Protein AF-0000000085281840 (afdb_homodimer)

Nearest PDB structures (foldseek):
  5xgs-assembly1_A  TM=9.773E-01  e=7.930E-29  Homo sapiens
  5xgs-assembly1_B  TM=9.649E-01  e=2.536E-28  Homo sapiens
  8bqs-assembly1_Dl  TM=7.945E-01  e=7.547E-14  Tetrahymena thermophila SB210
  4d4q-assembly1_A  TM=8.752E-01  e=9.113E-13  Saccharomyces cerevisiae
  4d4o-assembly1_B-2  TM=8.608E-01  e=2.210E-12  Saccharomyces cerevisiae

pLDDT: mean 97.37, std 3.39, range [57.44, 98.94]

Radius of gyration: 21.48 Å; Cα contacts (8 Å, |Δi|>4): 1421; chains: 2; bounding box: 52×60×46 Å

Sequence (446 aa):
SLFLSEDGVVYSCGWGADGQTGRGRYNNEPCVGPVIGDVVGEKIVKVSCRADCALALSDKGEIFGWGNSEYHQLNSVTDDMQIHTAKKLSFPGIGKVLDVASAGTMCLLINEYGQVYSWGFGPLGIGPKVSYSKTPTPIPLTLFGQNEITPDAKVISITSGINHFAAVNSHGTLFTWGKNPGGCLGQSHTKDQYFPLRVCIGGQIIKVSCGVDHTAAMVKELISLFLSEDGVVYSCGWGADGQTGRGRYNNEPCVGPVIGDVVGEKIVKVSCRADCALALSDKGEIFGWGNSEYHQLNSVTDDMQIHTAKKLSFPGIGKVLDVASAGTMCLLINEYGQVYSWGFGPLGIGPKVSYSKTPTPIPLTLFGQNEITPDAKVISITSGINHFAAVNSHGTLFTWGKNPGGCLGQSHTKDQYFPLRVCIGGQIIKVSCGVDHTAAMVKELI

Organism: Cherax quadricarinatus (NCBI:txid27406)

Secondary structure (DSSP, 8-state):
-EEEETTS-EEEEE--TTSTT-SSSSS-EEEEEE--BTTTTS-EEEEE-SSSEEEEEETTS-EEEEEE-TTSTTTTT---SEEEEEEE---TT---EEEEEE-SSEEEEEETT--EEEEEES--SS-TT--EEEEEEEEPGGGGT-SSSSTT--EEEEEE-SSEEEEEETT--EEEEE--GGGTT-SSS-S-EEEEEE---SSEEEEEEE-SS-EEEEEE---/-EEEETTS-EEEEE--TTSTT-SSSSS-EEEEEE--BTTTTS-EEEEE-SSSEEEEEETTS-EEEEEE-TTSTTTTT---SEEEEEEE---TT---EEEEEE-SSEEEEEETT--EEEEEES--SS-TT--EEEEEEEEPGGGGT-SSSSTT--EEEEEE-SSEEEEEETT--EEEEE--GGGTT-SSS-S-EEEEEE---SSEEEEEEE-SS-EEEEEE---

Solvent-accessible surface area (backbone atoms only — not comparable to full-atom values): 21145 Å² total; per-residue (Å²): 48,43,34,39,30,74,77,12,51,46,29,19,18,3,57,6,75,41,5,45,35,14,63,70,46,48,55,59,31,19,45,55,42,63,42,36,55,62,56,56,94,42,45,37,75,46,74,27,60,59,59,40,26,34,37,35,31,30,80,81,23,48,44,30,39,27,4,41,16,81,49,29,69,53,43,64,71,40,88,61,47,53,32,23,39,26,36,64,56,59,62,89,89,59,70,46,38,72,46,62,25,22,16,47,46,32,37,38,37,27,23,79,84,27,51,38,27,24,27,9,42,43,59,56,36,70,31,83,88,39,42,64,34,63,50,78,38,79,39,68,56,57,56,59,58,24,40,91,93,36,67,80,43,28,50,76,45,62,38,37,15,37,57,31,42,37,38,31,25,73,80,18,47,45,27,30,30,13,64,16,69,46,3,22,60,22,64,66,45,54,63,65,31,29,39,50,36,68,38,75,58,90,43,28,51,77,45,77,47,46,45,66,78,31,38,37,34,37,26,40,63,73,128,48,45,33,39,30,76,76,12,53,47,29,18,17,3,58,5,74,42,5,46,36,14,64,70,46,47,55,60,31,20,43,53,43,62,40,37,54,60,57,58,94,42,43,37,73,47,74,28,58,58,58,40,26,33,36,35,31,31,82,80,24,48,44,29,38,28,4,39,17,82,47,30,68,53,42,63,72,39,86,60,48,50,32,23,39,26,36,64,56,59,64,86,89,59,70,46,40,73,47,62,25,24,16,48,48,32,38,39,38,29,24,78,83,27,51,38,28,23,26,9,41,44,58,56,37,71,32,84,88,39,43,66,35,64,49,76,38,79,39,70,56,58,59,58,60,24,39,90,91,36,67,80,44,28,49,74,45,61,36,36,14,35,55,29,40,37,36,30,24,74,79,19,47,45,26,30,31,12,65,16,70,46,2,22,59,22,64,66,45,52,64,65,32,30,40,50,36,69,37,73,60,91,42,29,53,77,46,76,48,47,44,65,77,30,40,37,34,36,26,40,65,74,127

Foldseek 3Di:
DWDADPQQWIKAFAQQQQLQRQCQDRHGGHDIDTRADPSPPFRWDDWADQDFKIWTAGPQQWIKIFGACCQLQQVQVDPDRGGNHIDTGDDPPQARWQAKYDAQFKIWTAHPQQWIWMAGAFLGAQDPVDGHDNHTDTHDCVLVVCDPVRVSKHWRDKYDANFKIWTAIPQQWIWIFGQFDPNQRQQPDRHGGSHTHTHDDQFGWDDWYDYNRHIDTDGDHDD/DWDADPQQWIKAFAQQQQLQRQCQDRHGGHDIDTRADPSPPFRWDDWADQDFKIWTAGPQQWIKIFGACCQLQQVQVDPDRGGNHIDTGDDPPQARWQAKYDAQFKIWTAHPQQWIWMAGAFLGAQDPVDGHDNHTDTHDCVLVVCDPVRVSKHWRDKYDANFKIWTAIPQQWIWIFGQFDPNQRQQPDRHGGNHTHTHDDQFGWDDWYDYNRHIDTDGDHDD

Structure (mmCIF, N/CA/C/O backbone):
data_AF-0000000085281840-model_v1
#
loop_
_entity.id
_entity.type
_entity.pdbx_description
1 polymer 'Uncharacterized protein'
#
loop_
_atom_site.group_PDB
_atom_site.id
_atom_site.type_symbol
_atom_site.label_atom_id
_atom_site.label_alt_id
_atom_site.label_comp_id
_atom_site.label_asym_id
_atom_site.label_entity_id
_atom_site.label_seq_id
_atom_site.pdbx_PDB_ins_code
_atom_site.Cartn_x
_atom_site.Cartn_y
_atom_site.Cartn_z
_atom_site.occupancy
_atom_site.B_iso_or_equiv
_atom_site.auth_seq_id
_atom_site.auth_comp_id
_atom_site.auth_asym_id
_atom_site.auth_atom_id
_atom_site.pdbx_PDB_model_num
ATOM 1 N N . SER A 1 1 ? -11.422 -2.453 -3.875 1 97.88 1 SER A N 1
ATOM 2 C CA . SER A 1 1 ? -11.109 -2.506 -2.451 1 97.88 1 SER A CA 1
ATOM 3 C C . SER A 1 1 ? -11.453 -3.871 -1.86 1 97.88 1 SER A C 1
ATOM 5 O O . SER A 1 1 ? -12.469 -4.473 -2.213 1 97.88 1 SER A O 1
ATOM 7 N N . LEU A 1 2 ? -10.57 -4.406 -1.041 1 98.38 2 LEU A N 1
ATOM 8 C CA . LEU A 1 2 ? -10.742 -5.719 -0.428 1 98.38 2 LEU A CA 1
ATOM 9 C C . LEU A 1 2 ? -10.641 -5.625 1.091 1 98.38 2 LEU A C 1
ATOM 11 O O . LEU A 1 2 ? -9.805 -4.883 1.615 1 98.38 2 LEU A O 1
ATOM 15 N N . PHE A 1 3 ? -11.422 -6.387 1.792 1 98.12 3 PHE A N 1
ATOM 16 C CA . PHE A 1 3 ? -11.461 -6.492 3.246 1 98.12 3 PHE A CA 1
ATOM 17 C C . PHE A 1 3 ? -11.375 -7.945 3.688 1 98.12 3 PHE A C 1
ATOM 19 O O . PHE A 1 3 ? -12.047 -8.812 3.117 1 98.12 3 PHE A O 1
ATOM 26 N N . LEU A 1 4 ? -10.57 -8.234 4.602 1 98.56 4 LEU A N 1
ATOM 27 C CA . LEU A 1 4 ? -10.383 -9.586 5.105 1 98.56 4 LEU A CA 1
ATOM 28 C C . LEU A 1 4 ? -10.742 -9.672 6.586 1 98.56 4 LEU A C 1
ATOM 30 O O . LEU A 1 4 ? -10.125 -9.008 7.418 1 98.56 4 LEU A O 1
ATOM 34 N N . SER A 1 5 ? -11.727 -10.484 6.949 1 97.88 5 SER A N 1
ATOM 35 C CA . SER A 1 5 ? -12.125 -10.641 8.344 1 97.88 5 SER A CA 1
ATOM 36 C C . SER A 1 5 ? -11.156 -11.555 9.094 1 97.88 5 SER A C 1
ATOM 38 O O . SER A 1 5 ? -10.484 -12.391 8.484 1 97.88 5 SER A O 1
ATOM 40 N N . GLU A 1 6 ? -11.094 -11.43 10.398 1 96.81 6 GLU A N 1
ATOM 41 C CA . GLU A 1 6 ? -10.258 -12.281 11.234 1 96.81 6 GLU A CA 1
ATOM 42 C C . GLU A 1 6 ? -10.641 -13.75 11.078 1 96.81 6 GLU A C 1
ATOM 44 O O . GLU A 1 6 ? -9.805 -14.641 11.258 1 96.81 6 GLU A O 1
ATOM 49 N N . ASP A 1 7 ? -11.914 -14.039 10.641 1 96.5 7 ASP A N 1
ATOM 50 C CA . ASP A 1 7 ? -12.406 -15.406 10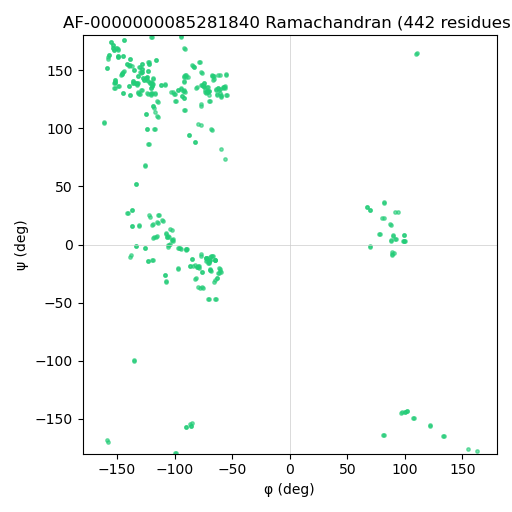.469 1 96.5 7 ASP A CA 1
ATOM 51 C C . ASP A 1 7 ? -12.109 -15.914 9.062 1 96.5 7 ASP A C 1
ATOM 53 O O . ASP A 1 7 ? -12.438 -17.062 8.734 1 96.5 7 ASP A O 1
ATOM 57 N N . GLY A 1 8 ? -11.57 -15.062 8.25 1 98.19 8 GLY A N 1
ATOM 58 C CA . GLY A 1 8 ? -11.086 -15.508 6.957 1 98.19 8 GLY A CA 1
ATOM 59 C C . GLY A 1 8 ? -12.062 -15.234 5.828 1 98.19 8 GLY A C 1
ATOM 60 O O . GLY A 1 8 ? -11.891 -15.75 4.719 1 98.19 8 GLY A O 1
ATOM 61 N N . VAL A 1 9 ? -13.141 -14.492 6.051 1 98.25 9 VAL A N 1
ATOM 62 C CA . VAL A 1 9 ? -14.07 -14.109 4.988 1 98.25 9 VAL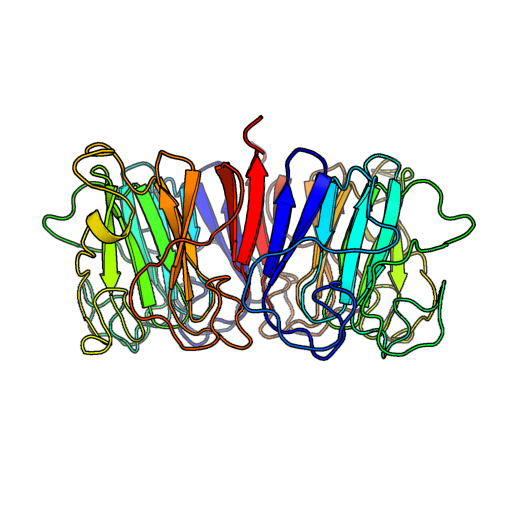 A CA 1
ATOM 63 C C . VAL A 1 9 ? -13.516 -12.906 4.223 1 98.25 9 VAL A C 1
ATOM 65 O O . VAL A 1 9 ? -13.031 -11.953 4.828 1 98.25 9 VAL A O 1
ATOM 68 N N . VAL A 1 10 ? -13.562 -12.938 2.914 1 98.69 10 VAL A N 1
ATOM 69 C CA . VAL A 1 10 ? -13.109 -11.836 2.061 1 98.69 10 VAL A CA 1
ATOM 70 C C . VAL A 1 10 ? -14.312 -11.023 1.59 1 98.69 10 VAL A C 1
ATOM 72 O O . VAL A 1 10 ? -15.305 -11.586 1.121 1 98.69 10 VAL A O 1
ATOM 75 N N . TYR A 1 11 ? -14.242 -9.734 1.751 1 98.56 11 TYR A N 1
ATOM 76 C CA . TYR A 1 11 ? -15.227 -8.789 1.229 1 98.56 11 TYR A CA 1
ATOM 77 C C . TYR A 1 11 ? -14.594 -7.859 0.198 1 98.56 11 TYR A C 1
ATOM 79 O O . TYR A 1 11 ? -13.375 -7.695 0.166 1 98.56 11 TYR A O 1
ATOM 87 N N . SER A 1 12 ? -15.484 -7.293 -0.631 1 98.62 12 SER A N 1
ATOM 88 C CA . SER A 1 12 ? -14.969 -6.395 -1.653 1 98.62 12 SER A CA 1
ATOM 89 C C . SER A 1 12 ? -15.977 -5.301 -1.992 1 98.62 12 SER A C 1
ATOM 91 O O . SER A 1 12 ? -17.156 -5.402 -1.644 1 98.62 12 SER A O 1
ATOM 93 N N . CYS A 1 13 ? -15.539 -4.203 -2.627 1 98.44 13 CYS A N 1
ATOM 94 C CA . CYS A 1 13 ? -16.344 -3.199 -3.316 1 98.44 13 CYS A CA 1
ATOM 95 C C . CYS A 1 13 ? -15.539 -2.514 -4.414 1 98.44 13 CYS A C 1
ATOM 97 O O . CYS A 1 13 ? -14.328 -2.715 -4.52 1 98.44 13 CYS A O 1
ATOM 99 N N . GLY A 1 14 ? -16.266 -1.737 -5.266 1 98.12 14 GLY A N 1
ATOM 100 C CA . GLY A 1 14 ? -15.586 -0.925 -6.258 1 98.12 14 GLY A CA 1
ATOM 101 C C . GLY A 1 14 ? -15.75 -1.447 -7.676 1 98.12 14 GLY A C 1
ATOM 102 O O . GLY A 1 14 ? -16.812 -1.978 -8.023 1 98.12 14 GLY A O 1
ATOM 103 N N . TRP A 1 15 ? -14.672 -1.187 -8.523 1 96.88 15 TRP A N 1
ATOM 104 C CA . TRP A 1 15 ? -14.656 -1.58 -9.93 1 96.88 15 TRP A CA 1
ATOM 105 C C . TRP A 1 15 ? -14.773 -3.094 -10.07 1 96.88 15 TRP A C 1
ATOM 107 O O . TRP A 1 15 ? -14.094 -3.842 -9.367 1 96.88 15 TRP A O 1
ATOM 117 N N . GLY A 1 16 ? -15.656 -3.529 -10.977 1 97.38 16 GLY A N 1
ATOM 118 C CA . GLY A 1 16 ? -15.883 -4.957 -11.102 1 97.38 16 GLY A CA 1
ATOM 119 C C . GLY A 1 16 ? -15.969 -5.426 -12.539 1 97.38 16 GLY A C 1
ATOM 120 O O . GLY A 1 16 ? -16.359 -6.562 -12.812 1 97.38 16 GLY A O 1
ATOM 121 N N . ALA A 1 17 ? -15.523 -4.633 -13.539 1 97.12 17 ALA A N 1
ATOM 122 C CA . ALA A 1 17 ? -15.758 -4.891 -14.961 1 97.12 17 ALA A CA 1
ATOM 123 C C . ALA A 1 17 ? -14.977 -6.113 -15.43 1 97.12 17 ALA A C 1
ATOM 125 O O . ALA A 1 17 ? -15.359 -6.77 -16.391 1 97.12 17 ALA A O 1
ATOM 126 N N . ASP A 1 18 ? -13.961 -6.465 -14.734 1 97.94 18 ASP A N 1
ATOM 127 C CA . ASP A 1 18 ? -13.156 -7.629 -15.102 1 97.94 18 ASP A CA 1
ATOM 128 C C . ASP A 1 18 ? -13.414 -8.797 -14.148 1 97.94 18 ASP A C 1
ATOM 130 O O . ASP A 1 18 ? -12.695 -9.797 -14.18 1 97.94 18 ASP A O 1
ATOM 134 N N . GLY A 1 19 ? -14.406 -8.602 -13.258 1 98.38 19 GLY A N 1
ATOM 135 C CA . GLY A 1 19 ? -14.727 -9.656 -12.305 1 98.38 19 GLY A CA 1
ATOM 136 C C . GLY A 1 19 ? -13.938 -9.547 -11.008 1 98.38 19 GLY A C 1
ATOM 137 O O . GLY A 1 19 ? -14.008 -10.438 -10.164 1 98.38 19 GLY A O 1
ATOM 138 N N . GLN A 1 20 ? -13.211 -8.492 -10.852 1 97.81 20 GLN A N 1
ATOM 139 C CA . GLN A 1 20 ? -12.227 -8.414 -9.773 1 97.81 20 GLN A CA 1
ATOM 140 C C . GLN A 1 20 ? -12.898 -8.242 -8.422 1 97.81 20 GLN A C 1
ATOM 142 O O . GLN A 1 20 ? -12.266 -8.398 -7.375 1 97.81 20 GLN A O 1
ATOM 147 N N . THR A 1 21 ? -14.227 -7.949 -8.32 1 98.5 21 THR A N 1
ATOM 148 C CA . THR A 1 21 ? -14.891 -7.91 -7.023 1 98.5 21 THR A CA 1
ATOM 149 C C . THR A 1 21 ? -15.25 -9.312 -6.551 1 98.5 21 THR A C 1
ATOM 151 O O . THR A 1 21 ? -15.547 -9.523 -5.371 1 98.5 21 THR A O 1
ATOM 154 N N . GLY A 1 22 ? -15.312 -10.32 -7.461 1 98.75 22 GLY A N 1
ATOM 155 C CA . GLY A 1 22 ? -15.594 -11.695 -7.086 1 98.75 22 GLY A CA 1
ATOM 156 C C . GLY A 1 22 ? -17 -11.898 -6.562 1 98.75 22 GLY A C 1
ATOM 157 O O . GLY A 1 22 ? -17.234 -12.75 -5.699 1 98.75 22 GLY A O 1
ATOM 158 N N . ARG A 1 23 ? -17.969 -11.125 -7.074 1 98.56 23 ARG A N 1
ATOM 159 C CA . ARG A 1 23 ? -19.312 -11.094 -6.504 1 98.56 23 ARG A CA 1
ATOM 160 C C . ARG A 1 23 ? -20.297 -11.812 -7.414 1 98.56 23 ARG A C 1
ATOM 162 O O . ARG A 1 23 ? -21.516 -11.641 -7.273 1 98.56 23 ARG A O 1
ATOM 169 N N . GLY A 1 24 ? -19.844 -12.492 -8.445 1 98.5 24 GLY A N 1
ATOM 170 C CA . GLY A 1 24 ? -20.703 -13.297 -9.312 1 98.5 24 GLY A CA 1
ATOM 171 C C . GLY A 1 24 ? -21.219 -12.531 -10.516 1 98.5 24 GLY A C 1
ATOM 172 O O . GLY A 1 24 ? -22.047 -13.047 -11.273 1 98.5 24 GLY A O 1
ATOM 173 N N . ARG A 1 25 ? -20.781 -11.328 -10.688 1 97.75 25 ARG A N 1
ATOM 174 C CA . ARG A 1 25 ? -21.188 -10.484 -11.805 1 97.75 25 ARG A CA 1
ATOM 175 C C . ARG A 1 25 ? -20.062 -9.531 -12.203 1 97.75 25 ARG A C 1
ATOM 177 O O . ARG A 1 25 ? -19.062 -9.414 -11.492 1 97.75 25 ARG A O 1
ATOM 184 N N . TYR A 1 26 ? -20.125 -8.852 -13.328 1 98.06 26 TYR A N 1
ATOM 185 C CA . TYR A 1 26 ? -19.078 -7.996 -13.883 1 98.06 26 TYR A CA 1
ATOM 186 C C . TYR A 1 26 ? -19.406 -6.523 -13.672 1 98.06 26 TYR A C 1
ATOM 188 O O . TYR A 1 26 ? -18.766 -5.648 -14.25 1 98.06 26 TYR A O 1
ATOM 196 N N . ASN A 1 27 ? -20.391 -6.188 -12.812 1 97.81 27 ASN A N 1
ATOM 197 C CA . ASN A 1 27 ? -20.781 -4.812 -12.516 1 97.81 27 ASN A CA 1
ATOM 198 C C . ASN A 1 27 ? -19.906 -4.207 -11.422 1 97.81 27 ASN A C 1
ATOM 200 O O . ASN A 1 27 ? -19.328 -4.934 -10.617 1 97.81 27 ASN A O 1
ATOM 204 N N . ASN A 1 28 ? -19.828 -2.887 -11.469 1 98 28 ASN A N 1
ATOM 205 C CA . ASN A 1 28 ? -19.281 -2.225 -10.281 1 98 28 ASN A CA 1
ATOM 206 C C . ASN A 1 28 ? -20.156 -2.482 -9.055 1 98 28 ASN A C 1
ATOM 208 O O . ASN A 1 28 ? -21.375 -2.586 -9.164 1 98 28 ASN A O 1
ATOM 212 N N . GLU A 1 29 ? -19.5 -2.574 -7.934 1 98.12 29 GLU A N 1
ATOM 213 C CA . GLU A 1 29 ? -20.172 -2.828 -6.668 1 98.12 29 GLU A CA 1
ATOM 214 C C . GLU A 1 29 ? -19.859 -1.739 -5.645 1 98.12 29 GLU A C 1
ATOM 216 O O . GLU A 1 29 ? -18.844 -1.806 -4.949 1 98.12 29 GLU A O 1
ATOM 221 N N . PRO A 1 30 ? -20.75 -0.777 -5.457 1 97.44 30 PRO A N 1
ATOM 222 C CA . PRO A 1 30 ? -20.406 0.309 -4.531 1 97.44 30 PRO A CA 1
ATOM 223 C C . PRO A 1 30 ? -20.609 -0.08 -3.066 1 97.44 30 PRO A C 1
ATOM 225 O O . PRO A 1 30 ? -20.109 0.604 -2.17 1 97.44 30 PRO A O 1
ATOM 228 N N . CYS A 1 31 ? -21.375 -1.119 -2.768 1 97.5 31 CYS A N 1
ATOM 229 C CA . CYS A 1 31 ? -21.547 -1.636 -1.413 1 97.5 31 CYS A CA 1
ATOM 230 C C . CYS A 1 31 ? -20.531 -2.73 -1.113 1 97.5 31 CYS A C 1
ATOM 232 O O . CYS A 1 31 ? -20.25 -3.57 -1.97 1 97.5 31 CYS A O 1
ATOM 234 N N . VAL A 1 32 ? -20.094 -2.75 0.132 1 97.81 32 VAL A N 1
ATOM 235 C CA . VAL A 1 32 ? -19.234 -3.846 0.56 1 97.81 32 VAL A CA 1
ATOM 236 C C . VAL A 1 32 ? -20.047 -5.133 0.672 1 97.81 32 VAL A C 1
ATOM 238 O O . VAL A 1 32 ? -21.141 -5.133 1.229 1 97.81 32 VAL A O 1
ATOM 241 N N . GLY A 1 33 ? -19.547 -6.219 0.1 1 98.12 33 GLY A N 1
ATOM 242 C CA . GLY A 1 33 ? -20.172 -7.527 0.178 1 98.12 33 GLY A CA 1
ATOM 243 C C . GLY A 1 33 ? -19.172 -8.672 0.049 1 98.12 33 GLY A C 1
ATOM 244 O O . GLY A 1 33 ? -18.016 -8.453 -0.304 1 98.12 33 GLY A O 1
ATOM 245 N N . PRO A 1 34 ? -19.625 -9.852 0.363 1 98.31 34 PRO A N 1
ATOM 246 C CA . PRO A 1 34 ? -18.688 -10.984 0.393 1 98.31 34 PRO A CA 1
ATOM 247 C C . PRO A 1 34 ? -18.297 -11.461 -1.003 1 98.31 34 PRO A C 1
ATOM 249 O O . PRO A 1 34 ? -19.125 -11.477 -1.912 1 98.31 34 PRO A O 1
ATOM 252 N N . VAL A 1 35 ? -17.016 -11.773 -1.163 1 98.88 35 VAL A N 1
ATOM 253 C CA . VAL A 1 35 ? -16.562 -12.516 -2.33 1 98.88 35 VAL A CA 1
ATOM 254 C C . VAL A 1 35 ? -17.141 -13.93 -2.299 1 98.88 35 VAL A C 1
ATOM 256 O O . VAL A 1 35 ? -17.188 -14.562 -1.24 1 98.88 35 VAL A O 1
ATOM 259 N N . ILE A 1 36 ? -17.531 -14.484 -3.52 1 98.88 36 ILE A N 1
ATOM 260 C CA . ILE A 1 36 ? -18.188 -15.789 -3.518 1 98.88 36 ILE A CA 1
ATOM 261 C C . ILE A 1 36 ? -17.375 -16.781 -4.352 1 98.88 36 ILE A C 1
ATOM 263 O O . ILE A 1 36 ? -16.328 -16.422 -4.898 1 98.88 36 ILE A O 1
ATOM 267 N N . GLY A 1 37 ? -17.844 -18.078 -4.43 1 98.81 37 GLY A N 1
ATOM 268 C CA . GLY A 1 37 ? -17.156 -19.156 -5.105 1 98.81 37 GLY A CA 1
ATOM 269 C C . GLY A 1 37 ? -16.391 -20.062 -4.156 1 98.81 37 GLY A C 1
ATOM 270 O O . GLY A 1 37 ? -16.844 -20.328 -3.043 1 98.81 37 GLY A O 1
ATOM 271 N N . ASP A 1 38 ? -15.227 -20.547 -4.637 1 98.88 38 ASP A N 1
ATOM 272 C CA . ASP A 1 38 ? -14.523 -21.609 -3.936 1 98.88 38 ASP A CA 1
ATOM 273 C C . ASP A 1 38 ? -13.891 -21.094 -2.645 1 98.88 38 ASP A C 1
ATOM 275 O O . ASP A 1 38 ? -13.461 -21.891 -1.803 1 98.88 38 ASP A O 1
ATOM 279 N N . VAL A 1 39 ? -13.859 -19.766 -2.455 1 98.75 39 VAL A N 1
ATOM 280 C CA . VAL A 1 39 ? -13.281 -19.203 -1.241 1 98.75 39 VAL A CA 1
ATOM 281 C C . VAL A 1 39 ? -14.258 -19.375 -0.078 1 98.75 39 VAL A C 1
ATOM 283 O O . VAL A 1 39 ? -13.867 -19.25 1.087 1 98.75 39 VAL A O 1
ATOM 286 N N . VAL A 1 40 ? -15.586 -19.516 -0.406 1 98.75 40 VAL A N 1
ATOM 287 C CA . VAL A 1 40 ? -16.594 -19.609 0.64 1 98.75 40 VAL A CA 1
ATOM 288 C C . VAL A 1 40 ? -16.312 -20.828 1.516 1 98.75 40 VAL A C 1
ATOM 290 O O . VAL A 1 40 ? -16.109 -21.938 1.007 1 98.75 40 VAL A O 1
ATOM 293 N N . GLY A 1 41 ? -16.297 -20.625 2.834 1 98.44 41 GLY A N 1
ATOM 294 C CA . GLY A 1 41 ? -16.031 -21.719 3.771 1 98.44 41 GLY A CA 1
ATOM 295 C C . GLY A 1 41 ? -14.562 -21.906 4.066 1 98.44 41 GLY A C 1
ATOM 296 O O . GLY A 1 41 ? -14.195 -22.703 4.938 1 98.44 41 GLY A O 1
ATOM 297 N N . GLU A 1 42 ? -13.688 -21.25 3.361 1 98.81 42 GLU A N 1
ATOM 298 C CA . GLU A 1 42 ? -12.25 -21.297 3.609 1 98.81 42 GLU A CA 1
ATOM 299 C C . GLU A 1 42 ? -11.82 -20.203 4.578 1 98.81 42 GLU A C 1
ATOM 301 O O . GLU A 1 42 ? -12.422 -19.125 4.613 1 98.81 42 GLU A O 1
ATOM 306 N N . LYS A 1 43 ? -10.836 -20.484 5.398 1 98.75 43 LYS A N 1
ATOM 307 C CA . LYS A 1 43 ? -10.211 -19.438 6.207 1 98.75 43 LYS A CA 1
ATOM 308 C C . LYS A 1 43 ? -9.078 -18.766 5.445 1 98.75 43 LYS A C 1
ATOM 310 O O . LYS A 1 43 ? -7.926 -19.203 5.508 1 98.75 43 LYS A O 1
ATOM 315 N N . ILE A 1 44 ? -9.383 -17.688 4.797 1 98.88 44 ILE A N 1
ATOM 316 C CA . ILE A 1 44 ? -8.398 -16.938 4.027 1 98.88 44 ILE A CA 1
ATOM 317 C C . ILE A 1 44 ? -7.512 -16.125 4.973 1 98.88 44 ILE A C 1
ATOM 319 O O . ILE A 1 44 ? -8.008 -15.508 5.922 1 98.88 44 ILE A O 1
ATOM 323 N N . VAL A 1 45 ? -6.184 -16.125 4.688 1 98.69 45 VAL A N 1
ATOM 324 C CA . VAL A 1 45 ? -5.258 -15.445 5.598 1 98.69 45 VAL A CA 1
ATOM 325 C C . VAL A 1 45 ? -4.535 -14.328 4.859 1 98.69 45 VAL A C 1
ATOM 327 O O . VAL A 1 45 ? -3.92 -13.461 5.484 1 98.69 45 VAL A O 1
ATOM 330 N N . LYS A 1 46 ? -4.625 -14.32 3.564 1 98.62 46 LYS A N 1
ATOM 331 C CA . LYS A 1 46 ? -4.016 -13.258 2.771 1 98.62 46 LYS A CA 1
ATOM 332 C C . LYS A 1 46 ? -4.77 -13.055 1.458 1 98.62 46 LYS A C 1
ATOM 334 O O . LYS A 1 46 ? -5.211 -14.016 0.834 1 98.62 46 LYS A O 1
ATOM 339 N N . VAL A 1 47 ? -4.965 -11.805 1.053 1 98.75 47 VAL A N 1
ATOM 340 C CA . VAL A 1 47 ? -5.438 -11.438 -0.278 1 98.75 47 VAL A CA 1
ATOM 341 C C . VAL A 1 47 ? -4.441 -10.484 -0.936 1 98.75 47 VAL A C 1
ATOM 343 O O . VAL A 1 47 ? -3.787 -9.695 -0.253 1 98.75 47 VAL A O 1
ATOM 346 N N . SER A 1 48 ? -4.25 -10.586 -2.221 1 98.44 48 SER A N 1
ATOM 347 C CA . SER A 1 48 ? -3.389 -9.711 -3.004 1 98.44 48 SER A CA 1
ATOM 348 C C . SER A 1 48 ? -4.027 -9.352 -4.34 1 98.44 48 SER A C 1
ATOM 350 O O . SER A 1 48 ? -4.473 -10.242 -5.078 1 98.44 48 SER A O 1
ATOM 352 N N . CYS A 1 49 ? -4.086 -8.086 -4.656 1 97.62 49 CYS A N 1
ATOM 353 C CA . CYS A 1 49 ? -4.656 -7.574 -5.895 1 97.62 49 CYS A CA 1
ATOM 354 C C . CYS A 1 49 ? -4.18 -6.152 -6.172 1 97.62 49 CYS A C 1
ATOM 356 O O . CYS A 1 49 ? -4.711 -5.195 -5.602 1 97.62 49 CYS A O 1
ATOM 358 N N . ARG A 1 50 ? -3.256 -5.969 -7.117 1 96.12 50 ARG A N 1
ATOM 359 C CA . ARG A 1 50 ? -2.725 -4.637 -7.387 1 96.12 50 ARG A CA 1
ATOM 360 C C . ARG A 1 50 ? -3.445 -3.99 -8.562 1 96.12 50 ARG A C 1
ATOM 362 O O . ARG A 1 50 ? -3.406 -2.768 -8.727 1 96.12 50 ARG A O 1
ATOM 369 N N . ALA A 1 51 ? -4.066 -4.746 -9.383 1 94.56 51 ALA A N 1
ATOM 370 C CA . ALA A 1 51 ? -4.836 -4.266 -10.523 1 94.56 51 ALA A CA 1
ATOM 371 C C . ALA A 1 51 ? -6.18 -4.977 -10.625 1 94.56 51 ALA A C 1
ATOM 373 O O . ALA A 1 51 ? -7.09 -4.707 -9.836 1 94.56 51 ALA A O 1
ATOM 374 N N . ASP A 1 52 ? -6.238 -6.016 -11.555 1 95.88 52 ASP A N 1
ATOM 375 C CA . ASP A 1 52 ? -7.566 -6.578 -11.758 1 95.88 52 ASP A CA 1
ATOM 376 C C . ASP A 1 52 ? -7.559 -8.094 -11.555 1 95.88 52 ASP A C 1
ATOM 378 O O . ASP A 1 52 ? -8.586 -8.75 -11.711 1 95.88 52 ASP A O 1
ATOM 382 N N . CYS A 1 53 ? -6.461 -8.719 -11.297 1 98.31 53 CYS A N 1
ATOM 383 C CA . CYS A 1 53 ? -6.375 -10.117 -10.898 1 98.31 53 CYS A CA 1
ATOM 384 C C . CYS A 1 53 ? -6.207 -10.25 -9.391 1 98.31 53 CYS A C 1
ATOM 386 O O . CYS A 1 53 ? -5.262 -9.703 -8.82 1 98.31 53 CYS A O 1
ATOM 388 N N . ALA A 1 54 ? -7.082 -10.961 -8.742 1 98.81 54 ALA A N 1
ATOM 389 C CA . ALA A 1 54 ? -7.02 -11.141 -7.297 1 98.81 54 ALA A CA 1
ATOM 390 C C . ALA A 1 54 ? -6.594 -12.562 -6.938 1 98.81 54 ALA A C 1
ATOM 392 O O . ALA A 1 54 ? -7.031 -13.523 -7.574 1 98.81 54 ALA A O 1
ATOM 393 N N . LEU A 1 55 ? -5.723 -12.711 -5.961 1 98.88 55 LEU A N 1
ATOM 394 C CA . LEU A 1 55 ? -5.355 -13.984 -5.355 1 98.88 55 LEU A CA 1
ATOM 395 C C . LEU A 1 55 ? -5.695 -14 -3.869 1 98.88 55 LEU A C 1
ATOM 397 O O . LEU A 1 55 ? -5.559 -12.984 -3.186 1 98.88 55 LEU A O 1
ATOM 401 N N . ALA A 1 56 ? -6.113 -15.062 -3.389 1 98.94 56 ALA A N 1
ATOM 402 C CA . ALA A 1 56 ? -6.328 -15.32 -1.969 1 98.94 56 ALA A CA 1
ATOM 403 C C . ALA A 1 56 ? -5.617 -16.594 -1.527 1 98.94 56 ALA A C 1
ATOM 405 O O . ALA A 1 56 ? -5.531 -17.562 -2.291 1 98.94 56 ALA A O 1
ATOM 406 N N . LEU A 1 57 ? -5.113 -16.594 -0.375 1 98.94 57 LEU A N 1
ATOM 407 C CA . LEU A 1 57 ? -4.395 -17.719 0.238 1 98.94 57 LEU A CA 1
ATOM 408 C C . LEU A 1 57 ? -5.086 -18.156 1.521 1 98.94 57 LEU A C 1
ATOM 410 O O . LEU A 1 57 ? -5.367 -17.344 2.4 1 98.94 57 LEU A O 1
ATOM 414 N N . SER A 1 58 ? -5.359 -19.5 1.651 1 98.88 58 SER A N 1
ATOM 415 C CA . SER A 1 58 ? -5.98 -20.016 2.863 1 98.88 58 SER A CA 1
ATOM 416 C C . SER A 1 58 ? -4.926 -20.453 3.877 1 98.88 58 SER A C 1
ATOM 418 O O . SER A 1 58 ? -3.746 -20.578 3.545 1 98.88 58 SER A O 1
ATOM 420 N N . ASP A 1 59 ? -5.395 -20.734 5.102 1 98.69 59 ASP A N 1
ATOM 421 C CA . ASP A 1 59 ? -4.512 -21.203 6.168 1 98.69 59 ASP A CA 1
ATOM 422 C C . ASP A 1 59 ? -4.008 -22.609 5.879 1 98.69 59 ASP A C 1
ATOM 424 O O . ASP A 1 59 ? -3.049 -23.078 6.504 1 98.69 59 ASP A O 1
ATOM 428 N N . LYS A 1 60 ? -4.586 -23.328 4.836 1 98.5 60 LYS A N 1
ATOM 429 C CA . LYS A 1 60 ? -4.16 -24.672 4.434 1 98.5 60 LYS A CA 1
ATOM 430 C C . LYS A 1 60 ? -3.146 -24.609 3.295 1 98.5 60 LYS A C 1
ATOM 432 O O . LYS A 1 60 ? -2.664 -25.641 2.83 1 98.5 60 LYS A O 1
ATOM 437 N N . GLY A 1 61 ? -2.895 -23.422 2.83 1 98.69 61 GLY A N 1
ATOM 438 C CA . GLY A 1 61 ? -1.938 -23.266 1.747 1 98.69 61 GLY A CA 1
ATOM 439 C C . GLY A 1 61 ? -2.561 -23.406 0.372 1 98.69 61 GLY A C 1
ATOM 440 O O . GLY A 1 61 ? -1.864 -23.688 -0.604 1 98.69 61 GLY A O 1
ATOM 441 N N . GLU A 1 62 ? -3.885 -23.297 0.331 1 98.69 62 GLU A N 1
ATOM 442 C CA . GLU A 1 62 ? -4.594 -23.328 -0.945 1 98.69 62 GLU A CA 1
ATOM 443 C C . GLU A 1 62 ? -4.711 -21.922 -1.539 1 98.69 62 GLU A C 1
ATOM 445 O O . GLU A 1 62 ? -4.891 -20.938 -0.809 1 98.69 62 GLU A O 1
ATOM 450 N N . ILE A 1 63 ? -4.617 -21.844 -2.879 1 98.88 63 ILE A N 1
ATOM 451 C CA . ILE A 1 63 ? -4.664 -20.562 -3.572 1 98.88 63 ILE A CA 1
ATOM 452 C C . ILE A 1 63 ? -5.957 -20.453 -4.379 1 98.88 63 ILE A C 1
ATOM 454 O O . ILE A 1 63 ? -6.371 -21.422 -5.023 1 98.88 63 ILE A O 1
ATOM 458 N N . PHE A 1 64 ? -6.539 -19.312 -4.312 1 98.94 64 PHE A N 1
ATOM 459 C CA . PHE A 1 64 ? -7.734 -18.969 -5.074 1 98.94 64 PHE A CA 1
ATOM 460 C C . PHE A 1 64 ? -7.5 -17.734 -5.934 1 98.94 64 PHE A C 1
ATOM 462 O O . PHE A 1 64 ? -6.715 -16.859 -5.566 1 98.94 64 PHE A O 1
ATOM 469 N N . GLY A 1 65 ? -8.172 -17.688 -7.055 1 98.88 65 GLY A N 1
ATOM 470 C CA . GLY A 1 65 ? -8.031 -16.531 -7.941 1 98.88 65 GLY A CA 1
ATOM 471 C C . GLY A 1 65 ? -9.32 -16.156 -8.641 1 98.88 65 GLY A C 1
ATOM 472 O O . GLY A 1 65 ? -10.188 -17.016 -8.867 1 98.88 65 GLY A O 1
ATOM 473 N N . TRP A 1 66 ? -9.531 -14.898 -8.938 1 98.94 66 TRP A N 1
ATOM 474 C CA . TRP A 1 66 ? -10.625 -14.367 -9.742 1 98.94 66 TRP A CA 1
ATOM 475 C C . TRP A 1 66 ? -10.242 -13.031 -10.375 1 98.94 66 TRP A C 1
ATOM 477 O O . TRP A 1 66 ? -9.172 -12.492 -10.094 1 98.94 66 TRP A O 1
ATOM 487 N N . GLY A 1 67 ? -11.086 -12.477 -11.227 1 98.75 67 GLY A N 1
ATOM 488 C CA . GLY A 1 67 ? -10.836 -11.211 -11.906 1 98.75 67 GLY A CA 1
ATOM 489 C C . GLY A 1 67 ? -10.289 -11.391 -13.312 1 98.75 67 GLY A C 1
ATOM 490 O O . GLY A 1 67 ? -10.734 -12.266 -14.055 1 98.75 67 GLY A O 1
ATOM 491 N N . ASN A 1 68 ? -9.414 -10.492 -13.688 1 98.62 68 ASN A N 1
ATOM 492 C CA . ASN A 1 68 ? -8.812 -10.477 -15.016 1 98.62 68 ASN A CA 1
ATOM 493 C C . ASN A 1 68 ? -7.762 -11.57 -15.172 1 98.62 68 ASN A C 1
ATOM 495 O O . ASN A 1 68 ? -6.941 -11.773 -14.273 1 98.62 68 ASN A O 1
ATOM 499 N N . SER A 1 69 ? -7.789 -12.258 -16.297 1 98.38 69 SER A N 1
ATOM 500 C CA . SER A 1 69 ? -6.848 -13.336 -16.594 1 98.38 69 SER A CA 1
ATOM 501 C C . SER A 1 69 ? -6.348 -13.242 -18.031 1 98.38 69 SER A C 1
ATOM 503 O O . SER A 1 69 ? -6.07 -14.258 -18.672 1 98.38 69 SER A O 1
ATOM 505 N N . GLU A 1 70 ? -6.27 -12.078 -18.578 1 98.06 70 GLU A N 1
ATOM 506 C CA . GLU A 1 70 ? -5.902 -11.836 -19.969 1 98.06 70 GLU A CA 1
ATOM 507 C C . GLU A 1 70 ? -4.492 -12.352 -20.266 1 98.06 70 GLU A C 1
ATOM 509 O O . GLU A 1 70 ? -4.156 -12.633 -21.422 1 98.06 70 GLU A O 1
ATOM 514 N N . TYR A 1 71 ? -3.701 -12.508 -19.266 1 97.88 71 TYR A N 1
ATOM 515 C CA . TYR A 1 71 ? -2.34 -13.008 -19.422 1 97.88 71 TYR A CA 1
ATOM 516 C C . TYR A 1 71 ? -2.199 -14.414 -18.844 1 97.88 71 TYR A C 1
ATOM 518 O O . TYR A 1 71 ? -1.113 -14.812 -18.422 1 97.88 71 TYR A O 1
ATOM 526 N N . HIS A 1 72 ? -3.344 -15.078 -18.703 1 97.88 72 HIS A N 1
ATOM 527 C CA . HIS A 1 72 ? -3.434 -16.5 -18.359 1 97.88 72 HIS A CA 1
ATOM 528 C C . HIS A 1 72 ? -3.004 -16.75 -16.922 1 97.88 72 HIS A C 1
ATOM 530 O O . HIS A 1 72 ? -2.43 -17.797 -16.625 1 97.88 72 HIS A O 1
ATOM 536 N N . GLN A 1 73 ? -3.219 -15.773 -16.094 1 98.19 73 GLN A N 1
ATOM 537 C CA . GLN A 1 73 ? -2.889 -15.898 -14.672 1 98.19 73 GLN A CA 1
ATOM 538 C C . GLN A 1 73 ? -3.715 -17 -14.016 1 98.19 73 GLN A C 1
ATOM 540 O O . GLN A 1 73 ? -3.277 -17.609 -13.039 1 98.19 73 GLN A O 1
ATOM 545 N N . LEU A 1 74 ? -4.922 -17.234 -14.547 1 98.44 74 LEU A N 1
ATOM 546 C CA . LEU A 1 74 ? -5.828 -18.188 -13.914 1 98.44 74 LEU A CA 1
ATOM 547 C C . LEU A 1 74 ? -6.047 -19.406 -14.797 1 98.44 74 LEU A C 1
ATOM 549 O O . LEU A 1 74 ? -7.055 -20.109 -14.672 1 98.44 74 LEU A O 1
ATOM 553 N N . ASN A 1 75 ? -5.133 -19.703 -15.633 1 97.56 75 ASN A N 1
ATOM 554 C CA . ASN A 1 75 ? -5.273 -20.734 -16.656 1 97.56 75 ASN A CA 1
ATOM 555 C C . ASN A 1 75 ? -5.242 -22.141 -16.062 1 97.56 75 ASN A C 1
ATOM 557 O O . ASN A 1 75 ? -5.621 -23.109 -16.719 1 97.56 75 ASN A O 1
ATOM 561 N N . SER A 1 76 ? -4.855 -22.328 -14.859 1 96.62 76 SER A N 1
ATOM 562 C CA . SER A 1 76 ? -4.84 -23.641 -14.211 1 96.62 76 SER A CA 1
ATOM 563 C C . SER A 1 76 ? -6.254 -24.188 -14.055 1 96.62 76 SER A C 1
ATOM 565 O O . SER A 1 76 ? -6.438 -25.391 -13.82 1 96.62 76 SER A O 1
ATOM 567 N N . VAL A 1 77 ? -7.285 -23.297 -14.25 1 96 77 VAL A N 1
ATOM 568 C CA . VAL A 1 77 ? -8.625 -23.797 -13.961 1 96 77 VAL A CA 1
ATOM 569 C C . VAL A 1 77 ? -9.594 -23.312 -15.039 1 96 77 VAL A C 1
ATOM 571 O O . VAL A 1 77 ? -10.727 -23.797 -15.117 1 96 77 VAL A O 1
ATOM 574 N N . THR A 1 78 ? -9.188 -22.406 -15.891 1 95.44 78 THR A N 1
ATOM 575 C CA . THR A 1 78 ? -10.086 -21.891 -16.922 1 95.44 78 THR A CA 1
ATOM 576 C C . THR A 1 78 ? -9.305 -21.297 -18.078 1 95.44 78 THR A C 1
ATOM 578 O O . THR A 1 78 ? -8.141 -20.922 -17.922 1 95.44 78 THR A O 1
ATOM 581 N N . ASP A 1 79 ? -9.898 -21.172 -19.172 1 96.62 79 ASP A N 1
ATOM 582 C CA . ASP A 1 79 ? -9.352 -20.438 -20.312 1 96.62 79 ASP A CA 1
ATOM 583 C C . ASP A 1 79 ? -10.016 -19.078 -20.469 1 96.62 79 ASP A C 1
ATOM 585 O O . ASP A 1 79 ? -9.648 -18.297 -21.359 1 96.62 79 ASP A O 1
ATOM 589 N N . ASP A 1 80 ? -10.961 -18.766 -19.578 1 97.31 80 ASP A N 1
ATOM 590 C CA . ASP A 1 80 ? -11.641 -17.484 -19.656 1 97.31 80 ASP A CA 1
ATOM 591 C C . ASP A 1 80 ? -10.688 -16.328 -19.328 1 97.31 80 ASP A C 1
ATOM 593 O O . ASP A 1 80 ? -9.812 -16.469 -18.469 1 97.31 80 ASP A O 1
ATOM 597 N N . MET A 1 81 ? -10.875 -15.188 -19.969 1 98 81 MET A N 1
ATOM 598 C CA . MET A 1 81 ? -10.023 -14.023 -19.766 1 98 81 MET A CA 1
ATOM 599 C C . MET A 1 81 ? -10.477 -13.227 -18.547 1 98 81 MET A C 1
ATOM 601 O O . MET A 1 81 ? -9.742 -12.367 -18.062 1 98 81 MET A O 1
ATOM 605 N N . GLN A 1 82 ? -11.719 -13.453 -18.109 1 98.38 82 GLN A N 1
ATOM 606 C CA . GLN A 1 82 ? -12.281 -12.844 -16.906 1 98.38 82 GLN A CA 1
ATOM 607 C C . GLN A 1 82 ? -13.125 -13.844 -16.125 1 98.38 82 GLN A C 1
ATOM 609 O O . GLN A 1 82 ? -13.891 -14.609 -16.703 1 98.38 82 GLN A O 1
ATOM 614 N N . ILE A 1 83 ? -12.953 -13.852 -14.859 1 98.19 83 ILE A N 1
ATOM 615 C CA . ILE A 1 83 ? -13.758 -14.703 -13.992 1 98.19 83 ILE A CA 1
ATOM 616 C C . ILE A 1 83 ? -14.297 -13.883 -12.82 1 98.19 83 ILE A C 1
ATOM 618 O O . ILE A 1 83 ? -13.547 -13.156 -12.164 1 98.19 83 ILE A O 1
ATOM 622 N N . HIS A 1 84 ? -15.617 -13.969 -12.547 1 98.69 84 HIS A N 1
ATOM 623 C CA . HIS A 1 84 ? -16.25 -13.094 -11.57 1 98.69 84 HIS A CA 1
ATOM 624 C C . HIS A 1 84 ? -16.547 -13.836 -10.273 1 98.69 84 HIS A C 1
ATOM 626 O O . HIS A 1 84 ? -17.266 -13.328 -9.406 1 98.69 84 HIS A O 1
ATOM 632 N N . THR A 1 85 ? -16.078 -15.094 -10.164 1 98.88 85 THR A N 1
ATOM 633 C CA . THR A 1 85 ? -16.188 -15.914 -8.969 1 98.88 85 THR A CA 1
ATOM 634 C C . THR A 1 85 ? -14.852 -16.547 -8.617 1 98.88 85 THR A C 1
ATOM 636 O O . THR A 1 85 ? -14.141 -17.031 -9.5 1 98.88 85 THR A O 1
ATOM 639 N N . ALA A 1 86 ? -14.531 -16.578 -7.316 1 98.88 86 ALA A N 1
ATOM 640 C CA . ALA A 1 86 ? -13.25 -17.141 -6.898 1 98.88 86 ALA A CA 1
ATOM 641 C C . ALA A 1 86 ? -13.172 -18.625 -7.223 1 98.88 86 ALA A C 1
ATOM 643 O O . ALA A 1 86 ? -14.102 -19.375 -6.926 1 98.88 86 ALA A O 1
ATOM 644 N N . LYS A 1 87 ? -12.062 -19.062 -7.824 1 98.88 87 LYS A N 1
ATOM 645 C CA . LYS A 1 87 ? -11.797 -20.469 -8.133 1 98.88 87 LYS A CA 1
ATOM 646 C C . LYS A 1 87 ? -10.531 -20.953 -7.434 1 98.88 87 LYS A C 1
ATOM 648 O O . LYS A 1 87 ? -9.539 -20.219 -7.359 1 98.88 87 LYS A O 1
ATOM 653 N N . LYS A 1 88 ? -10.57 -22.156 -6.918 1 98.88 88 LYS A N 1
ATOM 654 C CA . LYS A 1 88 ? -9.359 -22.781 -6.379 1 98.88 88 LYS A CA 1
ATOM 655 C C . LYS A 1 88 ? -8.383 -23.125 -7.496 1 98.88 88 LYS A C 1
ATOM 657 O O . LYS A 1 88 ? -8.734 -23.859 -8.422 1 98.88 88 LYS A O 1
ATOM 662 N N . LEU A 1 89 ? -7.23 -22.625 -7.398 1 98.69 89 LEU A N 1
ATOM 663 C CA . LEU A 1 89 ? -6.219 -22.891 -8.414 1 98.69 89 LEU A CA 1
ATOM 664 C C . LEU A 1 89 ? -5.523 -24.234 -8.156 1 98.69 89 LEU A C 1
ATOM 666 O O . LEU A 1 89 ? -5.465 -24.688 -7.012 1 98.69 89 LEU A O 1
ATOM 670 N N . SER A 1 90 ? -5.047 -24.828 -9.219 1 97.06 90 SER A N 1
ATOM 671 C CA . SER A 1 90 ? -4.363 -26.125 -9.148 1 97.06 90 SER A CA 1
ATOM 672 C C . SER A 1 90 ? -2.977 -26.047 -9.773 1 97.06 90 SER A C 1
ATOM 674 O O . SER A 1 90 ? -2.844 -25.859 -10.984 1 97.06 90 SER A O 1
ATOM 676 N N . PHE A 1 91 ? -2 -26.188 -8.914 1 96.75 91 PHE A N 1
ATOM 677 C CA . PHE A 1 91 ? -0.611 -26.219 -9.359 1 96.75 91 PHE A CA 1
ATOM 678 C C . PHE A 1 91 ? 0.071 -27.5 -8.898 1 96.75 91 PHE A C 1
ATOM 680 O O . PHE A 1 91 ? 0.837 -27.5 -7.93 1 96.75 91 PHE A O 1
ATOM 687 N N . PRO A 1 92 ? -0.034 -28.562 -9.656 1 95.56 92 PRO A N 1
ATOM 688 C CA . PRO A 1 92 ? 0.528 -29.844 -9.234 1 95.56 92 PRO A CA 1
ATOM 689 C C . PRO A 1 92 ? 2.029 -29.781 -8.969 1 95.56 92 PRO A C 1
ATOM 691 O O . PRO A 1 92 ? 2.77 -29.156 -9.742 1 95.56 92 PRO A O 1
ATOM 694 N N . GLY A 1 93 ? 2.404 -30.359 -7.879 1 96.12 93 GLY A N 1
ATOM 695 C CA . GLY A 1 93 ? 3.82 -30.516 -7.582 1 96.12 93 GLY A CA 1
ATOM 696 C C . GLY A 1 93 ? 4.391 -29.344 -6.797 1 96.12 93 GLY A C 1
ATOM 697 O O . GLY A 1 93 ? 5.52 -29.422 -6.301 1 96.12 93 GLY A O 1
ATOM 698 N N . ILE A 1 94 ? 3.637 -28.297 -6.602 1 96.88 94 ILE A N 1
ATOM 699 C CA . ILE A 1 94 ? 4.16 -27.094 -5.965 1 96.88 94 ILE A CA 1
ATOM 700 C C . ILE A 1 94 ? 4.156 -27.266 -4.449 1 96.88 94 ILE A C 1
ATOM 702 O O . ILE A 1 94 ? 4.996 -26.688 -3.748 1 96.88 94 ILE A O 1
ATOM 706 N N . GLY A 1 95 ? 3.244 -28.062 -3.918 1 97.12 95 GLY A N 1
ATOM 707 C CA . GLY A 1 95 ? 3.109 -28.203 -2.479 1 97.12 95 GLY A CA 1
ATOM 708 C C . GLY A 1 95 ? 2.318 -27.078 -1.831 1 97.12 95 GLY A C 1
ATOM 709 O O . GLY A 1 95 ? 1.553 -26.391 -2.502 1 97.12 95 GLY A O 1
ATOM 710 N N . LYS A 1 96 ? 2.443 -26.953 -0.482 1 98.25 96 LYS A N 1
ATOM 711 C CA . LYS A 1 96 ? 1.729 -25.938 0.279 1 98.25 96 LYS A CA 1
ATOM 712 C C . LYS A 1 96 ? 2.285 -24.547 -0.011 1 98.25 96 LYS A C 1
ATOM 714 O O . LYS A 1 96 ? 3.5 -24.344 0.015 1 98.25 96 LYS A O 1
ATOM 719 N N . VAL A 1 97 ? 1.44 -23.625 -0.272 1 98.81 97 VAL A N 1
ATOM 720 C CA . VAL A 1 97 ? 1.845 -22.25 -0.55 1 98.81 97 VAL A CA 1
ATOM 721 C C . VAL A 1 97 ? 1.86 -21.438 0.746 1 98.81 97 VAL A C 1
ATOM 723 O O . VAL A 1 97 ? 0.96 -21.578 1.579 1 98.81 97 VAL A O 1
ATOM 726 N N . LEU A 1 98 ? 2.891 -20.531 0.915 1 98.75 98 LEU A N 1
ATOM 727 C CA . LEU A 1 98 ? 3.061 -19.766 2.146 1 98.75 98 LEU A CA 1
ATOM 728 C C . LEU A 1 98 ? 2.713 -18.297 1.926 1 98.75 98 LEU A C 1
ATOM 730 O O . LEU A 1 98 ? 2.359 -17.594 2.873 1 98.75 98 LEU A O 1
ATOM 734 N N . ASP A 1 99 ? 2.842 -17.859 0.76 1 98.88 99 ASP A N 1
ATOM 735 C CA . ASP A 1 99 ? 2.621 -16.453 0.445 1 98.88 99 ASP A CA 1
ATOM 736 C C . ASP A 1 99 ? 2.322 -16.266 -1.04 1 98.88 99 ASP A C 1
ATOM 738 O O . ASP A 1 99 ? 2.758 -17.062 -1.873 1 98.88 99 ASP A O 1
ATOM 742 N N . VAL A 1 100 ? 1.544 -15.188 -1.394 1 98.94 100 VAL A N 1
ATOM 743 C CA . VAL A 1 100 ? 1.194 -14.883 -2.775 1 98.94 100 VAL A CA 1
ATOM 744 C C . VAL A 1 100 ? 1.267 -13.375 -3.006 1 98.94 100 VAL A C 1
ATOM 746 O O . VAL A 1 100 ? 1.112 -12.586 -2.066 1 98.94 100 VAL A O 1
ATOM 749 N N . ALA A 1 101 ? 1.498 -12.969 -4.207 1 98.88 101 ALA A N 1
ATOM 750 C CA . ALA A 1 101 ? 1.434 -11.586 -4.664 1 98.88 101 ALA A CA 1
ATOM 751 C C . ALA A 1 101 ? 0.91 -11.5 -6.094 1 98.88 101 ALA A C 1
ATOM 753 O O . ALA A 1 101 ? 1.332 -12.266 -6.961 1 98.88 101 ALA A O 1
ATOM 754 N N . SER A 1 102 ? -0.055 -10.641 -6.301 1 98.62 102 SER A N 1
ATOM 755 C CA . SER A 1 102 ? -0.619 -10.383 -7.621 1 98.62 102 SER A CA 1
ATOM 756 C C . SER A 1 102 ? -0.342 -8.953 -8.07 1 98.62 102 SER A C 1
ATOM 758 O O . SER A 1 102 ? -0.898 -8 -7.516 1 98.62 102 SER A O 1
ATOM 760 N N . ALA A 1 103 ? 0.515 -8.812 -9.062 1 98.06 103 ALA A N 1
ATOM 761 C CA . ALA A 1 103 ? 0.858 -7.512 -9.633 1 98.06 103 ALA A CA 1
ATOM 762 C C . ALA A 1 103 ? -0.131 -7.113 -10.727 1 98.06 103 ALA A C 1
ATOM 764 O O . ALA A 1 103 ? -1.322 -7.422 -10.633 1 98.06 103 ALA A O 1
ATOM 765 N N . GLY A 1 104 ? 0.3 -6.273 -11.672 1 97.5 104 GLY A N 1
ATOM 766 C CA . GLY A 1 104 ? -0.61 -5.855 -12.727 1 97.5 104 GLY A CA 1
ATOM 767 C C . GLY A 1 104 ? -0.945 -6.969 -13.703 1 97.5 104 GLY A C 1
ATOM 768 O O . GLY A 1 104 ? -2.109 -7.156 -14.062 1 97.5 104 GLY A O 1
ATOM 769 N N . THR A 1 105 ? 0.058 -7.684 -14.156 1 98.31 105 THR A N 1
ATOM 770 C CA . THR A 1 105 ? -0.091 -8.719 -15.172 1 98.31 105 THR A CA 1
ATOM 771 C C . THR A 1 105 ? 0.65 -9.984 -14.766 1 98.31 105 THR A C 1
ATOM 773 O O . THR A 1 105 ? 0.68 -10.961 -15.523 1 98.31 105 THR A O 1
ATOM 776 N N . MET A 1 106 ? 1.303 -9.914 -13.602 1 98.38 106 MET A N 1
ATOM 777 C CA . MET A 1 106 ? 2.135 -11.016 -13.117 1 98.38 106 MET A CA 1
ATOM 778 C C . MET A 1 106 ? 1.668 -11.484 -11.742 1 98.38 106 MET A C 1
ATOM 780 O O . MET A 1 106 ? 1.068 -10.719 -10.992 1 98.38 106 MET A O 1
ATOM 784 N N . CYS A 1 107 ? 1.984 -12.688 -11.422 1 98.88 107 CYS A N 1
ATOM 785 C CA . CYS A 1 107 ? 1.722 -13.289 -10.117 1 98.88 107 CYS A CA 1
ATOM 786 C C . CYS A 1 107 ? 2.975 -13.953 -9.562 1 98.88 107 CYS A C 1
ATOM 788 O O . CYS A 1 107 ? 3.871 -14.328 -10.32 1 98.88 107 CYS A O 1
ATOM 790 N N . LEU A 1 108 ? 3.041 -14.023 -8.312 1 98.88 108 LEU A N 1
ATOM 791 C CA . LEU A 1 108 ? 4.145 -14.594 -7.555 1 98.88 108 LEU A CA 1
ATOM 792 C C . LEU A 1 108 ? 3.627 -15.469 -6.418 1 98.88 108 LEU A C 1
ATOM 794 O O . LEU A 1 108 ? 2.617 -15.141 -5.789 1 98.88 108 LEU A O 1
ATOM 798 N N . LEU A 1 109 ? 4.242 -16.609 -6.133 1 98.94 109 LEU A N 1
ATOM 799 C CA . LEU A 1 109 ? 3.977 -17.359 -4.906 1 98.94 109 LEU A CA 1
ATOM 800 C C . LEU A 1 109 ? 5.266 -17.953 -4.344 1 98.94 109 LEU A C 1
ATOM 802 O O . LEU A 1 109 ? 6.273 -18.031 -5.047 1 98.94 109 LEU A O 1
ATOM 806 N N . ILE A 1 110 ? 5.305 -18.203 -3.084 1 98.88 110 ILE A N 1
ATOM 807 C CA . ILE A 1 110 ? 6.359 -18.969 -2.434 1 98.88 110 ILE A CA 1
ATOM 808 C C . ILE A 1 110 ? 5.754 -20.203 -1.759 1 98.88 110 ILE A C 1
ATOM 810 O O . ILE A 1 110 ? 4.672 -20.125 -1.172 1 98.88 110 ILE A O 1
ATOM 814 N N . ASN A 1 111 ? 6.391 -21.375 -1.896 1 98.44 111 ASN A N 1
ATOM 815 C CA . ASN A 1 111 ? 5.871 -22.578 -1.266 1 98.44 111 ASN A CA 1
ATOM 816 C C . ASN A 1 111 ? 6.594 -22.891 0.043 1 98.44 111 ASN A C 1
ATOM 818 O O . ASN A 1 111 ? 7.449 -22.125 0.48 1 98.44 111 ASN A O 1
ATOM 822 N N . GLU A 1 112 ? 6.25 -23.938 0.715 1 97.19 112 GLU A N 1
ATOM 823 C CA . GLU A 1 112 ? 6.719 -24.312 2.049 1 97.19 112 GLU A CA 1
ATOM 824 C C . GLU A 1 112 ? 8.211 -24.609 2.045 1 97.19 112 GLU A C 1
ATOM 826 O O . GLU A 1 112 ? 8.844 -24.641 3.104 1 97.19 112 GLU A O 1
ATOM 831 N N . TYR A 1 113 ? 8.859 -24.766 0.908 1 95.44 113 TYR A N 1
ATOM 832 C CA . TYR A 1 113 ? 10.289 -25.031 0.807 1 95.44 113 TYR A CA 1
ATOM 833 C C . TYR A 1 113 ? 11.062 -23.75 0.55 1 95.44 113 TYR A C 1
ATOM 835 O O . TYR A 1 113 ? 12.289 -23.781 0.388 1 95.44 113 TYR A O 1
ATOM 843 N N . GLY A 1 114 ? 10.359 -22.656 0.398 1 97.38 114 GLY A N 1
ATOM 844 C CA . GLY A 1 114 ? 10.984 -21.359 0.137 1 97.38 114 GLY A CA 1
ATOM 845 C C . GLY A 1 114 ? 11.203 -21.094 -1.34 1 97.38 114 GLY A C 1
ATOM 846 O O . GLY A 1 114 ? 11.82 -20.094 -1.71 1 97.38 114 GLY A O 1
ATOM 847 N N . GLN A 1 115 ? 10.727 -22.062 -2.137 1 98.12 115 GLN A N 1
ATOM 848 C CA . GLN A 1 115 ? 10.852 -21.891 -3.58 1 98.12 115 GLN A CA 1
ATOM 849 C C . GLN A 1 115 ? 9.891 -20.812 -4.094 1 98.12 115 GLN A C 1
ATOM 851 O O . GLN A 1 115 ? 8.703 -20.844 -3.77 1 98.12 115 GLN A O 1
ATOM 856 N N . VAL A 1 116 ? 10.406 -19.859 -4.906 1 98.88 116 VAL A N 1
ATOM 857 C CA . VAL A 1 116 ? 9.617 -18.766 -5.488 1 98.88 116 VAL A CA 1
ATOM 858 C C . VAL A 1 116 ? 9.203 -19.141 -6.91 1 98.88 116 VAL A C 1
ATOM 860 O O . VAL A 1 116 ? 10.016 -19.641 -7.691 1 98.88 116 VAL A O 1
ATOM 863 N N . TYR A 1 117 ? 7.949 -18.938 -7.234 1 98.81 117 TYR A N 1
ATOM 864 C CA . TYR A 1 117 ? 7.43 -19.141 -8.586 1 98.81 117 TYR A CA 1
ATOM 865 C C . TYR A 1 117 ? 6.773 -17.875 -9.109 1 98.81 117 TYR A C 1
ATOM 867 O O . TYR A 1 117 ? 6.125 -17.141 -8.352 1 98.81 117 TYR A O 1
ATOM 875 N N . SER A 1 118 ? 6.945 -17.562 -10.367 1 98.81 118 SER A N 1
ATOM 876 C CA . SER A 1 118 ? 6.27 -16.453 -11.023 1 98.81 118 SER A CA 1
ATOM 877 C C . SER A 1 118 ? 5.594 -16.891 -12.312 1 98.81 118 SER A C 1
ATOM 879 O O . SER A 1 118 ? 6.016 -17.859 -12.945 1 98.81 118 SER A O 1
ATOM 881 N N . TRP A 1 119 ? 4.52 -16.297 -12.68 1 98.75 119 TRP A N 1
ATOM 882 C CA . TRP A 1 119 ? 3.85 -16.547 -13.945 1 98.75 119 TRP A CA 1
ATOM 883 C C . TRP A 1 119 ? 3.055 -15.312 -14.391 1 98.75 119 TRP A C 1
ATOM 885 O O . TRP A 1 119 ? 2.938 -14.344 -13.641 1 98.75 119 TRP A O 1
ATOM 895 N N . GLY A 1 120 ? 2.508 -15.336 -15.641 1 98.44 120 GLY A N 1
ATOM 896 C CA . GLY A 1 120 ? 1.871 -14.188 -16.266 1 98.44 120 GLY A CA 1
ATOM 897 C C . GLY A 1 120 ? 2.752 -13.5 -17.297 1 98.44 120 GLY A C 1
ATOM 898 O O . GLY A 1 120 ? 3.449 -14.164 -18.062 1 98.44 120 GLY A O 1
ATOM 899 N N . PHE A 1 121 ? 2.611 -12.164 -17.312 1 98.69 121 PHE A N 1
ATOM 900 C CA . PHE A 1 121 ? 3.301 -11.422 -18.359 1 98.69 121 PHE A CA 1
ATOM 901 C C . PHE A 1 121 ? 4.082 -10.25 -17.766 1 98.69 121 PHE A C 1
ATOM 903 O O . PHE A 1 121 ? 3.516 -9.414 -17.062 1 98.69 121 PHE A O 1
ATOM 910 N N . GLY A 1 122 ? 5.355 -10.117 -18.109 1 98.12 122 GLY A N 1
ATOM 911 C CA . GLY A 1 122 ? 6.254 -9.07 -17.641 1 98.12 122 GLY A CA 1
ATOM 912 C C . GLY A 1 122 ? 7.602 -9.609 -17.203 1 98.12 122 GLY A C 1
ATOM 913 O O . GLY A 1 122 ? 8.016 -10.688 -17.609 1 98.12 122 GLY A O 1
ATOM 914 N N . PRO A 1 123 ? 8.398 -8.844 -16.484 1 98.25 123 PRO A N 1
ATOM 915 C CA . PRO A 1 123 ? 9.648 -9.336 -15.914 1 98.25 123 PRO A CA 1
ATOM 916 C C . PRO A 1 123 ? 9.43 -10.375 -14.812 1 98.25 123 PRO A C 1
ATOM 918 O O . PRO A 1 123 ? 9.266 -10.008 -13.648 1 98.25 123 PRO A O 1
ATOM 921 N N . LEU A 1 124 ? 9.531 -11.602 -15.109 1 98.56 124 LEU A N 1
ATOM 922 C CA . LEU A 1 124 ? 9.109 -12.695 -14.242 1 98.56 124 LEU A CA 1
ATOM 923 C C . LEU A 1 124 ? 10.25 -13.141 -13.336 1 98.56 124 LEU A C 1
ATOM 925 O O . LEU A 1 124 ? 10.07 -14.016 -12.484 1 98.56 124 LEU A O 1
ATOM 929 N N . GLY A 1 125 ? 11.438 -12.641 -13.453 1 98.56 125 GLY A N 1
ATOM 930 C CA . GLY A 1 125 ? 12.523 -12.938 -12.531 1 98.56 125 GLY A CA 1
ATOM 931 C C . GLY A 1 125 ? 13.477 -13.992 -13.055 1 98.56 125 GLY A C 1
ATOM 932 O O . GLY A 1 125 ? 14.406 -14.398 -12.352 1 98.56 125 GLY A O 1
ATOM 933 N N . ILE A 1 126 ? 13.289 -14.484 -14.266 1 97.69 126 ILE A N 1
ATOM 934 C CA . ILE A 1 126 ? 14.125 -15.562 -14.789 1 97.69 126 ILE A CA 1
ATOM 935 C C . ILE A 1 126 ? 14.812 -15.109 -16.078 1 97.69 126 ILE A C 1
ATOM 937 O O . ILE A 1 126 ? 15.055 -15.922 -16.969 1 97.69 126 ILE A O 1
ATOM 941 N N . GLY A 1 127 ? 14.977 -13.789 -16.266 1 95.75 127 GLY A N 1
ATOM 942 C CA . GLY A 1 127 ? 15.758 -13.234 -17.359 1 95.75 127 GLY A CA 1
ATOM 943 C C . GLY A 1 127 ? 14.906 -12.523 -18.391 1 95.75 127 GLY A C 1
ATOM 944 O O . GLY A 1 127 ? 13.68 -12.641 -18.391 1 95.75 127 GLY A O 1
ATOM 945 N N . PRO A 1 128 ? 15.57 -11.75 -19.203 1 92.19 128 PRO A N 1
ATOM 946 C CA . PRO A 1 128 ? 14.867 -10.898 -20.172 1 92.19 128 PRO A CA 1
ATOM 947 C C . PRO A 1 128 ? 14.227 -11.688 -21.312 1 92.19 128 PRO A C 1
ATOM 949 O O . PRO A 1 128 ? 13.352 -11.172 -22 1 92.19 128 PRO A O 1
ATOM 952 N N . LYS A 1 129 ? 14.68 -12.977 -21.438 1 94 129 LYS A N 1
ATOM 953 C CA . LYS A 1 129 ? 14.172 -13.781 -22.547 1 94 129 LYS A CA 1
ATOM 954 C C . LYS A 1 129 ? 12.844 -14.438 -22.188 1 94 129 LYS A C 1
ATOM 956 O O . LYS A 1 129 ? 12.148 -14.961 -23.047 1 94 129 LYS A O 1
ATOM 961 N N . VAL A 1 130 ? 12.523 -14.406 -20.953 1 92.12 130 VAL A N 1
ATOM 962 C CA . VAL A 1 130 ? 11.273 -15 -20.5 1 92.12 130 VAL A CA 1
ATOM 963 C C . VAL A 1 130 ? 10.375 -13.922 -19.906 1 92.12 130 VAL A C 1
ATOM 965 O O . VAL A 1 130 ? 10.547 -13.539 -18.75 1 92.12 130 VAL A O 1
ATOM 968 N N . SER A 1 131 ? 9.406 -13.445 -20.734 1 95.25 131 SER A N 1
ATOM 969 C CA . SER A 1 131 ? 8.531 -12.383 -20.266 1 95.25 131 SER A CA 1
ATOM 970 C C . SER A 1 131 ? 7.082 -12.852 -20.172 1 95.25 131 SER A C 1
ATOM 972 O O . SER A 1 131 ? 6.168 -12.047 -20 1 95.25 131 SER A O 1
ATOM 974 N N . TYR A 1 132 ? 6.91 -14.164 -20.375 1 98 132 TYR A N 1
ATOM 975 C CA . TYR A 1 132 ? 5.566 -14.734 -20.344 1 98 132 TYR A CA 1
ATOM 976 C C . TYR A 1 132 ? 5.609 -16.203 -19.922 1 98 132 TYR A C 1
ATOM 978 O O . TYR A 1 132 ? 6.484 -16.953 -20.359 1 98 132 TYR A O 1
ATOM 986 N N . SER A 1 133 ? 4.742 -16.578 -19.047 1 97.94 133 SER A N 1
ATOM 987 C CA . SER A 1 133 ? 4.535 -17.969 -18.641 1 97.94 133 SER A CA 1
ATOM 988 C C . SER A 1 133 ? 3.086 -18.219 -18.25 1 97.94 133 SER A C 1
ATOM 990 O O . SER A 1 133 ? 2.514 -17.469 -17.453 1 97.94 133 SER A O 1
ATOM 992 N N . LYS A 1 134 ? 2.459 -19.312 -18.656 1 96.44 134 LYS A N 1
ATOM 993 C CA . LYS A 1 134 ? 1.072 -19.641 -18.344 1 96.44 134 LYS A CA 1
ATOM 994 C C . LYS A 1 134 ? 0.97 -20.375 -17.016 1 96.44 134 LYS A C 1
ATOM 996 O O . LYS A 1 134 ? -0.12 -20.516 -16.453 1 96.44 134 LYS A O 1
ATOM 1001 N N . THR A 1 135 ? 2.104 -20.875 -16.656 1 97.12 135 THR A N 1
ATOM 1002 C CA . THR A 1 135 ? 2.145 -21.641 -15.414 1 97.12 135 THR A CA 1
ATOM 1003 C C . THR A 1 135 ? 3.252 -21.125 -14.5 1 97.12 135 THR A C 1
ATOM 1005 O O . THR A 1 135 ? 4.25 -20.578 -14.969 1 97.12 135 THR A O 1
ATOM 1008 N N . PRO A 1 136 ? 3.072 -21.359 -13.195 1 98.38 136 PRO A N 1
ATOM 1009 C CA . PRO A 1 136 ? 4.148 -20.938 -12.297 1 98.38 136 PRO A CA 1
ATOM 1010 C C . PRO A 1 136 ? 5.504 -21.516 -12.672 1 98.38 136 PRO A C 1
ATOM 1012 O O . PRO A 1 136 ? 5.633 -22.75 -12.805 1 98.38 136 PRO A O 1
ATOM 1015 N N . THR A 1 137 ? 6.48 -20.641 -12.773 1 98.44 137 THR A N 1
ATOM 1016 C CA . THR A 1 137 ? 7.844 -21 -13.133 1 98.44 137 THR A CA 1
ATOM 1017 C C . THR A 1 137 ? 8.812 -20.688 -12 1 98.44 137 THR A C 1
ATOM 1019 O O . THR A 1 137 ? 8.812 -19.578 -11.477 1 98.44 137 THR A O 1
ATOM 1022 N N . PRO A 1 138 ? 9.664 -21.703 -11.625 1 98.44 138 PRO A N 1
ATOM 1023 C CA . PRO A 1 138 ? 10.539 -21.484 -10.477 1 98.44 138 PRO A CA 1
ATOM 1024 C C . PRO A 1 138 ? 11.664 -20.484 -10.773 1 98.44 138 PRO A C 1
ATOM 1026 O O . PRO A 1 138 ? 12.242 -20.516 -11.859 1 98.44 138 PRO A O 1
ATOM 1029 N N . ILE A 1 139 ? 11.93 -19.578 -9.898 1 98.75 139 ILE A N 1
ATOM 1030 C CA . ILE A 1 139 ? 13.094 -18.688 -9.906 1 98.75 139 ILE A CA 1
ATOM 1031 C C . ILE A 1 139 ? 14.211 -19.297 -9.062 1 98.75 139 ILE A C 1
ATOM 1033 O O . ILE A 1 139 ? 14 -19.688 -7.914 1 98.75 139 ILE A O 1
ATOM 1037 N N . PRO A 1 140 ? 15.438 -19.422 -9.594 1 98.06 140 PRO A N 1
ATOM 1038 C CA . PRO A 1 140 ? 16.516 -20.062 -8.844 1 98.06 140 PRO A CA 1
ATOM 1039 C C . PRO A 1 140 ? 16.766 -19.406 -7.488 1 98.06 140 PRO A C 1
ATOM 1041 O O . PRO A 1 140 ? 16.875 -18.172 -7.398 1 98.06 140 PRO A O 1
ATOM 1044 N N . LEU A 1 141 ? 16.953 -20.203 -6.422 1 97.88 141 LEU A N 1
ATOM 1045 C CA . LEU A 1 141 ? 17.109 -19.719 -5.055 1 97.88 141 LEU A CA 1
ATOM 1046 C C . LEU A 1 141 ? 18.438 -18.984 -4.891 1 97.88 141 LEU A C 1
ATOM 1048 O O . LEU A 1 141 ? 18.594 -18.172 -3.969 1 97.88 141 LEU A O 1
ATOM 1052 N N . THR A 1 142 ? 19.391 -19.266 -5.785 1 98 142 THR A N 1
ATOM 1053 C CA . THR A 1 142 ? 20.688 -18.594 -5.719 1 98 142 THR A CA 1
ATOM 1054 C C . THR A 1 142 ? 20.516 -17.078 -5.93 1 98 142 THR A C 1
ATOM 1056 O O . THR A 1 142 ? 21.328 -16.297 -5.438 1 98 142 THR A O 1
ATOM 1059 N N . LEU A 1 143 ? 19.484 -16.734 -6.57 1 98.19 143 LEU A N 1
ATOM 1060 C CA . LEU A 1 143 ? 19.219 -15.32 -6.84 1 98.19 143 LEU A CA 1
ATOM 1061 C C . LEU A 1 143 ? 18.688 -14.625 -5.594 1 98.19 143 LEU A C 1
ATOM 1063 O O . LEU A 1 143 ? 18.594 -13.391 -5.555 1 98.19 143 LEU A O 1
ATOM 1067 N N . PHE A 1 144 ? 18.359 -15.406 -4.574 1 98.5 144 PHE A N 1
ATOM 1068 C CA . PHE A 1 144 ? 17.844 -14.859 -3.328 1 98.5 144 PHE A CA 1
ATOM 1069 C C . PHE A 1 144 ? 18.812 -15.094 -2.182 1 98.5 144 PHE A C 1
ATOM 1071 O O . PHE A 1 144 ? 18.406 -15.18 -1.021 1 98.5 144 PHE A O 1
ATOM 1078 N N . GLY A 1 145 ? 20.047 -15.367 -2.486 1 97.38 145 GLY A N 1
ATOM 1079 C CA . GLY A 1 145 ? 21.094 -15.391 -1.475 1 97.38 145 GLY A CA 1
ATOM 1080 C C . GLY A 1 145 ? 21.438 -16.797 -1.01 1 97.38 145 GLY A C 1
ATOM 1081 O O . GLY A 1 145 ? 22.281 -16.969 -0.126 1 97.38 145 GLY A O 1
ATOM 1082 N N . GLN A 1 146 ? 20.781 -17.797 -1.63 1 97.75 146 GLN A N 1
ATOM 1083 C CA . GLN A 1 146 ? 21.172 -19.156 -1.287 1 97.75 146 GLN A CA 1
ATOM 1084 C C . GLN A 1 146 ? 22.484 -19.547 -1.968 1 97.75 146 GLN A C 1
ATOM 1086 O O . GLN A 1 146 ? 22.594 -19.5 -3.195 1 97.75 146 GLN A O 1
ATOM 1091 N N . ASN A 1 147 ? 23.469 -19.859 -1.207 1 96.75 147 ASN A N 1
ATOM 1092 C CA . ASN A 1 147 ? 24.781 -20.25 -1.7 1 96.75 147 ASN A CA 1
ATOM 1093 C C . ASN A 1 147 ? 25.562 -21.062 -0.664 1 96.75 147 ASN A C 1
ATOM 1095 O O . ASN A 1 147 ? 24.984 -21.531 0.322 1 96.75 147 ASN A O 1
ATOM 1099 N N . GLU A 1 148 ? 26.828 -21.281 -0.932 1 96.94 148 GLU A N 1
ATOM 1100 C CA . GLU A 1 148 ? 27.625 -22.141 -0.065 1 96.94 148 GLU A CA 1
ATOM 1101 C C . GLU A 1 148 ? 27.781 -21.531 1.328 1 96.94 148 GLU A C 1
ATOM 1103 O O . GLU A 1 148 ? 27.859 -22.25 2.32 1 96.94 148 GLU A O 1
ATOM 1108 N N . ILE A 1 149 ? 27.797 -20.203 1.44 1 95.5 149 ILE A N 1
ATOM 1109 C CA . ILE A 1 149 ? 27.969 -19.5 2.705 1 95.5 149 ILE A CA 1
ATOM 1110 C C . ILE A 1 149 ? 26.641 -19.484 3.463 1 95.5 149 ILE A C 1
ATOM 1112 O O . ILE A 1 149 ? 26.609 -19.625 4.688 1 95.5 149 ILE A O 1
ATOM 1116 N N . THR A 1 150 ? 25.547 -19.344 2.713 1 96.19 150 THR A N 1
ATOM 1117 C CA . THR A 1 150 ? 24.203 -19.328 3.277 1 96.19 150 THR A CA 1
ATOM 1118 C C . THR A 1 150 ? 23.328 -20.359 2.602 1 96.19 150 THR A C 1
ATOM 1120 O O . THR A 1 150 ? 22.328 -20.016 1.953 1 96.19 150 THR A O 1
ATOM 1123 N N . PRO A 1 151 ? 23.625 -21.641 2.834 1 95.62 151 PRO A N 1
ATOM 1124 C CA . PRO A 1 151 ? 22.922 -22.703 2.109 1 95.62 151 PRO A CA 1
ATOM 1125 C C . PRO A 1 151 ? 21.469 -22.844 2.543 1 95.62 151 PRO A C 1
ATOM 1127 O O . PRO A 1 151 ? 20.656 -23.406 1.813 1 95.62 151 PRO A O 1
ATOM 1130 N N . ASP A 1 152 ? 21.094 -22.25 3.695 1 96.12 152 ASP A N 1
ATOM 1131 C CA . ASP A 1 152 ? 19.75 -22.422 4.238 1 96.12 152 ASP A CA 1
ATOM 1132 C C . ASP A 1 152 ? 18.891 -21.203 3.955 1 96.12 152 ASP A C 1
ATOM 1134 O O . ASP A 1 152 ? 17.75 -21.141 4.41 1 96.12 152 ASP A O 1
ATOM 1138 N N . ALA A 1 153 ? 19.438 -20.234 3.209 1 96.94 153 ALA A N 1
ATOM 1139 C CA . ALA A 1 153 ? 18.672 -19.031 2.9 1 96.94 153 ALA A CA 1
ATOM 1140 C C . ALA A 1 153 ? 17.438 -19.359 2.07 1 96.94 153 ALA A C 1
ATOM 1142 O O . ALA A 1 153 ? 17.531 -20.078 1.065 1 96.94 153 ALA A O 1
ATOM 1143 N N . LYS A 1 154 ? 16.297 -18.891 2.504 1 97.44 154 LYS A N 1
ATOM 1144 C CA . LYS A 1 154 ? 15.039 -19.062 1.794 1 97.44 154 LYS A CA 1
ATOM 1145 C C . LYS A 1 154 ? 14.219 -17.781 1.789 1 97.44 154 LYS A C 1
ATOM 1147 O O . LYS A 1 154 ? 14.352 -16.953 2.691 1 97.44 154 LYS A O 1
ATOM 1152 N N . VAL A 1 155 ? 13.406 -17.609 0.84 1 98.56 155 VAL A N 1
ATOM 1153 C CA . VAL A 1 155 ? 12.5 -16.469 0.805 1 98.56 155 VAL A CA 1
ATOM 1154 C C . VAL A 1 155 ? 11.352 -16.688 1.789 1 98.56 155 VAL A C 1
ATOM 1156 O O . VAL A 1 155 ? 10.781 -17.781 1.848 1 98.56 155 VAL A O 1
ATOM 1159 N N . ILE A 1 156 ? 10.984 -15.633 2.553 1 98.19 156 ILE A N 1
ATOM 1160 C CA . ILE A 1 156 ? 9.984 -15.836 3.594 1 98.19 156 ILE A CA 1
ATOM 1161 C C . ILE A 1 156 ? 8.812 -14.883 3.385 1 98.19 156 ILE A C 1
ATOM 1163 O O . ILE A 1 156 ? 7.754 -15.047 3.99 1 98.19 156 ILE A O 1
ATOM 1167 N N . SER A 1 157 ? 8.992 -13.883 2.539 1 98.38 157 SER A N 1
ATOM 1168 C CA . SER A 1 157 ? 7.934 -12.922 2.262 1 98.38 157 SER A CA 1
ATOM 1169 C C . SER A 1 157 ? 8.07 -12.336 0.86 1 98.38 157 SER A C 1
ATOM 1171 O O . SER A 1 157 ? 9.18 -12.109 0.382 1 98.38 157 SER A O 1
ATOM 1173 N N . ILE A 1 158 ? 6.934 -12.141 0.233 1 98.81 158 ILE A N 1
ATOM 1174 C CA . ILE A 1 158 ? 6.91 -11.508 -1.082 1 98.81 158 ILE A CA 1
ATOM 1175 C C . ILE A 1 158 ? 5.797 -10.469 -1.132 1 98.81 158 ILE A C 1
ATOM 1177 O O . ILE A 1 158 ? 4.789 -10.594 -0.437 1 98.81 158 ILE A O 1
ATOM 1181 N N . THR A 1 159 ? 5.953 -9.438 -1.9 1 98.56 159 THR A N 1
ATOM 1182 C CA . THR A 1 159 ? 4.965 -8.406 -2.189 1 98.56 159 THR A CA 1
ATOM 1183 C C . THR A 1 159 ? 5.184 -7.828 -3.582 1 98.56 159 THR A C 1
ATOM 1185 O O . THR A 1 159 ? 6.152 -8.172 -4.262 1 98.56 159 THR A O 1
ATOM 1188 N N . SER A 1 160 ? 4.215 -7.051 -4.043 1 98.38 160 SER A N 1
ATOM 1189 C CA . SER A 1 160 ? 4.348 -6.516 -5.395 1 98.38 160 SER A CA 1
ATOM 1190 C C . SER A 1 160 ? 3.742 -5.121 -5.496 1 98.38 160 SER A C 1
ATOM 1192 O O . SER A 1 160 ? 2.824 -4.777 -4.746 1 98.38 160 SER A O 1
ATOM 1194 N N . GLY A 1 161 ? 4.336 -4.305 -6.34 1 97.5 161 GLY A N 1
ATOM 1195 C CA . GLY A 1 161 ? 3.623 -3.201 -6.965 1 97.5 161 GLY A CA 1
ATOM 1196 C C . GLY A 1 161 ? 2.891 -3.605 -8.234 1 97.5 161 GLY A C 1
ATOM 1197 O O . GLY A 1 161 ? 2.523 -4.77 -8.398 1 97.5 161 GLY A O 1
ATOM 1198 N N . ILE A 1 162 ? 2.662 -2.584 -9.094 1 97.5 162 ILE A N 1
ATOM 1199 C CA . ILE A 1 162 ? 1.946 -2.889 -10.328 1 97.5 162 ILE A CA 1
ATOM 1200 C C . ILE A 1 162 ? 2.881 -3.598 -11.305 1 97.5 162 ILE A C 1
ATOM 1202 O O . ILE A 1 162 ? 2.473 -4.531 -12 1 97.5 162 ILE A O 1
ATOM 1206 N N . ASN A 1 163 ? 4.203 -3.174 -11.312 1 97.94 163 ASN A N 1
ATOM 1207 C CA . ASN A 1 163 ? 5.109 -3.672 -12.344 1 97.94 163 ASN A CA 1
ATOM 1208 C C . ASN A 1 163 ? 6.418 -4.176 -11.742 1 97.94 163 ASN A C 1
ATOM 1210 O O . ASN A 1 163 ? 7.43 -4.266 -12.445 1 97.94 163 ASN A O 1
ATOM 1214 N N . HIS A 1 164 ? 6.449 -4.41 -10.469 1 98.5 164 HIS A N 1
ATOM 1215 C CA . HIS A 1 164 ? 7.664 -4.879 -9.805 1 98.5 164 HIS A CA 1
ATOM 1216 C C . HIS A 1 164 ? 7.328 -5.758 -8.602 1 98.5 164 HIS A C 1
ATOM 1218 O O . HIS A 1 164 ? 6.188 -5.762 -8.133 1 98.5 164 HIS A O 1
ATOM 1224 N N . PHE A 1 165 ? 8.297 -6.512 -8.188 1 98.81 165 PHE A N 1
ATOM 1225 C CA . PHE A 1 165 ? 8.195 -7.398 -7.031 1 98.81 165 PHE A CA 1
ATOM 1226 C C . PHE A 1 165 ? 9.258 -7.062 -5.996 1 98.81 165 PHE A C 1
ATOM 1228 O O . PHE A 1 165 ? 10.289 -6.477 -6.324 1 98.81 165 PHE A O 1
ATOM 1235 N N . ALA A 1 166 ? 8.984 -7.406 -4.777 1 98.81 166 ALA A N 1
ATOM 1236 C CA . ALA A 1 166 ? 9.938 -7.406 -3.67 1 98.81 166 ALA A CA 1
ATOM 1237 C C . ALA A 1 166 ? 9.859 -8.711 -2.879 1 98.81 166 ALA A C 1
ATOM 1239 O O . ALA A 1 166 ? 8.773 -9.242 -2.654 1 98.81 166 ALA A O 1
ATOM 1240 N N . ALA A 1 167 ? 10.977 -9.227 -2.52 1 98.81 167 ALA A N 1
ATOM 1241 C CA . ALA A 1 167 ? 11.094 -10.422 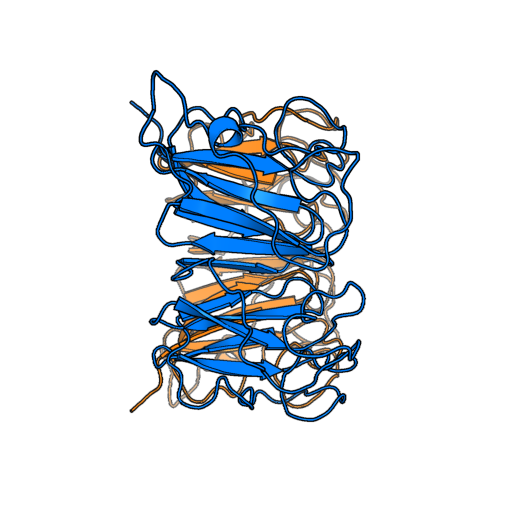-1.694 1 98.81 167 ALA A CA 1
ATOM 1242 C C . ALA A 1 167 ? 12.086 -10.211 -0.555 1 98.81 167 ALA A C 1
ATOM 1244 O O . ALA A 1 167 ? 13.07 -9.492 -0.71 1 98.81 167 ALA A O 1
ATOM 1245 N N . VAL A 1 168 ? 11.836 -10.797 0.607 1 98.62 168 VAL A N 1
ATOM 1246 C CA . VAL A 1 168 ? 12.734 -10.805 1.756 1 98.62 168 VAL A CA 1
ATOM 1247 C C . VAL A 1 168 ? 13.102 -12.242 2.123 1 98.62 168 VAL A C 1
ATOM 1249 O O . VAL A 1 168 ? 12.227 -13.117 2.172 1 98.62 168 VAL A O 1
ATOM 1252 N N . ASN A 1 169 ? 14.406 -12.531 2.287 1 98.06 169 ASN A N 1
ATOM 1253 C CA . ASN A 1 169 ? 14.789 -13.883 2.678 1 98.06 169 ASN A CA 1
ATOM 1254 C C . ASN A 1 169 ? 14.953 -14.008 4.191 1 98.06 169 ASN A C 1
ATOM 1256 O O . ASN A 1 169 ? 14.734 -13.039 4.922 1 98.06 169 ASN A O 1
ATOM 1260 N N . SER A 1 170 ? 15.266 -15.18 4.695 1 97.88 170 SER A N 1
ATOM 1261 C CA . SER A 1 170 ? 15.32 -15.539 6.105 1 97.88 170 SER A CA 1
ATOM 1262 C C . SER A 1 170 ? 16.438 -14.797 6.824 1 97.88 170 SER A C 1
ATOM 1264 O O . SER A 1 170 ? 16.5 -14.797 8.055 1 97.88 170 SER A O 1
ATOM 1266 N N . HIS A 1 171 ? 17.344 -14.102 6.109 1 96.25 171 HIS A N 1
ATOM 1267 C CA . HIS A 1 171 ? 18.422 -13.328 6.699 1 96.25 171 HIS A CA 1
ATOM 1268 C C . HIS A 1 171 ? 18.094 -11.836 6.715 1 96.25 171 HIS A C 1
ATOM 1270 O O . HIS A 1 171 ? 18.953 -11.016 7.031 1 96.25 171 HIS A O 1
ATOM 1276 N N . GLY A 1 172 ? 16.891 -11.477 6.266 1 97.12 172 GLY A N 1
ATOM 1277 C CA . GLY A 1 172 ? 16.453 -10.086 6.301 1 97.12 172 GLY A CA 1
ATOM 1278 C C . GLY A 1 172 ? 16.984 -9.266 5.141 1 97.12 172 GLY A C 1
ATOM 1279 O O . GLY A 1 172 ? 17.141 -8.047 5.258 1 97.12 172 GLY A O 1
ATOM 1280 N N . THR A 1 173 ? 17.344 -9.945 4.043 1 97.56 173 THR A N 1
ATOM 1281 C CA . THR A 1 173 ? 17.828 -9.258 2.852 1 97.56 173 THR A CA 1
ATOM 1282 C C . THR A 1 173 ? 16.688 -8.969 1.893 1 97.56 173 THR A C 1
ATOM 1284 O O . THR A 1 173 ? 15.844 -9.836 1.638 1 97.56 173 THR A O 1
ATOM 1287 N N . LEU A 1 174 ? 16.625 -7.734 1.402 1 98.56 174 LEU A N 1
ATOM 1288 C CA . LEU A 1 174 ? 15.609 -7.32 0.441 1 98.56 174 LEU A CA 1
ATOM 1289 C C . LEU A 1 174 ? 16.094 -7.523 -0.989 1 98.56 174 LEU A C 1
ATOM 1291 O O . LEU A 1 174 ? 17.234 -7.172 -1.316 1 98.56 174 LEU A O 1
ATOM 1295 N N . PHE A 1 175 ? 15.273 -8.141 -1.829 1 98.81 175 PHE A N 1
ATOM 1296 C CA . PHE A 1 175 ? 15.477 -8.266 -3.268 1 98.81 175 PHE A CA 1
ATOM 1297 C C . PHE A 1 175 ? 14.328 -7.625 -4.035 1 98.81 175 PHE A C 1
ATOM 1299 O O . PHE A 1 175 ? 13.164 -7.77 -3.658 1 98.81 175 PHE A O 1
ATOM 1306 N N . THR A 1 176 ? 14.633 -6.859 -5.047 1 98.81 176 THR A N 1
ATOM 1307 C CA . THR A 1 176 ? 13.594 -6.285 -5.902 1 98.81 176 THR A CA 1
ATOM 1308 C C . THR A 1 176 ? 13.891 -6.578 -7.371 1 98.81 176 THR A C 1
ATOM 1310 O O . THR A 1 176 ? 15.039 -6.809 -7.746 1 98.81 176 THR A O 1
ATOM 1313 N N . TRP A 1 177 ? 12.859 -6.668 -8.195 1 98.88 177 TRP A N 1
ATOM 1314 C CA . TRP A 1 177 ? 12.992 -6.766 -9.648 1 98.88 177 TRP A CA 1
ATOM 1315 C C . TRP A 1 177 ? 11.727 -6.297 -10.352 1 98.88 177 TRP A C 1
ATOM 1317 O O . TRP A 1 177 ? 10.672 -6.168 -9.719 1 98.88 177 TRP A O 1
ATOM 1327 N N . GLY A 1 178 ? 11.828 -6.004 -11.68 1 98.56 178 GLY A N 1
ATOM 1328 C CA . GLY A 1 178 ? 10.742 -5.457 -12.477 1 98.56 178 GLY A CA 1
ATOM 1329 C C . GLY A 1 178 ? 11.086 -4.129 -13.125 1 98.56 178 GLY A C 1
ATOM 1330 O O . GLY A 1 178 ? 12.25 -3.859 -13.414 1 98.56 178 GLY A O 1
ATOM 1331 N N . LYS A 1 179 ? 10.016 -3.297 -13.438 1 98.12 179 LYS A N 1
ATOM 1332 C CA . LYS A 1 179 ? 10.219 -1.95 -13.961 1 98.12 179 LYS A CA 1
ATOM 1333 C C . LYS A 1 179 ? 10.875 -1.048 -12.922 1 98.12 179 LYS A C 1
ATOM 1335 O O . LYS A 1 179 ? 10.547 -1.126 -11.734 1 98.12 179 LYS A O 1
ATOM 1340 N N . ASN A 1 180 ? 11.75 -0.133 -13.438 1 98.06 180 ASN A N 1
ATOM 1341 C CA . ASN A 1 180 ? 12.586 0.622 -12.516 1 98.06 180 ASN A CA 1
ATOM 1342 C C . ASN A 1 180 ? 12.586 2.111 -12.844 1 98.06 180 ASN A C 1
ATOM 1344 O O . ASN A 1 180 ? 13.641 2.727 -12.969 1 98.06 180 ASN A O 1
ATOM 1348 N N . PRO A 1 181 ? 11.414 2.67 -12.961 1 95.88 181 PRO A N 1
ATOM 1349 C CA . PRO A 1 181 ? 11.43 4.105 -13.25 1 95.88 181 PRO A CA 1
ATOM 1350 C C . PRO A 1 181 ? 12.141 4.918 -12.172 1 95.88 181 PRO A C 1
ATOM 1352 O O . PRO A 1 181 ? 11.867 4.746 -10.984 1 95.88 181 PRO A O 1
ATOM 1355 N N . GLY A 1 182 ? 13.117 5.758 -12.617 1 96 182 GLY A N 1
ATOM 1356 C CA . GLY A 1 182 ? 13.828 6.664 -11.734 1 96 182 GLY A CA 1
ATOM 1357 C C . GLY A 1 182 ? 14.75 5.949 -10.766 1 96 182 GLY A C 1
ATOM 1358 O O . GLY A 1 182 ? 15.438 6.59 -9.961 1 96 182 GLY A O 1
ATOM 1359 N N . GLY A 1 183 ? 14.82 4.648 -10.773 1 97.94 183 GLY A N 1
ATOM 1360 C CA . GLY A 1 183 ? 15.656 3.9 -9.844 1 97.94 183 GLY A CA 1
ATOM 1361 C C . GLY A 1 183 ? 14.93 3.492 -8.578 1 97.94 183 GLY A C 1
ATOM 1362 O O . GLY A 1 183 ? 15.539 3.377 -7.516 1 97.94 183 GLY A O 1
ATOM 1363 N N . CYS A 1 184 ? 13.641 3.326 -8.695 1 97.25 184 CYS A N 1
ATOM 1364 C CA . CYS A 1 184 ? 12.812 3.102 -7.512 1 97.25 184 CYS A CA 1
ATOM 1365 C C . CYS A 1 184 ? 13.102 1.737 -6.898 1 97.25 184 CYS A C 1
ATOM 1367 O O . CYS A 1 184 ? 12.688 1.462 -5.77 1 97.25 184 CYS A O 1
ATOM 1369 N N . LEU A 1 185 ? 13.805 0.819 -7.57 1 98.38 185 LEU A N 1
ATOM 1370 C CA . LEU A 1 185 ? 14.117 -0.507 -7.047 1 98.38 185 LEU A CA 1
ATOM 1371 C C . LEU A 1 185 ? 15.289 -0.447 -6.07 1 98.38 185 LEU A C 1
ATOM 1373 O O . LEU A 1 185 ? 15.539 -1.403 -5.336 1 98.38 185 LEU A O 1
ATOM 1377 N N . GLY A 1 186 ? 16.109 0.604 -6.105 1 98 186 GLY A N 1
ATOM 1378 C CA . GLY A 1 186 ? 17.172 0.803 -5.133 1 98 186 GLY A CA 1
ATOM 1379 C C . GLY A 1 186 ? 18.438 0.017 -5.453 1 98 186 GLY A C 1
ATOM 1380 O O . GLY A 1 186 ? 19.141 -0.432 -4.551 1 98 186 GLY A O 1
ATOM 1381 N N . GLN A 1 187 ? 18.797 -0.139 -6.777 1 97.56 187 GLN A N 1
ATOM 1382 C CA . GLN A 1 187 ? 19.859 -1.057 -7.172 1 97.56 187 GLN A CA 1
ATOM 1383 C C . GLN A 1 187 ? 21 -0.314 -7.859 1 97.56 187 GLN A C 1
ATOM 1385 O O . GLN A 1 187 ? 21.734 -0.893 -8.672 1 97.56 187 GLN A O 1
ATOM 1390 N N . SER A 1 188 ? 21.172 0.953 -7.773 1 96.19 188 SER A N 1
ATOM 1391 C CA . SER A 1 188 ? 22.281 1.795 -8.211 1 96.19 188 SER A CA 1
ATOM 1392 C C . SER A 1 188 ? 22.234 2.029 -9.719 1 96.19 188 SER A C 1
ATOM 1394 O O . SER A 1 188 ? 23.219 2.492 -10.312 1 96.19 188 SER A O 1
ATOM 1396 N N . HIS A 1 189 ? 21.172 1.632 -10.32 1 96.94 189 HIS A N 1
ATOM 1397 C CA . HIS A 1 189 ? 20.906 1.941 -11.719 1 96.94 189 HIS A CA 1
ATOM 1398 C C . HIS A 1 189 ? 19.422 2.182 -11.961 1 96.94 189 HIS A C 1
ATOM 1400 O O . HIS A 1 189 ? 18.609 2.029 -11.055 1 96.94 189 HIS A O 1
ATOM 1406 N N . THR A 1 190 ? 19.062 2.562 -13.25 1 97.19 190 THR A N 1
ATOM 1407 C CA . THR A 1 190 ? 17.672 2.898 -13.523 1 97.19 190 THR A CA 1
ATOM 1408 C C . THR A 1 190 ? 17.094 1.957 -14.57 1 97.19 190 THR A C 1
ATOM 1410 O O . THR A 1 190 ? 15.945 2.139 -15.008 1 97.19 190 THR A O 1
ATOM 1413 N N . LYS A 1 191 ? 17.859 0.929 -14.977 1 97.75 191 LYS A N 1
ATOM 1414 C CA . LYS A 1 191 ? 17.359 -0.016 -15.969 1 97.75 191 LYS A CA 1
ATOM 1415 C C . LYS A 1 191 ? 16.359 -0.99 -15.352 1 97.75 191 LYS A C 1
ATOM 1417 O O . LYS A 1 191 ? 16.469 -1.343 -14.172 1 97.75 191 LYS A O 1
ATOM 1422 N N . ASP A 1 192 ? 15.43 -1.377 -16.172 1 98.06 192 ASP A N 1
ATOM 1423 C CA . ASP A 1 192 ? 14.562 -2.451 -15.695 1 98.06 192 ASP A CA 1
ATOM 1424 C C . ASP A 1 192 ? 15.375 -3.67 -15.266 1 98.06 192 ASP A C 1
ATOM 1426 O O . ASP A 1 192 ? 16.422 -3.957 -15.844 1 98.06 192 ASP A O 1
ATOM 1430 N N . GLN A 1 193 ? 14.938 -4.332 -14.305 1 98.38 193 GLN A N 1
ATOM 1431 C CA . GLN A 1 193 ? 15.641 -5.469 -13.727 1 98.38 193 GLN A CA 1
ATOM 1432 C C . GLN A 1 193 ? 14.867 -6.766 -13.938 1 98.38 193 GLN A C 1
ATOM 1434 O O . GLN A 1 193 ? 13.727 -6.898 -13.492 1 98.38 193 GLN A O 1
ATOM 1439 N N . TYR A 1 194 ? 15.523 -7.801 -14.602 1 98.44 194 TYR A N 1
ATOM 1440 C CA . TYR A 1 194 ? 14.805 -8.984 -15.047 1 98.44 194 TYR A CA 1
ATOM 1441 C C . TYR A 1 194 ? 15.109 -10.18 -14.148 1 98.44 194 TYR A C 1
ATOM 1443 O O . TYR A 1 194 ? 14.602 -11.281 -14.375 1 98.44 194 TYR A O 1
ATOM 1451 N N . PHE A 1 195 ? 15.945 -10.008 -13.148 1 98.5 195 PHE A N 1
ATOM 1452 C CA . PHE A 1 195 ? 16.25 -10.945 -12.07 1 98.5 195 PHE A CA 1
ATOM 1453 C C . PHE A 1 195 ? 16.141 -10.266 -10.711 1 98.5 195 PHE A C 1
ATOM 1455 O O . PHE A 1 195 ? 16.453 -9.078 -10.586 1 98.5 195 PHE A O 1
ATOM 1462 N N . PRO A 1 196 ? 15.734 -11.109 -9.688 1 98.62 196 PRO A N 1
ATOM 1463 C CA . PRO A 1 196 ? 15.844 -10.5 -8.359 1 98.62 196 PRO A CA 1
ATOM 1464 C C . PRO A 1 196 ? 17.266 -10.031 -8.047 1 98.62 196 PRO A C 1
ATOM 1466 O O . PRO A 1 196 ? 18.234 -10.719 -8.375 1 98.62 196 PRO A O 1
ATOM 1469 N N . LEU A 1 197 ? 17.375 -8.852 -7.512 1 98.5 197 LEU A N 1
ATOM 1470 C CA . LEU A 1 197 ? 18.672 -8.289 -7.141 1 98.5 197 LEU A CA 1
ATOM 1471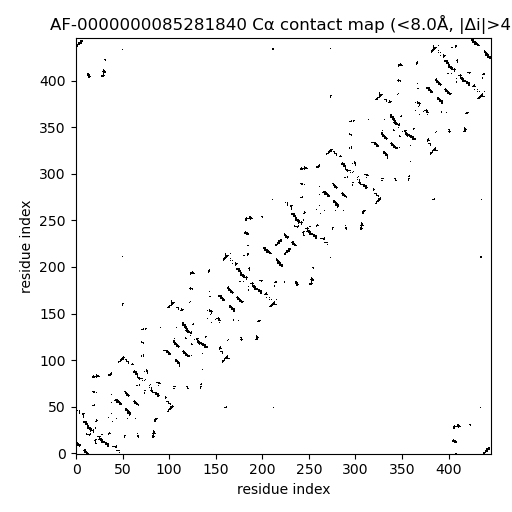 C C . LEU A 1 197 ? 18.609 -7.676 -5.746 1 98.5 197 LEU A C 1
ATOM 1473 O O . LEU A 1 197 ? 17.656 -6.988 -5.402 1 98.5 197 LEU A O 1
ATOM 1477 N N . ARG A 1 198 ? 19.641 -7.895 -5.012 1 98 198 ARG A N 1
ATOM 1478 C CA . ARG A 1 198 ? 19.75 -7.391 -3.646 1 98 198 ARG A CA 1
ATOM 1479 C C . ARG A 1 198 ? 19.719 -5.867 -3.619 1 98 198 ARG A C 1
ATOM 1481 O O . ARG A 1 198 ? 20.359 -5.219 -4.445 1 98 198 ARG A O 1
ATOM 1488 N N . VA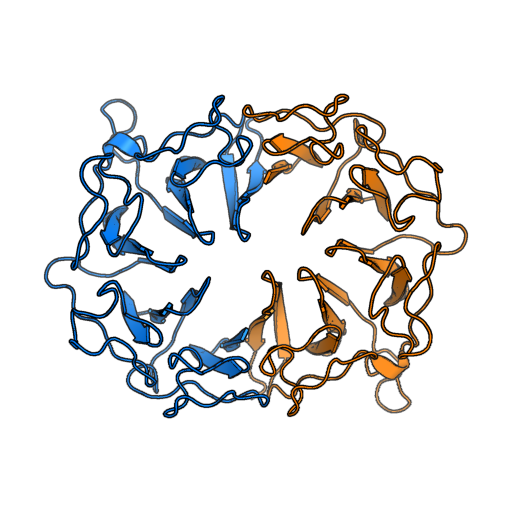L A 1 199 ? 18.969 -5.281 -2.727 1 98.06 199 VAL A N 1
ATOM 1489 C CA . VAL A 1 199 ? 19 -3.854 -2.432 1 98.06 199 VAL A CA 1
ATOM 1490 C C . VAL A 1 199 ? 19.984 -3.586 -1.288 1 98.06 199 VAL A C 1
ATOM 1492 O O . VAL A 1 199 ? 19.875 -4.188 -0.216 1 98.06 199 VAL A O 1
ATOM 1495 N N . CYS A 1 200 ? 20.891 -2.732 -1.492 1 95.44 200 CYS A N 1
ATOM 1496 C CA . CYS A 1 200 ? 21.938 -2.453 -0.502 1 95.44 200 CYS A CA 1
ATOM 1497 C C . CYS A 1 200 ? 21.422 -1.473 0.551 1 95.44 200 CYS A C 1
ATOM 1499 O O . CYS A 1 200 ? 21.531 -0.258 0.373 1 95.44 200 CYS A O 1
ATOM 1501 N N . ILE A 1 201 ? 20.812 -2.066 1.568 1 92.88 201 ILE A N 1
ATOM 1502 C CA . ILE A 1 201 ? 20.375 -1.312 2.738 1 92.88 201 ILE A CA 1
ATOM 1503 C C . ILE A 1 201 ? 21.109 -1.811 3.98 1 92.88 201 ILE A C 1
ATOM 1505 O O . ILE A 1 201 ? 21.266 -3.02 4.172 1 92.88 201 ILE A O 1
ATOM 1509 N N . GLY A 1 202 ? 21.922 -1.027 4.684 1 88.62 202 GLY A N 1
ATOM 1510 C CA . GLY A 1 202 ? 22.641 -1.417 5.883 1 88.62 202 GLY A CA 1
ATOM 1511 C C . GLY A 1 202 ? 21.734 -1.863 7.012 1 88.62 202 GLY A C 1
ATOM 1512 O O . GLY A 1 202 ? 21.391 -1.07 7.891 1 88.62 202 GLY A O 1
ATOM 1513 N N . GLY A 1 203 ? 21.234 -3.133 7.07 1 94.81 203 GLY A N 1
ATOM 1514 C CA . GLY A 1 203 ? 20.375 -3.654 8.117 1 94.81 203 GLY A CA 1
ATOM 1515 C C . GLY A 1 203 ? 19.516 -4.82 7.66 1 94.81 203 GLY A C 1
ATOM 1516 O O . GLY A 1 203 ? 19.656 -5.293 6.531 1 94.81 203 GLY A O 1
ATOM 1517 N N . GLN A 1 204 ? 18.641 -5.289 8.578 1 97.31 204 GLN A N 1
ATOM 1518 C CA . GLN A 1 2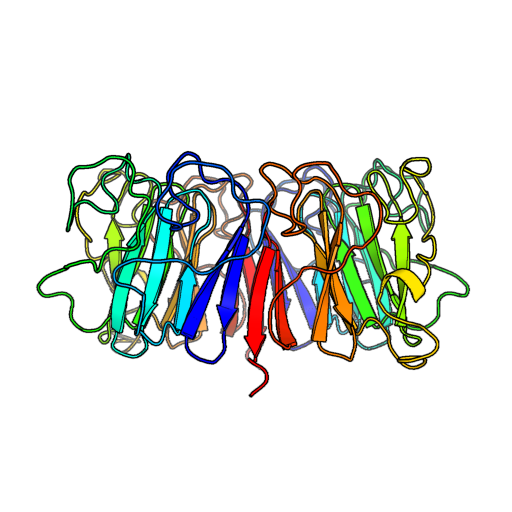04 ? 17.703 -6.379 8.297 1 97.31 204 GLN A CA 1
ATOM 1519 C C . GLN A 1 204 ? 16.297 -5.848 8.07 1 97.31 204 GLN A C 1
ATOM 1521 O O . GLN A 1 204 ? 15.781 -5.066 8.867 1 97.31 204 GLN A O 1
ATOM 1526 N N . ILE A 1 205 ? 15.68 -6.281 7.008 1 97.75 205 ILE A N 1
ATOM 1527 C CA . ILE A 1 205 ? 14.312 -5.883 6.715 1 97.75 205 ILE A CA 1
ATOM 1528 C C . ILE A 1 205 ? 13.344 -6.598 7.656 1 97.75 205 ILE A C 1
ATOM 1530 O O . ILE A 1 205 ? 13.406 -7.82 7.801 1 97.75 205 ILE A O 1
ATOM 1534 N N . ILE A 1 206 ? 12.461 -5.824 8.227 1 96.5 206 ILE A N 1
ATOM 1535 C CA . ILE A 1 206 ? 11.5 -6.406 9.156 1 96.5 206 ILE A CA 1
ATOM 1536 C C . ILE A 1 206 ? 10.117 -6.453 8.508 1 96.5 206 ILE A C 1
ATOM 1538 O O . ILE A 1 206 ? 9.32 -7.344 8.805 1 96.5 206 ILE A O 1
ATOM 1542 N N . LYS A 1 207 ? 9.844 -5.523 7.664 1 96.62 207 LYS A N 1
ATOM 1543 C CA . LYS A 1 207 ? 8.578 -5.41 6.961 1 96.62 207 LYS A CA 1
ATOM 1544 C C . LYS A 1 207 ? 8.75 -4.715 5.609 1 96.62 207 LYS A C 1
ATOM 1546 O O . LYS A 1 207 ? 9.539 -3.773 5.492 1 96.62 207 LYS A O 1
ATOM 1551 N N . VAL A 1 208 ? 8.039 -5.23 4.594 1 97.62 208 VAL A N 1
ATOM 1552 C CA . VAL A 1 208 ? 8.117 -4.629 3.266 1 97.62 208 VAL A CA 1
ATOM 1553 C C . VAL A 1 208 ? 6.715 -4.52 2.668 1 97.62 208 VAL A C 1
ATOM 1555 O O . VAL A 1 208 ? 5.875 -5.398 2.869 1 97.62 208 VAL A O 1
ATOM 1558 N N . SER A 1 209 ? 6.371 -3.455 2.02 1 96.12 209 SER A N 1
ATOM 1559 C CA . SER A 1 209 ? 5.156 -3.209 1.248 1 96.12 209 SER A CA 1
ATOM 1560 C C . SER A 1 209 ? 5.469 -2.463 -0.046 1 96.12 209 SER A C 1
ATOM 1562 O O . SER A 1 209 ? 6.531 -1.855 -0.178 1 96.12 209 SER A O 1
ATOM 1564 N N . CYS A 1 210 ? 4.543 -2.572 -0.959 1 95.44 210 CYS A N 1
ATOM 1565 C CA . CYS A 1 210 ? 4.75 -1.874 -2.223 1 95.44 210 CYS A CA 1
ATOM 1566 C C . CYS A 1 210 ? 3.557 -0.985 -2.557 1 95.44 210 CYS A C 1
ATOM 1568 O O . CYS A 1 210 ? 2.414 -1.336 -2.262 1 95.44 210 CYS A O 1
ATOM 1570 N N . GLY A 1 211 ? 3.857 0.23 -3.123 1 92.25 211 GLY A N 1
ATOM 1571 C CA . GLY A 1 211 ? 2.875 1.003 -3.867 1 92.25 211 GLY A CA 1
ATOM 1572 C C . GLY A 1 211 ? 2.852 0.672 -5.348 1 92.25 211 GLY A C 1
ATOM 1573 O O . GLY A 1 211 ? 3.271 -0.414 -5.754 1 92.25 211 GLY A O 1
ATOM 1574 N N . VAL A 1 212 ? 2.367 1.619 -6.152 1 90.69 212 VAL A N 1
ATOM 1575 C CA . VAL A 1 212 ? 2.213 1.405 -7.59 1 90.69 212 VAL A CA 1
ATOM 1576 C C . VAL A 1 212 ? 3.584 1.21 -8.234 1 90.69 212 VAL A C 1
ATOM 1578 O O . VAL A 1 212 ? 3.777 0.284 -9.023 1 90.69 212 VAL A O 1
ATOM 1581 N N . ASP A 1 213 ? 4.527 2.055 -7.906 1 93.19 213 ASP A N 1
ATOM 1582 C CA . ASP A 1 213 ? 5.852 2.02 -8.516 1 93.19 213 ASP A CA 1
ATOM 1583 C C . ASP A 1 213 ? 6.941 2.309 -7.484 1 93.19 213 ASP A C 1
ATOM 1585 O O . ASP A 1 213 ? 7.977 2.891 -7.816 1 93.19 213 ASP A O 1
ATOM 1589 N N . HIS A 1 214 ? 6.695 2.018 -6.246 1 96.25 214 HIS A N 1
ATOM 1590 C CA . HIS A 1 214 ? 7.66 2.227 -5.172 1 96.25 214 HIS A CA 1
ATOM 1591 C C . HIS A 1 214 ? 7.551 1.137 -4.113 1 96.25 214 HIS A C 1
ATOM 1593 O O . HIS A 1 214 ? 6.547 0.428 -4.047 1 96.25 214 HIS A O 1
ATOM 1599 N N . THR A 1 215 ? 8.57 1.011 -3.309 1 96.88 215 THR A N 1
ATOM 1600 C CA . THR A 1 215 ? 8.656 0.081 -2.188 1 96.88 215 THR A CA 1
ATOM 1601 C C . THR A 1 215 ? 8.898 0.831 -0.88 1 96.88 215 THR A C 1
ATOM 1603 O O . THR A 1 215 ? 9.594 1.848 -0.86 1 96.88 215 THR A O 1
ATOM 1606 N N . ALA A 1 216 ? 8.289 0.468 0.142 1 96.94 216 ALA A N 1
ATOM 1607 C CA . ALA A 1 216 ? 8.516 0.931 1.507 1 96.94 216 ALA A CA 1
ATOM 1608 C C . ALA A 1 216 ? 8.922 -0.225 2.418 1 96.94 216 ALA A C 1
ATOM 1610 O O . ALA A 1 216 ? 8.359 -1.318 2.328 1 96.94 216 ALA A O 1
ATOM 1611 N N . ALA A 1 217 ? 9.914 -0.001 3.297 1 97.75 217 ALA A N 1
ATOM 1612 C CA . ALA A 1 217 ? 10.359 -1.069 4.191 1 97.75 217 ALA A CA 1
ATOM 1613 C C . ALA A 1 217 ? 10.797 -0.51 5.539 1 97.75 217 ALA A C 1
ATOM 1615 O O . ALA A 1 217 ? 11.266 0.626 5.625 1 97.75 217 ALA A O 1
ATOM 1616 N N . MET A 1 218 ? 10.562 -1.265 6.594 1 97.81 218 MET A N 1
ATOM 1617 C CA . MET A 1 218 ? 11.141 -1.025 7.918 1 97.81 218 MET A CA 1
ATOM 1618 C C . MET A 1 218 ? 12.414 -1.838 8.117 1 97.81 218 MET A C 1
ATOM 1620 O O . MET A 1 218 ? 12.445 -3.029 7.805 1 97.81 218 MET A O 1
ATOM 1624 N N . VAL A 1 219 ? 13.391 -1.163 8.625 1 97.5 219 VAL A N 1
ATOM 1625 C CA . VAL A 1 219 ? 14.719 -1.756 8.672 1 97.5 219 VAL A CA 1
ATOM 1626 C C . VAL A 1 219 ? 15.227 -1.777 10.117 1 97.5 219 VAL A C 1
ATOM 1628 O O . VAL A 1 219 ? 15.156 -0.769 10.82 1 97.5 219 VAL A O 1
ATOM 1631 N N . LYS A 1 220 ? 15.703 -2.949 10.609 1 96.75 220 LYS A N 1
ATOM 1632 C CA . LYS A 1 220 ? 16.438 -3.068 11.859 1 96.75 220 LYS A CA 1
ATOM 1633 C C . LYS A 1 220 ? 17.953 -2.934 11.633 1 96.75 220 LYS A C 1
ATOM 1635 O O . LYS A 1 220 ? 18.547 -3.773 10.969 1 96.75 220 LYS A O 1
ATOM 1640 N N . GLU A 1 221 ? 18.453 -1.903 12.195 1 89.44 221 GLU A N 1
ATOM 1641 C CA . GLU A 1 221 ? 19.875 -1.672 11.984 1 89.44 221 GLU A CA 1
ATOM 1642 C C . GLU A 1 221 ? 20.719 -2.699 12.742 1 89.44 221 GLU A C 1
ATOM 1644 O O . GLU A 1 221 ? 20.391 -3.078 13.867 1 89.44 221 GLU A O 1
ATOM 1649 N N . LEU A 1 222 ? 21.609 -3.246 12.062 1 77.56 222 LEU A N 1
ATOM 1650 C CA . LEU A 1 222 ? 22.516 -4.191 12.695 1 77.56 222 LEU A CA 1
ATOM 1651 C C . LEU A 1 222 ? 23.609 -3.457 13.469 1 77.56 222 LEU A C 1
ATOM 1653 O O . LEU A 1 222 ? 24.172 -2.473 12.984 1 77.56 222 LEU A O 1
ATOM 1657 N N . ILE A 1 223 ? 23.516 -3.389 14.852 1 57.66 223 ILE A N 1
ATOM 1658 C CA . ILE A 1 223 ? 24.578 -2.859 15.695 1 57.66 223 ILE A CA 1
ATOM 1659 C C . ILE A 1 223 ? 25.844 -3.701 15.531 1 57.66 223 ILE A C 1
ATOM 1661 O O . ILE A 1 223 ? 25.781 -4.93 15.5 1 57.66 223 ILE A O 1
ATOM 1665 N N . SER B 1 1 ? 10.781 5.492 -3.422 1 97.81 1 SER B N 1
ATOM 1666 C CA . SER B 1 1 ? 10.805 4.457 -2.391 1 97.81 1 SER B CA 1
ATOM 1667 C C . SER B 1 1 ? 11.398 4.988 -1.093 1 97.81 1 SER B C 1
ATOM 1669 O O . SER B 1 1 ? 12.367 5.758 -1.115 1 97.81 1 SER B O 1
ATOM 1671 N N . LEU B 1 2 ? 10.789 4.68 0.029 1 98.38 2 LEU B N 1
ATOM 1672 C CA . LEU B 1 2 ? 11.234 5.137 1.342 1 98.38 2 LEU B CA 1
ATOM 1673 C C . LEU B 1 2 ? 11.453 3.957 2.281 1 98.38 2 LEU B C 1
ATOM 1675 O O . LEU B 1 2 ? 10.688 2.992 2.268 1 98.38 2 LEU B O 1
ATOM 1679 N N . PHE B 1 3 ? 12.453 4.035 3.109 1 98.12 3 PHE B N 1
ATOM 1680 C CA . PHE B 1 3 ? 12.828 3.049 4.113 1 98.12 3 PHE B CA 1
ATOM 1681 C C . PHE B 1 3 ? 12.992 3.703 5.48 1 98.12 3 PHE B C 1
ATOM 1683 O O . PHE B 1 3 ? 13.586 4.777 5.59 1 98.12 3 PHE B O 1
ATOM 1690 N N . LEU B 1 4 ? 12.453 3.141 6.465 1 98.56 4 LEU B N 1
ATOM 1691 C CA . LEU B 1 4 ? 12.523 3.67 7.824 1 98.56 4 LEU B CA 1
ATOM 1692 C C . LEU B 1 4 ? 13.219 2.684 8.758 1 98.56 4 LEU B C 1
ATOM 1694 O O . LEU B 1 4 ? 12.742 1.561 8.945 1 98.56 4 LEU B O 1
ATOM 1698 N N . SER B 1 5 ? 14.336 3.076 9.367 1 97.88 5 SER B N 1
ATOM 1699 C CA . SER B 1 5 ? 15.055 2.207 10.289 1 97.88 5 SER B CA 1
ATOM 1700 C C . SER B 1 5 ? 14.375 2.184 11.656 1 97.88 5 SER B C 1
ATOM 1702 O O . SER B 1 5 ? 13.672 3.127 12.023 1 97.88 5 SER B O 1
ATOM 1704 N N . GLU B 1 6 ? 14.609 1.143 12.43 1 96.81 6 GLU B N 1
ATOM 1705 C CA . GLU B 1 6 ? 14.07 1.028 13.781 1 96.81 6 GLU B CA 1
ATOM 1706 C C . GLU B 1 6 ? 14.555 2.172 14.672 1 96.81 6 GLU B C 1
ATOM 1708 O O . GLU B 1 6 ? 13.875 2.561 15.617 1 96.81 6 GLU B O 1
ATOM 1713 N N . ASP B 1 7 ? 15.719 2.818 14.297 1 96.5 7 ASP B N 1
ATOM 1714 C CA . ASP B 1 7 ? 16.281 3.918 15.07 1 96.5 7 ASP B CA 1
ATOM 1715 C C . ASP B 1 7 ? 15.734 5.262 14.602 1 96.5 7 ASP B C 1
ATOM 1717 O O . ASP B 1 7 ? 16.078 6.309 15.148 1 96.5 7 ASP B O 1
ATOM 1721 N N . GLY B 1 8 ? 14.945 5.215 13.57 1 98.19 8 GLY B N 1
ATOM 1722 C CA . GLY B 1 8 ? 14.219 6.41 13.172 1 98.19 8 GLY B CA 1
ATOM 1723 C C . GLY B 1 8 ? 14.875 7.148 12.016 1 98.19 8 GLY B C 1
ATOM 1724 O O . GLY B 1 8 ? 14.5 8.281 11.703 1 98.19 8 GLY B O 1
ATOM 1725 N N . VAL B 1 9 ? 15.914 6.586 11.367 1 98.25 9 VAL B N 1
ATOM 1726 C CA . VAL B 1 9 ? 16.531 7.199 10.195 1 98.25 9 VAL B CA 1
ATOM 1727 C C . VAL B 1 9 ? 15.695 6.887 8.953 1 98.25 9 VAL B C 1
ATOM 1729 O O . VAL B 1 9 ? 15.266 5.75 8.758 1 98.25 9 VAL B O 1
ATOM 1732 N N . VAL B 1 10 ? 15.453 7.855 8.109 1 98.69 10 VAL B N 1
ATOM 1733 C CA . VAL B 1 10 ? 14.711 7.691 6.863 1 98.69 10 VAL B CA 1
ATOM 1734 C C . VAL B 1 10 ? 15.68 7.605 5.691 1 98.69 10 VAL B C 1
ATOM 1736 O O . VAL B 1 10 ? 16.594 8.422 5.566 1 98.69 10 VAL B O 1
ATOM 1739 N N . TYR B 1 11 ? 15.516 6.602 4.875 1 98.56 11 TYR B N 1
ATOM 1740 C CA . TYR B 1 11 ? 16.266 6.441 3.627 1 98.56 11 TYR B CA 1
ATOM 1741 C C . TYR B 1 11 ? 15.32 6.5 2.426 1 98.56 11 TYR B C 1
ATOM 1743 O O . TYR B 1 11 ? 14.117 6.293 2.561 1 98.56 11 TYR B O 1
ATOM 1751 N N . SER B 1 12 ? 15.938 6.812 1.281 1 98.62 12 SER B N 1
ATOM 1752 C CA . SER B 1 12 ? 15.117 6.891 0.08 1 98.62 12 SER B CA 1
ATOM 1753 C C . SER B 1 12 ? 15.906 6.496 -1.162 1 98.62 12 SER B C 1
ATOM 1755 O O . SER B 1 12 ? 17.141 6.422 -1.125 1 98.62 12 SER B O 1
ATOM 1757 N N . CYS B 1 13 ? 15.227 6.176 -2.27 1 98.44 13 CYS B N 1
ATOM 1758 C CA . CYS B 1 13 ? 15.75 6.078 -3.627 1 98.44 13 CYS B CA 1
ATOM 1759 C C . CYS B 1 13 ? 14.656 6.34 -4.656 1 98.44 13 CYS B C 1
ATOM 1761 O O . CYS B 1 13 ? 13.484 6.449 -4.301 1 98.44 13 CYS B O 1
ATOM 1763 N N . GLY B 1 14 ? 15.102 6.496 -5.945 1 98.12 14 GLY B N 1
ATOM 1764 C CA . GLY B 1 14 ? 14.133 6.602 -7.027 1 98.12 14 GLY B CA 1
ATOM 1765 C C . GLY B 1 14 ? 14.023 8.008 -7.594 1 98.12 14 GLY B C 1
ATOM 1766 O O . GLY B 1 14 ? 15.023 8.727 -7.668 1 98.12 14 GLY B O 1
ATOM 1767 N N . TRP B 1 15 ? 12.758 8.352 -8.086 1 96.88 15 TRP B N 1
ATOM 1768 C CA . TRP B 1 15 ? 12.469 9.641 -8.695 1 96.88 15 TRP B CA 1
ATOM 1769 C C . TRP B 1 15 ? 12.703 10.773 -7.707 1 96.88 15 TRP B C 1
ATOM 1771 O O . TRP B 1 15 ? 12.281 10.695 -6.551 1 96.88 15 TRP B O 1
ATOM 1781 N N . GLY B 1 16 ? 13.398 11.805 -8.18 1 97.31 16 GLY B N 1
ATOM 1782 C CA . GLY B 1 16 ? 13.734 12.891 -7.27 1 97.31 16 GLY B CA 1
ATOM 1783 C C . GLY B 1 16 ? 13.539 14.266 -7.879 1 97.31 16 GLY B C 1
ATOM 1784 O O . GLY B 1 16 ? 13.961 15.273 -7.309 1 97.31 16 GLY B O 1
ATOM 1785 N N . ALA B 1 17 ? 12.797 14.414 -9.008 1 97.12 17 ALA B N 1
ATOM 1786 C CA . ALA B 1 17 ? 12.727 15.648 -9.789 1 97.12 17 ALA B CA 1
ATOM 1787 C C . ALA B 1 17 ? 11.977 16.734 -9.023 1 97.12 17 ALA B C 1
ATOM 1789 O O . ALA B 1 17 ? 12.195 17.922 -9.25 1 97.12 17 ALA B O 1
ATOM 1790 N N . ASP B 1 18 ? 11.188 16.359 -8.086 1 97.94 18 ASP B N 1
ATOM 1791 C CA . ASP B 1 18 ? 10.438 17.328 -7.293 1 97.94 18 ASP B CA 1
ATOM 1792 C C . ASP B 1 18 ? 11.023 17.453 -5.891 1 97.94 18 ASP B C 1
ATOM 1794 O O . ASP B 1 18 ? 10.422 18.078 -5.012 1 97.94 18 ASP B O 1
ATOM 1798 N N . GLY B 1 19 ? 12.156 16.781 -5.672 1 98.38 19 GLY B N 1
ATOM 1799 C CA . GLY B 1 19 ? 12.789 16.828 -4.363 1 98.38 19 GLY B CA 1
ATOM 1800 C C . GLY B 1 19 ? 12.305 15.742 -3.428 1 98.38 19 GLY B C 1
ATOM 1801 O O . GLY B 1 19 ? 12.648 15.734 -2.244 1 98.38 19 GLY B O 1
ATOM 1802 N N . GLN B 1 20 ? 11.539 14.836 -3.936 1 97.81 20 GLN B N 1
ATOM 1803 C CA . GLN B 1 20 ? 10.82 13.898 -3.08 1 97.81 20 GLN B CA 1
ATOM 1804 C C . GLN B 1 20 ? 11.766 12.867 -2.48 1 97.81 20 GLN B C 1
ATOM 1806 O O . GLN B 1 20 ? 11.398 12.141 -1.549 1 97.81 20 GLN B O 1
ATOM 1811 N N . THR B 1 21 ? 13.047 12.727 -2.924 1 98.5 21 THR B N 1
ATOM 1812 C CA . THR B 1 21 ? 13.984 11.828 -2.264 1 98.5 21 THR B CA 1
ATOM 1813 C C . THR B 1 21 ? 14.578 12.477 -1.017 1 98.5 21 THR B C 1
ATOM 1815 O O . THR B 1 21 ? 15.156 11.797 -0.168 1 98.5 21 THR B O 1
ATOM 1818 N N . GLY B 1 22 ? 14.531 13.828 -0.888 1 98.75 22 GLY B N 1
ATOM 1819 C CA . GLY B 1 22 ? 15.016 14.523 0.293 1 98.75 22 GLY B CA 1
ATOM 1820 C C . GLY B 1 22 ? 16.516 14.414 0.466 1 98.75 22 GLY B C 1
ATOM 1821 O O . GLY B 1 22 ? 17.016 14.391 1.592 1 98.75 22 GLY B O 1
ATOM 1822 N N . ARG B 1 23 ? 17.266 14.352 -0.645 1 98.56 23 ARG B N 1
ATOM 1823 C CA . ARG B 1 23 ? 18.688 14.062 -0.592 1 98.56 23 ARG B CA 1
ATOM 1824 C C . ARG B 1 23 ? 19.516 15.305 -0.891 1 98.56 23 ARG B C 1
ATOM 1826 O O . ARG B 1 23 ? 20.703 15.211 -1.208 1 98.56 23 ARG B O 1
ATOM 1833 N N . GLY B 1 24 ? 18.922 16.469 -0.951 1 98.5 24 GLY B N 1
ATOM 1834 C CA . GLY B 1 24 ? 19.625 17.719 -1.117 1 98.5 24 GLY B CA 1
ATOM 1835 C C . GLY B 1 24 ? 19.797 18.141 -2.568 1 98.5 24 GLY B C 1
ATOM 1836 O O . GLY B 1 24 ? 20.469 19.109 -2.871 1 98.5 24 GLY B O 1
ATOM 1837 N N . ARG B 1 25 ? 19.219 17.391 -3.469 1 97.75 25 ARG B N 1
ATOM 1838 C CA . ARG B 1 25 ? 19.266 17.688 -4.898 1 97.75 25 ARG B CA 1
ATOM 1839 C C . ARG B 1 25 ? 18 17.203 -5.598 1 97.75 25 ARG B C 1
ATOM 1841 O O . ARG B 1 25 ? 17.172 16.516 -5 1 97.75 25 ARG B O 1
ATOM 1848 N N . TYR B 1 26 ? 17.719 17.578 -6.828 1 98.06 26 TYR B N 1
ATOM 1849 C CA . TYR B 1 26 ? 16.5 17.297 -7.57 1 98.06 26 TYR B CA 1
ATOM 1850 C C . TYR B 1 26 ? 16.719 16.172 -8.578 1 98.06 26 TYR B C 1
ATOM 1852 O O . TYR B 1 26 ? 15.875 15.938 -9.445 1 98.06 26 TYR B O 1
ATOM 1860 N N . ASN B 1 27 ? 17.844 15.43 -8.492 1 97.75 27 ASN B N 1
ATOM 1861 C CA . ASN B 1 27 ? 18.156 14.32 -9.391 1 97.75 27 ASN B CA 1
ATOM 1862 C C . ASN B 1 27 ? 17.484 13.031 -8.93 1 97.75 27 ASN B C 1
ATOM 1864 O O . ASN B 1 27 ? 17.156 12.875 -7.75 1 97.75 27 ASN B O 1
ATOM 1868 N N . ASN B 1 28 ? 17.25 12.156 -9.906 1 98 28 ASN B N 1
ATOM 1869 C CA . ASN B 1 28 ? 16.938 10.789 -9.5 1 98 28 ASN B CA 1
ATOM 1870 C C . ASN B 1 28 ? 18.078 10.156 -8.719 1 98 28 ASN B C 1
ATOM 1872 O O . ASN B 1 28 ? 19.25 10.43 -8.984 1 98 28 ASN B O 1
ATOM 1876 N N . GLU B 1 29 ? 17.703 9.328 -7.777 1 98.12 29 GLU B N 1
ATOM 1877 C CA . GLU B 1 29 ? 18.672 8.648 -6.926 1 98.12 29 GLU B CA 1
ATOM 1878 C C . GLU B 1 29 ? 18.5 7.133 -6.992 1 98.12 29 GLU B C 1
ATOM 1880 O O . GLU B 1 29 ? 17.672 6.566 -6.266 1 98.12 29 GLU B O 1
ATOM 1885 N N . PRO B 1 30 ? 19.297 6.426 -7.773 1 97.38 30 PRO B 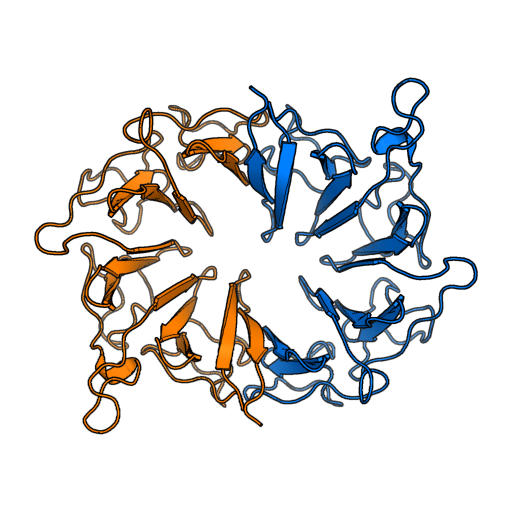N 1
ATOM 1886 C CA . PRO B 1 30 ? 19.078 4.98 -7.895 1 97.38 30 PRO B CA 1
ATOM 1887 C C . PRO B 1 30 ? 19.641 4.199 -6.707 1 97.38 30 PRO B C 1
ATOM 1889 O O . PRO B 1 30 ? 19.281 3.031 -6.516 1 97.38 30 PRO B O 1
ATOM 1892 N N . CYS B 1 31 ? 20.547 4.758 -5.926 1 97.5 31 CYS B N 1
ATOM 1893 C CA . CYS B 1 31 ? 21.078 4.137 -4.715 1 97.5 31 CYS B CA 1
ATOM 1894 C C . CYS B 1 31 ? 20.266 4.559 -3.492 1 97.5 31 CYS B C 1
ATOM 1896 O O . CYS B 1 31 ? 19.891 5.727 -3.367 1 97.5 31 CYS B O 1
ATOM 1898 N N . VAL B 1 32 ? 20.125 3.619 -2.576 1 97.88 32 VAL B N 1
ATOM 1899 C CA . VAL B 1 32 ? 19.484 3.965 -1.306 1 97.88 32 VAL B CA 1
ATOM 1900 C C . VAL B 1 32 ? 20.438 4.84 -0.483 1 97.88 32 VAL B C 1
ATOM 1902 O O . VAL B 1 32 ? 21.625 4.543 -0.377 1 97.88 32 VAL B O 1
ATOM 1905 N N . GLY B 1 33 ? 19.922 5.949 0.051 1 98.19 33 GLY B N 1
ATOM 1906 C CA . GLY B 1 33 ? 20.688 6.844 0.913 1 98.19 33 GLY B CA 1
ATOM 1907 C C . GLY B 1 33 ? 19.812 7.613 1.887 1 98.19 33 GLY B C 1
ATOM 1908 O O . GLY B 1 33 ? 18.578 7.609 1.764 1 98.19 33 GLY B O 1
ATOM 1909 N N . PRO B 1 34 ? 20.422 8.227 2.848 1 98.31 34 PRO B N 1
ATOM 1910 C CA . PRO B 1 34 ? 19.641 8.883 3.904 1 98.31 34 PRO B CA 1
ATOM 1911 C C . PRO B 1 34 ? 19 10.188 3.439 1 98.31 34 PRO B C 1
ATOM 1913 O O . PRO B 1 34 ? 19.594 10.938 2.676 1 98.31 34 PRO B O 1
ATOM 1916 N N . VAL B 1 35 ? 17.75 10.391 3.855 1 98.88 35 VAL B N 1
ATOM 1917 C CA . VAL B 1 35 ? 17.125 11.695 3.746 1 98.88 35 VAL B CA 1
ATOM 1918 C C . VAL B 1 35 ? 17.828 12.695 4.664 1 98.88 35 VAL B C 1
ATOM 1920 O O . VAL B 1 35 ? 18.188 12.359 5.797 1 98.88 35 VAL B O 1
ATOM 1923 N N . ILE B 1 36 ? 18 13.984 4.184 1 98.88 36 ILE B N 1
ATOM 1924 C CA . ILE B 1 36 ? 18.766 14.938 4.984 1 98.88 36 ILE B CA 1
ATOM 1925 C C . ILE B 1 36 ? 17.875 16.125 5.344 1 98.88 36 ILE B C 1
ATOM 1927 O O . ILE B 1 36 ? 16.719 16.188 4.957 1 98.88 36 ILE B O 1
ATOM 1931 N N . GLY B 1 37 ? 18.438 17.109 6.137 1 98.81 37 GLY B N 1
ATOM 1932 C CA . GLY B 1 37 ? 17.719 18.281 6.645 1 98.81 37 GLY B CA 1
ATOM 1933 C C . GLY B 1 37 ? 17.281 18.125 8.094 1 98.81 37 GLY B C 1
ATOM 1934 O O . GLY B 1 37 ? 18.016 17.547 8.906 1 98.81 37 GLY B O 1
ATOM 1935 N N . ASP B 1 38 ? 16.109 18.672 8.391 1 98.88 38 ASP B N 1
ATOM 1936 C CA . ASP B 1 38 ? 15.688 18.828 9.781 1 98.88 38 ASP B CA 1
ATOM 1937 C C . ASP B 1 38 ? 15.312 17.469 10.383 1 98.88 38 ASP B C 1
ATOM 1939 O O . ASP B 1 38 ? 15.164 17.359 11.602 1 98.88 38 ASP B O 1
ATOM 1943 N N . VAL B 1 39 ? 15.195 16.438 9.547 1 98.75 39 VAL B N 1
ATOM 1944 C CA . VAL B 1 39 ? 14.852 15.109 10.055 1 98.75 39 VAL B CA 1
ATOM 1945 C C . VAL B 1 39 ? 16.078 14.469 10.711 1 98.75 39 VAL B C 1
ATOM 1947 O O . VAL B 1 39 ? 15.953 13.5 11.453 1 98.75 39 VAL B O 1
ATOM 1950 N N . VAL B 1 40 ? 17.297 14.938 10.289 1 98.75 40 VAL B N 1
ATOM 1951 C CA . VAL B 1 40 ? 18.531 14.344 10.812 1 98.75 40 VAL B CA 1
ATOM 1952 C C . VAL B 1 40 ? 18.578 14.508 12.328 1 98.75 40 VAL B C 1
ATOM 1954 O O . VAL B 1 40 ? 18.375 15.602 12.852 1 98.75 40 VAL B O 1
ATOM 1957 N N . GLY B 1 41 ? 18.828 13.406 13.055 1 98.44 41 GLY B N 1
ATOM 1958 C CA . GLY B 1 41 ? 18.906 13.43 14.508 1 98.44 41 GLY B CA 1
ATOM 1959 C C . GLY B 1 41 ? 17.562 13.203 15.172 1 98.44 41 GLY B C 1
ATOM 1960 O O . GLY B 1 41 ? 17.484 13.07 16.391 1 98.44 41 GLY B O 1
ATOM 1961 N N . GLU B 1 42 ? 16.484 13.18 14.422 1 98.81 42 GLU B N 1
ATOM 1962 C CA . GLU B 1 42 ? 15.156 12.891 14.945 1 98.81 42 GLU B CA 1
ATOM 1963 C C . GLU B 1 42 ? 14.844 11.398 14.875 1 98.81 42 GLU B C 1
ATOM 1965 O O . GLU B 1 42 ? 15.328 10.703 13.977 1 98.81 42 GLU B O 1
ATOM 1970 N N . LYS B 1 43 ? 14.109 10.891 15.836 1 98.75 43 LYS B N 1
ATOM 1971 C CA . LYS B 1 43 ? 13.586 9.531 15.742 1 98.75 43 LYS B CA 1
ATOM 1972 C C . LYS B 1 43 ? 12.242 9.516 15.016 1 98.75 43 LYS B C 1
ATOM 1974 O O . LYS B 1 43 ? 11.188 9.656 15.641 1 98.75 43 LYS B O 1
ATOM 1979 N N . ILE B 1 44 ? 12.289 9.289 13.75 1 98.88 44 ILE B N 1
ATOM 1980 C CA . ILE B 1 44 ? 11.086 9.242 12.93 1 98.88 44 ILE B CA 1
ATOM 1981 C C . ILE B 1 44 ? 10.367 7.914 13.148 1 98.88 44 ILE B C 1
ATOM 1983 O O . ILE B 1 44 ? 11 6.855 13.203 1 98.88 44 ILE B O 1
ATOM 1987 N N . VAL B 1 45 ? 9.016 7.984 13.266 1 98.75 45 VAL B N 1
ATOM 1988 C CA . VAL B 1 45 ? 8.266 6.773 13.57 1 98.75 45 VAL B CA 1
ATOM 1989 C C . VAL B 1 45 ? 7.281 6.477 12.438 1 98.75 45 VAL B C 1
ATOM 1991 O O . VAL B 1 45 ? 6.746 5.367 12.352 1 98.75 45 VAL B O 1
ATOM 1994 N N . LYS B 1 46 ? 7.07 7.422 11.578 1 98.62 46 LYS B N 1
ATOM 1995 C CA . LYS B 1 46 ? 6.199 7.215 10.422 1 98.62 46 LYS B CA 1
ATOM 1996 C C . LYS B 1 46 ? 6.605 8.109 9.258 1 98.62 46 LYS B C 1
ATOM 1998 O O . LYS B 1 46 ? 6.988 9.266 9.453 1 98.62 46 LYS B O 1
ATOM 2003 N N . VAL B 1 47 ? 6.582 7.578 8.047 1 98.75 47 VAL B N 1
ATOM 2004 C CA . VAL B 1 47 ? 6.695 8.352 6.816 1 98.75 47 VAL B CA 1
ATOM 2005 C C . VAL B 1 47 ? 5.484 8.078 5.922 1 98.75 47 VAL B C 1
ATOM 2007 O O . VAL B 1 47 ? 4.93 6.98 5.934 1 98.75 47 VAL B O 1
ATOM 2010 N N . SER B 1 48 ? 5.012 9.062 5.219 1 98.5 48 SER B N 1
ATOM 2011 C CA . SER B 1 48 ? 3.912 8.945 4.27 1 98.5 48 SER B CA 1
ATOM 2012 C C . SER B 1 48 ? 4.191 9.742 2.998 1 98.5 48 SER B C 1
ATOM 2014 O O . SER B 1 48 ? 4.543 10.922 3.062 1 98.5 48 SER B O 1
ATOM 2016 N N . CYS B 1 49 ? 4.055 9.117 1.858 1 97.62 49 CYS B N 1
ATOM 2017 C CA . CYS B 1 49 ? 4.273 9.727 0.552 1 97.62 49 CYS B CA 1
ATOM 2018 C C . CYS B 1 49 ? 3.607 8.914 -0.55 1 97.62 49 CYS B C 1
ATOM 2020 O O . CYS B 1 49 ? 4.148 7.902 -0.995 1 97.62 49 CYS B O 1
ATOM 2022 N N . ARG B 1 50 ? 2.482 9.391 -1.092 1 96.25 50 ARG B N 1
ATOM 2023 C CA . ARG B 1 50 ? 1.775 8.625 -2.117 1 96.25 50 ARG B CA 1
ATOM 2024 C C . ARG B 1 50 ? 2.143 9.117 -3.514 1 96.25 50 ARG B C 1
ATOM 2026 O O . ARG B 1 50 ? 1.943 8.406 -4.5 1 96.25 50 ARG B O 1
ATOM 2033 N N . ALA B 1 51 ? 2.637 10.289 -3.627 1 94.62 51 ALA B N 1
ATOM 2034 C CA . ALA B 1 51 ? 3.078 10.875 -4.891 1 94.62 51 ALA B CA 1
ATOM 2035 C C . ALA B 1 51 ? 4.43 11.562 -4.734 1 94.62 51 ALA B C 1
ATOM 2037 O O . ALA B 1 51 ? 5.461 10.898 -4.609 1 94.62 51 ALA B O 1
ATOM 2038 N N . ASP B 1 52 ? 4.383 12.938 -4.605 1 95.94 52 ASP B N 1
ATOM 2039 C CA . ASP B 1 52 ? 5.684 13.602 -4.629 1 95.94 52 ASP B CA 1
ATOM 2040 C C . ASP B 1 52 ? 5.871 14.484 -3.398 1 95.94 52 ASP B C 1
ATOM 2042 O O . ASP B 1 52 ? 6.902 15.148 -3.252 1 95.94 52 ASP B O 1
ATOM 2046 N N . CYS B 1 53 ? 4.914 14.625 -2.523 1 98.31 53 CYS B N 1
ATOM 2047 C CA . CYS B 1 53 ? 5.059 15.281 -1.226 1 98.31 53 CYS B CA 1
ATOM 2048 C C . CYS B 1 53 ? 5.25 14.25 -0.117 1 98.31 53 CYS B C 1
ATOM 2050 O O . CYS B 1 53 ? 4.406 13.375 0.073 1 98.31 53 CYS B O 1
ATOM 2052 N N . ALA B 1 54 ? 6.309 14.344 0.613 1 98.81 54 ALA B N 1
ATOM 2053 C CA . ALA B 1 54 ? 6.594 13.406 1.696 1 98.81 54 ALA B CA 1
ATOM 2054 C C . ALA B 1 54 ? 6.406 14.07 3.059 1 98.81 54 ALA B C 1
ATOM 2056 O O . ALA B 1 54 ? 6.785 15.227 3.25 1 98.81 54 ALA B O 1
ATOM 2057 N N . LEU B 1 55 ? 5.805 13.375 4 1 98.88 55 LEU B N 1
ATOM 2058 C CA . LEU B 1 55 ? 5.715 13.758 5.402 1 98.88 55 LEU B CA 1
ATOM 2059 C C . LEU B 1 55 ? 6.383 12.727 6.301 1 98.88 55 LEU B C 1
ATOM 2061 O O . LEU B 1 55 ? 6.301 11.523 6.035 1 98.88 55 LEU B O 1
ATOM 2065 N N . ALA B 1 56 ? 7 13.133 7.289 1 98.94 56 ALA B N 1
ATOM 2066 C CA . ALA B 1 56 ? 7.562 12.297 8.344 1 98.94 56 ALA B CA 1
ATOM 2067 C C . ALA B 1 56 ? 7.102 12.773 9.719 1 98.94 56 ALA B C 1
ATOM 2069 O O . ALA B 1 56 ? 6.941 13.969 9.953 1 98.94 56 ALA B O 1
ATOM 2070 N N . LEU B 1 57 ? 6.875 11.883 10.586 1 98.94 57 LEU B N 1
ATOM 2071 C CA . LEU B 1 57 ? 6.426 12.117 11.953 1 98.94 57 LEU B CA 1
ATOM 2072 C C . LEU B 1 57 ? 7.43 11.562 12.953 1 98.94 57 LEU B C 1
ATOM 2074 O O . LEU B 1 57 ? 7.816 10.398 12.867 1 98.94 57 LEU B O 1
ATOM 2078 N N . SER B 1 58 ? 7.855 12.398 13.938 1 98.94 58 SER B N 1
ATOM 2079 C CA . SER B 1 58 ? 8.781 11.938 14.969 1 98.94 58 SER B CA 1
ATOM 2080 C C . SER B 1 58 ? 8.039 11.398 16.188 1 98.94 58 SER B C 1
ATOM 2082 O O . SER B 1 58 ? 6.832 11.594 16.312 1 98.94 58 SER B O 1
ATOM 2084 N N . ASP B 1 59 ? 8.805 10.734 17.078 1 98.69 59 ASP B N 1
ATOM 2085 C CA . ASP B 1 59 ? 8.242 10.188 18.312 1 98.69 59 ASP B CA 1
ATOM 2086 C C . ASP B 1 59 ? 7.828 11.305 19.266 1 98.69 59 ASP B C 1
ATOM 2088 O O . ASP B 1 59 ? 7.086 11.07 20.219 1 98.69 59 ASP B O 1
ATOM 2092 N N . LYS B 1 60 ? 8.219 12.609 18.969 1 98.5 60 LYS B N 1
ATOM 2093 C CA . LYS B 1 60 ? 7.852 13.766 19.781 1 98.5 60 LYS B CA 1
ATOM 2094 C C . LYS B 1 60 ? 6.605 14.453 19.219 1 98.5 60 LYS B C 1
ATOM 2096 O O . LYS B 1 60 ? 6.137 15.445 19.781 1 98.5 60 LYS B O 1
ATOM 2101 N N . GLY B 1 61 ? 6.133 13.953 18.109 1 98.69 61 GLY B N 1
ATOM 2102 C CA . GLY B 1 61 ? 4.941 14.531 17.516 1 98.69 61 GLY B CA 1
ATOM 2103 C C . GLY B 1 61 ? 5.246 15.695 16.594 1 98.69 61 GLY B C 1
ATOM 2104 O O . GLY B 1 61 ? 4.375 16.531 16.328 1 98.69 61 GLY B O 1
ATOM 2105 N N . GLU B 1 62 ? 6.508 15.789 16.172 1 98.69 62 GLU B N 1
ATOM 2106 C CA . GLU B 1 62 ? 6.902 16.812 15.211 1 98.69 62 GLU B CA 1
ATOM 2107 C C . GLU B 1 62 ? 6.75 16.297 13.781 1 98.69 62 GLU B C 1
ATOM 2109 O O . GLU B 1 62 ? 6.996 15.125 13.5 1 98.69 62 GLU B O 1
ATOM 2114 N N . ILE B 1 63 ? 6.352 17.203 12.875 1 98.88 63 ILE B N 1
ATOM 2115 C CA . ILE B 1 63 ? 6.113 16.844 11.484 1 98.88 63 ILE B CA 1
ATOM 2116 C C . ILE B 1 63 ? 7.172 17.5 10.594 1 98.88 63 ILE B C 1
ATOM 2118 O O . ILE B 1 63 ? 7.527 18.656 10.789 1 98.88 63 ILE B O 1
ATOM 2122 N N . PHE B 1 64 ? 7.637 16.734 9.68 1 98.94 64 PHE B N 1
ATOM 2123 C CA . PHE B 1 64 ? 8.586 17.172 8.672 1 98.94 64 PHE B CA 1
ATOM 2124 C C . PHE B 1 64 ? 8.047 16.938 7.27 1 98.94 64 PHE B C 1
ATOM 2126 O O . PHE B 1 64 ? 7.277 16 7.043 1 98.94 64 PHE B O 1
ATOM 2133 N N . GLY B 1 65 ? 8.438 17.781 6.355 1 98.88 65 GLY B N 1
ATOM 2134 C CA . GLY B 1 65 ? 7.984 17.641 4.98 1 98.88 65 GLY B CA 1
ATOM 2135 C C . GLY B 1 65 ? 9.039 18.031 3.961 1 98.88 65 GLY B C 1
ATOM 2136 O O . GLY B 1 65 ? 9.914 18.844 4.242 1 98.88 65 GLY B O 1
ATOM 2137 N N . TRP B 1 66 ? 9.047 17.406 2.805 1 98.94 66 TRP B N 1
ATOM 2138 C CA . TRP B 1 66 ? 9.875 17.75 1.65 1 98.94 66 TRP B CA 1
ATOM 2139 C C . TRP B 1 66 ? 9.227 17.266 0.357 1 98.94 66 TRP B C 1
ATOM 2141 O O . TRP B 1 66 ? 8.203 16.578 0.385 1 98.94 66 TRP B O 1
ATOM 2151 N N . GLY B 1 67 ? 9.797 17.594 -0.804 1 98.75 67 GLY B N 1
ATOM 2152 C CA . GLY B 1 67 ? 9.281 17.203 -2.105 1 98.75 67 GLY B CA 1
ATOM 2153 C C . GLY B 1 67 ? 8.438 18.281 -2.756 1 98.75 67 GLY B C 1
ATOM 2154 O O . GLY B 1 67 ? 8.781 19.469 -2.689 1 98.75 67 GLY B O 1
ATOM 2155 N N . ASN B 1 68 ? 7.43 17.859 -3.457 1 98.62 68 ASN B N 1
ATOM 2156 C CA . ASN B 1 68 ? 6.539 18.766 -4.188 1 98.62 68 ASN B CA 1
ATOM 2157 C C . ASN B 1 68 ? 5.594 19.5 -3.248 1 98.62 68 ASN B C 1
ATOM 2159 O O . ASN B 1 68 ? 5.035 18.906 -2.324 1 98.62 68 ASN B O 1
ATOM 2163 N N . SER B 1 69 ? 5.426 20.781 -3.48 1 98.38 69 SER B N 1
ATOM 2164 C CA . SER B 1 69 ? 4.555 21.641 -2.684 1 98.38 69 SER B CA 1
ATOM 2165 C C . SER B 1 69 ? 3.736 22.578 -3.57 1 98.38 69 SER B C 1
ATOM 2167 O O . SER B 1 69 ? 3.424 23.703 -3.176 1 98.38 69 SER B O 1
ATOM 2169 N N . GLU B 1 70 ? 3.424 22.172 -4.75 1 98 70 GLU B N 1
ATOM 2170 C CA . GLU B 1 70 ? 2.729 22.984 -5.742 1 98 70 GLU B CA 1
ATOM 2171 C C . GLU B 1 70 ? 1.351 23.406 -5.242 1 98 70 GLU B C 1
ATOM 2173 O O . GLU B 1 70 ? 0.792 24.406 -5.711 1 98 70 GLU B O 1
ATOM 2178 N N . TYR B 1 71 ? 0.824 22.719 -4.289 1 97.88 71 TYR B N 1
ATOM 2179 C CA . TYR B 1 71 ? -0.482 23.047 -3.725 1 97.88 71 TYR B CA 1
ATOM 2180 C C . TYR B 1 71 ? -0.347 23.562 -2.297 1 97.88 71 TYR B C 1
ATOM 2182 O O . TYR B 1 71 ? -1.264 23.406 -1.486 1 97.88 71 TYR B O 1
ATOM 2190 N N . HIS B 1 72 ? 0.853 24.031 -1.981 1 97.88 72 HIS B N 1
ATOM 2191 C CA . HIS B 1 72 ? 1.157 24.75 -0.75 1 97.88 72 HIS B CA 1
ATOM 2192 C C . HIS B 1 72 ? 1.09 23.828 0.461 1 97.88 72 HIS B C 1
ATOM 2194 O O . HIS B 1 72 ? 0.716 24.25 1.555 1 97.88 72 HIS B O 1
ATOM 2200 N N . GLN B 1 73 ? 1.389 22.578 0.244 1 98.19 73 GLN B N 1
ATOM 2201 C CA . GLN B 1 73 ? 1.401 21.594 1.325 1 98.19 73 GLN B CA 1
ATOM 2202 C C . GLN B 1 73 ? 2.463 21.938 2.367 1 98.19 73 GLN B C 1
ATOM 2204 O O . GLN B 1 73 ? 2.318 21.594 3.543 1 98.19 73 GLN B O 1
ATOM 2209 N N . LEU B 1 74 ? 3.533 22.609 1.915 1 98.44 74 LEU B N 1
ATOM 2210 C CA . LEU B 1 74 ? 4.652 22.875 2.812 1 98.44 74 LEU B CA 1
ATOM 2211 C C . LEU B 1 74 ? 4.793 24.375 3.074 1 98.44 74 LEU B C 1
ATOM 2213 O O . LEU B 1 74 ? 5.867 24.844 3.451 1 98.44 74 LEU B O 1
ATOM 2217 N N . ASN B 1 75 ? 3.756 25.094 2.953 1 97.5 75 ASN B N 1
ATOM 2218 C CA . ASN B 1 75 ? 3.773 26.562 3.006 1 97.5 75 ASN B CA 1
ATOM 2219 C C . ASN B 1 75 ? 4.016 27.062 4.426 1 97.5 75 ASN B C 1
ATOM 2221 O O . ASN B 1 75 ? 4.344 28.234 4.625 1 97.5 75 ASN B O 1
ATOM 2225 N N . SER B 1 76 ? 3.918 26.281 5.43 1 96.69 76 SER B N 1
ATOM 2226 C CA . SER B 1 76 ? 4.18 26.703 6.805 1 96.69 76 SER B CA 1
ATOM 2227 C C . SER B 1 76 ? 5.641 27.094 6.992 1 96.69 76 SER B C 1
ATOM 2229 O O . SER B 1 76 ? 5.988 27.75 7.973 1 96.69 76 SER B O 1
ATOM 2231 N N . VAL B 1 77 ? 6.496 26.719 5.977 1 95.94 77 VAL B N 1
ATOM 2232 C CA . VAL B 1 77 ? 7.91 27 6.223 1 95.94 77 VAL B CA 1
ATOM 2233 C C . VAL B 1 77 ? 8.562 27.547 4.961 1 95.94 77 VAL B C 1
ATOM 2235 O O . VAL B 1 77 ? 9.688 28.047 5 1 95.94 77 VAL B O 1
ATOM 2238 N N . THR B 1 78 ? 7.887 27.516 3.84 1 95.38 78 THR B N 1
ATOM 2239 C CA . THR B 1 78 ? 8.477 28 2.602 1 95.38 78 THR B CA 1
ATOM 2240 C C . THR B 1 78 ? 7.395 28.375 1.593 1 95.38 78 THR B C 1
ATOM 2242 O O . THR B 1 78 ? 6.266 27.891 1.684 1 95.38 78 THR B O 1
ATOM 2245 N N . ASP B 1 79 ? 7.727 29.125 0.646 1 96.56 79 ASP B N 1
ATOM 2246 C CA . ASP B 1 79 ? 6.863 29.422 -0.495 1 96.56 79 ASP B CA 1
ATOM 2247 C C . ASP B 1 79 ? 7.336 28.672 -1.743 1 96.56 79 ASP B C 1
ATOM 2249 O O . ASP B 1 79 ? 6.703 28.75 -2.797 1 96.56 79 ASP B O 1
ATOM 2253 N N . ASP B 1 80 ? 8.422 27.906 -1.604 1 97.25 80 ASP B N 1
ATOM 2254 C CA . ASP B 1 80 ? 8.938 27.156 -2.744 1 97.25 80 ASP B CA 1
ATOM 2255 C C . ASP B 1 80 ? 7.969 26.047 -3.15 1 97.25 80 ASP B C 1
ATOM 2257 O O . ASP B 1 80 ? 7.34 25.406 -2.295 1 97.25 80 ASP B O 1
ATOM 2261 N N . MET B 1 81 ? 7.875 25.781 -4.445 1 98 81 MET B N 1
ATOM 2262 C CA . MET B 1 81 ? 6.977 24.75 -4.965 1 98 81 MET B CA 1
ATOM 2263 C C . MET B 1 81 ? 7.609 23.359 -4.859 1 98 81 MET B C 1
ATOM 2265 O O . MET B 1 81 ? 6.922 22.344 -5 1 98 81 MET B O 1
ATOM 2269 N N . GLN B 1 82 ? 8.938 23.312 -4.684 1 98.38 82 GLN B N 1
ATOM 2270 C CA . GLN B 1 82 ? 9.688 22.094 -4.469 1 98.38 82 GLN B CA 1
ATOM 2271 C C . GLN B 1 82 ? 10.781 22.281 -3.428 1 98.38 82 GLN B C 1
ATOM 2273 O O . GLN B 1 82 ? 11.469 23.312 -3.428 1 98.38 82 GLN B O 1
ATOM 2278 N N . ILE B 1 83 ? 10.914 21.359 -2.572 1 98.12 83 ILE B N 1
ATOM 2279 C CA . ILE B 1 83 ? 11.977 21.391 -1.572 1 98.12 83 ILE B CA 1
ATOM 2280 C C . ILE B 1 83 ? 12.68 20.031 -1.533 1 98.12 83 ILE B C 1
ATOM 2282 O O . ILE B 1 83 ? 12.031 18.984 -1.475 1 98.12 83 ILE B O 1
ATOM 2286 N N . HIS B 1 84 ? 14.039 20.016 -1.584 1 98.69 84 HIS B N 1
ATOM 2287 C CA . HIS B 1 84 ? 14.789 18.781 -1.736 1 98.69 84 HIS B CA 1
ATOM 2288 C C . HIS B 1 84 ? 15.453 18.375 -0.426 1 98.69 84 HIS B C 1
ATOM 2290 O O . HIS B 1 84 ? 16.297 17.469 -0.406 1 98.69 84 HIS B O 1
ATOM 2296 N N . THR B 1 85 ? 15.141 19.094 0.67 1 98.88 85 THR B N 1
ATOM 2297 C CA . THR B 1 85 ? 15.602 18.781 2.018 1 98.88 85 THR B CA 1
ATOM 2298 C C . THR B 1 85 ? 14.445 18.828 3.01 1 98.88 85 THR B C 1
ATOM 2300 O O . THR B 1 85 ? 13.609 19.719 2.957 1 98.88 85 THR B O 1
ATOM 2303 N N . ALA B 1 86 ? 14.43 17.859 3.945 1 98.88 86 ALA B N 1
ATOM 2304 C CA . ALA B 1 86 ? 13.336 17.812 4.914 1 98.88 86 ALA B CA 1
ATOM 2305 C C . ALA B 1 86 ? 13.336 19.047 5.805 1 98.88 86 ALA B C 1
ATOM 2307 O O . ALA B 1 86 ? 14.375 19.438 6.332 1 98.88 86 ALA B O 1
ATOM 2308 N N . LYS B 1 87 ? 12.164 19.656 5.992 1 98.88 87 LYS B N 1
ATOM 2309 C CA . LYS B 1 87 ? 11.977 20.812 6.871 1 98.88 87 LYS B CA 1
ATOM 2310 C C . LYS B 1 87 ? 10.961 20.5 7.965 1 98.88 87 LYS B C 1
ATOM 2312 O O . LYS B 1 87 ? 9.938 19.859 7.707 1 98.88 87 LYS B O 1
ATOM 2317 N N . LYS B 1 88 ? 11.234 20.953 9.156 1 98.88 88 LYS B N 1
ATOM 2318 C CA . LYS B 1 88 ? 10.25 20.859 10.234 1 98.88 88 LYS B CA 1
ATOM 2319 C C . LYS B 1 88 ? 9.086 21.812 9.992 1 98.88 88 LYS B C 1
ATOM 2321 O O . LYS B 1 88 ? 9.289 23.016 9.836 1 98.88 88 LYS B O 1
ATOM 2326 N N . LEU B 1 89 ? 7.934 21.281 9.953 1 98.69 89 LEU B N 1
ATOM 2327 C CA . LEU B 1 89 ? 6.75 22.109 9.719 1 98.69 89 LEU B CA 1
ATOM 2328 C C . LEU B 1 89 ? 6.27 22.75 11.008 1 98.69 89 LEU B C 1
ATOM 2330 O O . LEU B 1 89 ? 6.523 22.234 12.102 1 98.69 89 LEU B O 1
ATOM 2334 N N . SER B 1 90 ? 5.629 23.891 10.867 1 97.06 90 SER B N 1
ATOM 2335 C CA . SER B 1 90 ? 5.113 24.641 12.008 1 97.06 90 SER B CA 1
ATOM 2336 C C . SER B 1 90 ? 3.619 24.922 11.859 1 97.06 90 SER B C 1
ATOM 2338 O O . SER B 1 90 ? 3.199 25.656 10.969 1 97.06 90 SER B O 1
ATOM 2340 N N . PHE B 1 91 ? 2.881 24.281 12.727 1 96.81 91 PHE B N 1
ATOM 2341 C CA . PHE B 1 91 ? 1.437 24.484 12.781 1 96.81 91 PHE B CA 1
ATOM 2342 C C . PHE B 1 91 ? 1.004 24.953 14.164 1 96.81 91 PHE B C 1
ATOM 2344 O O . PHE B 1 91 ? 0.476 24.156 14.953 1 96.81 91 PHE B O 1
ATOM 2351 N N . PRO B 1 92 ? 1.031 26.234 14.414 1 95.56 92 PRO B N 1
ATOM 2352 C CA . PRO B 1 92 ? 0.709 26.75 15.75 1 95.56 92 PRO B CA 1
ATOM 2353 C C . PRO B 1 92 ? -0.691 26.344 16.203 1 95.56 92 PRO B C 1
ATOM 2355 O O . PRO B 1 92 ? -1.645 26.422 15.43 1 95.56 92 PRO B O 1
ATOM 2358 N N . GLY B 1 93 ? -0.751 25.922 17.438 1 96.12 93 GLY B N 1
ATOM 2359 C CA . GLY B 1 93 ? -2.039 25.672 18.062 1 96.12 93 GLY B CA 1
ATOM 2360 C C . GLY B 1 93 ? -2.527 24.25 17.844 1 96.12 93 GLY B C 1
ATOM 2361 O O . GLY B 1 93 ? -3.498 23.812 18.469 1 96.12 93 GLY B O 1
ATOM 2362 N N . ILE B 1 94 ? -1.851 23.453 17.047 1 96.88 94 ILE B N 1
ATOM 2363 C CA . ILE B 1 94 ? -2.332 22.125 16.703 1 96.88 94 ILE B CA 1
ATOM 2364 C C . ILE B 1 94 ? -1.967 21.141 17.812 1 96.88 94 ILE B C 1
ATOM 2366 O O . ILE B 1 94 ? -2.682 20.156 18.031 1 96.88 94 ILE B O 1
ATOM 2370 N N . GLY B 1 95 ? -0.869 21.375 18.516 1 97.19 95 GLY B N 1
ATOM 2371 C CA . GLY B 1 95 ? -0.397 20.438 19.531 1 97.19 95 GLY B CA 1
ATOM 2372 C C . GLY B 1 95 ? 0.399 19.281 18.953 1 97.19 95 GLY B C 1
ATOM 2373 O O . GLY B 1 95 ? 0.913 19.375 17.828 1 97.19 95 GLY B O 1
ATOM 2374 N N . LYS B 1 96 ? 0.571 18.219 19.766 1 98.31 96 LYS B N 1
ATOM 2375 C CA . LYS B 1 96 ? 1.331 17.031 19.344 1 98.31 96 LYS B CA 1
ATOM 2376 C C . LYS B 1 96 ? 0.585 16.25 18.281 1 98.31 96 LYS B C 1
ATOM 2378 O O . LYS B 1 96 ? -0.607 15.969 18.422 1 98.31 96 LYS B O 1
ATOM 2383 N N . VAL B 1 97 ? 1.255 15.898 17.25 1 98.81 97 VAL B N 1
ATOM 2384 C CA . VAL B 1 97 ? 0.66 15.125 16.156 1 98.81 97 VAL B CA 1
ATOM 2385 C C . VAL B 1 97 ? 0.858 13.633 16.406 1 98.81 97 VAL B C 1
ATOM 2387 O O . VAL B 1 97 ? 1.932 13.211 16.844 1 98.81 97 VAL B O 1
ATOM 2390 N N . LEU B 1 98 ? -0.201 12.789 16.094 1 98.75 98 LEU B N 1
ATOM 2391 C CA . LEU B 1 98 ? -0.162 11.359 16.359 1 98.75 98 LEU B CA 1
ATOM 2392 C C . LEU B 1 98 ? -0.026 10.562 15.07 1 98.75 98 LEU B C 1
ATOM 2394 O O . LEU B 1 98 ? 0.456 9.43 15.086 1 98.75 98 LEU B O 1
ATOM 2398 N N . ASP B 1 99 ? -0.454 11.094 14.031 1 98.88 99 ASP B N 1
ATOM 2399 C CA . ASP B 1 99 ? -0.456 10.391 12.75 1 98.88 99 ASP B CA 1
ATOM 2400 C C . ASP B 1 99 ? -0.523 11.375 11.586 1 98.88 99 ASP B C 1
ATOM 2402 O O . ASP B 1 99 ? -1.058 12.477 11.727 1 98.88 99 ASP B O 1
ATOM 2406 N N . VAL B 1 100 ? 0.04 11 10.398 1 98.94 100 VAL B N 1
ATOM 2407 C CA . VAL B 1 100 ? 0.034 11.844 9.203 1 98.94 100 VAL B CA 1
ATOM 2408 C C . VAL B 1 100 ? -0.236 10.984 7.973 1 98.94 100 VAL B C 1
ATOM 2410 O O . VAL B 1 100 ? 0.051 9.781 7.969 1 98.94 100 VAL B O 1
ATOM 2413 N N . ALA B 1 101 ? -0.77 11.555 6.953 1 98.88 101 ALA B N 1
ATOM 2414 C CA . ALA B 1 101 ? -0.949 10.953 5.637 1 98.88 101 ALA B CA 1
ATOM 2415 C C . ALA B 1 101 ? -0.775 11.992 4.527 1 98.88 101 ALA B C 1
ATOM 2417 O O . ALA B 1 101 ? -1.312 13.094 4.617 1 98.88 101 ALA B O 1
ATOM 2418 N N . SER B 1 102 ? 0.038 11.664 3.553 1 98.62 102 SER B N 1
ATOM 2419 C CA . SER B 1 102 ? 0.258 12.508 2.383 1 98.62 102 SER B CA 1
ATOM 2420 C C . SER B 1 102 ? -0.257 11.836 1.113 1 98.62 102 SER B C 1
ATOM 2422 O O . SER B 1 102 ? 0.312 10.844 0.655 1 98.62 102 SER B O 1
ATOM 2424 N N . ALA B 1 103 ? -1.326 12.367 0.568 1 98.06 103 ALA B N 1
ATOM 2425 C CA . ALA B 1 103 ? -1.917 11.875 -0.671 1 98.06 103 ALA B CA 1
ATOM 2426 C C . ALA B 1 103 ? -1.24 12.492 -1.89 1 98.06 103 ALA B C 1
ATOM 2428 O O . ALA B 1 103 ? -0.032 12.742 -1.878 1 98.06 103 ALA B O 1
ATOM 2429 N N . GLY B 1 104 ? -1.967 12.578 -3.018 1 97.5 104 GLY B N 1
ATOM 2430 C CA . GLY B 1 104 ? -1.364 13.156 -4.207 1 97.5 104 GLY B CA 1
ATOM 2431 C C . GLY B 1 104 ? -1.146 14.656 -4.102 1 97.5 104 GLY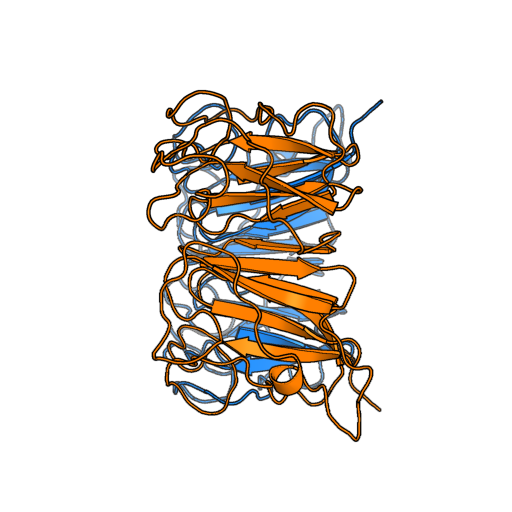 B C 1
ATOM 2432 O O . GLY B 1 104 ? -0.074 15.156 -4.441 1 97.5 104 GLY B O 1
ATOM 2433 N N . THR B 1 105 ? -2.146 15.367 -3.652 1 98.31 105 THR B N 1
ATOM 2434 C CA . THR B 1 105 ? -2.129 16.828 -3.59 1 98.31 105 THR B CA 1
ATOM 2435 C C . THR B 1 105 ? -2.631 17.312 -2.236 1 98.31 105 THR B C 1
ATOM 2437 O O . THR B 1 105 ? -2.729 18.516 -2.004 1 98.31 105 THR B O 1
ATOM 2440 N N . MET B 1 106 ? -3.018 16.344 -1.385 1 98.38 106 MET B N 1
ATOM 2441 C CA . MET B 1 106 ? -3.604 16.656 -0.085 1 98.38 106 MET B CA 1
ATOM 2442 C C . MET B 1 106 ? -2.795 16.016 1.042 1 98.38 106 MET B C 1
ATOM 2444 O O . MET B 1 106 ? -2.121 15.008 0.836 1 98.38 106 MET B O 1
ATOM 2448 N N . CYS B 1 107 ? -2.908 16.562 2.199 1 98.88 107 CYS B N 1
ATOM 2449 C CA . CYS B 1 107 ? -2.299 16.047 3.418 1 98.88 107 CYS B CA 1
ATOM 2450 C C . CYS B 1 107 ? -3.32 15.969 4.547 1 98.88 107 CYS B C 1
ATOM 2452 O O . CYS B 1 107 ? -4.32 16.688 4.539 1 98.88 107 CYS B O 1
ATOM 2454 N N . LEU B 1 108 ? -3.09 15.102 5.418 1 98.88 108 LEU B N 1
ATOM 2455 C CA . LEU B 1 108 ? -3.93 14.828 6.582 1 98.88 108 LEU B CA 1
ATOM 2456 C C . LEU B 1 108 ? -3.082 14.641 7.832 1 98.88 108 LEU B C 1
ATOM 2458 O O . LEU B 1 108 ? -1.993 14.062 7.773 1 98.88 108 LEU B O 1
ATOM 2462 N N . LEU B 1 109 ? -3.502 15.148 8.984 1 98.94 109 LEU B N 1
ATOM 2463 C CA . LEU B 1 109 ? -2.895 14.781 10.258 1 98.94 109 LEU B CA 1
ATOM 2464 C C . LEU B 1 109 ? -3.955 14.648 11.344 1 98.94 109 LEU B C 1
ATOM 2466 O O . LEU B 1 109 ? -5.082 15.117 11.18 1 98.94 109 LEU B O 1
ATOM 2470 N N . ILE B 1 110 ? -3.678 13.891 12.359 1 98.88 110 ILE B N 1
ATOM 2471 C CA . ILE B 1 110 ? -4.473 13.836 13.578 1 98.88 110 ILE B CA 1
ATOM 2472 C C . ILE B 1 110 ? -3.609 14.242 14.773 1 98.88 110 ILE B C 1
ATOM 2474 O O . ILE B 1 110 ? -2.436 13.875 14.852 1 98.88 110 ILE B O 1
ATOM 2478 N N . ASN B 1 111 ? -4.141 15.07 15.68 1 98.44 111 ASN B N 1
ATOM 2479 C CA . ASN B 1 111 ? -3.371 15.477 16.844 1 98.44 111 ASN B CA 1
ATOM 2480 C C . ASN B 1 111 ? -3.744 14.664 18.078 1 98.44 111 ASN B C 1
ATOM 2482 O O . ASN B 1 111 ? -4.551 13.734 18 1 98.44 111 ASN B O 1
ATOM 2486 N N . GLU B 1 112 ? -3.158 14.914 19.203 1 97.25 112 GLU B N 1
ATOM 2487 C CA . GLU B 1 112 ? -3.271 14.141 20.438 1 97.25 112 GLU B CA 1
ATOM 2488 C C . GLU B 1 112 ? -4.691 14.195 20.984 1 97.25 112 GLU B C 1
ATOM 2490 O O . GLU B 1 112 ? -5.062 13.383 21.844 1 97.25 112 GLU B O 1
ATOM 2495 N N . TYR B 1 113 ? -5.551 15.07 20.516 1 95.44 113 TYR B N 1
ATOM 2496 C CA . TYR B 1 113 ? -6.93 15.18 20.969 1 95.44 113 TYR B CA 1
ATOM 2497 C C . TYR B 1 113 ? -7.875 14.422 20.047 1 95.44 113 TYR B C 1
ATOM 2499 O O . TYR B 1 113 ? -9.094 14.438 20.25 1 95.44 113 TYR B O 1
ATOM 2507 N N . GLY B 1 114 ? -7.332 13.867 19 1 97.38 114 GLY B N 1
ATOM 2508 C CA . GLY B 1 114 ? -8.133 13.125 18.031 1 97.38 114 GLY B CA 1
ATOM 2509 C C . GLY B 1 114 ? -8.703 14 16.938 1 97.38 114 GLY B C 1
ATOM 2510 O O . GLY B 1 114 ? -9.484 13.523 16.094 1 97.38 114 GLY B O 1
ATOM 2511 N N . GLN B 1 115 ? -8.32 15.273 17 1 98.12 115 GLN B N 1
ATOM 2512 C CA . GLN B 1 115 ? -8.789 16.203 15.977 1 98.12 115 GLN B CA 1
ATOM 2513 C C . GLN B 1 115 ? -8.078 15.945 14.648 1 98.12 115 GLN B C 1
ATOM 2515 O O . GLN B 1 115 ? -6.852 15.844 14.602 1 98.12 115 GLN B O 1
ATOM 2520 N N . VAL B 1 116 ? -8.867 15.836 13.539 1 98.88 116 VAL B N 1
ATOM 2521 C CA . VAL B 1 116 ? -8.352 15.602 12.195 1 98.88 116 VAL B CA 1
ATOM 2522 C C . VAL B 1 116 ? -8.227 16.922 11.445 1 98.88 116 VAL B C 1
ATOM 2524 O O . VAL B 1 116 ? -9.141 17.75 11.492 1 98.88 116 VAL B O 1
ATOM 2527 N N . TYR B 1 117 ? -7.094 17.156 10.797 1 98.81 117 TYR B N 1
ATOM 2528 C CA . TYR B 1 117 ? -6.875 18.328 9.953 1 98.81 117 TYR B CA 1
ATOM 2529 C C . TYR B 1 117 ? -6.484 17.922 8.539 1 98.81 117 TYR B C 1
ATOM 2531 O O . TYR B 1 117 ? -5.758 16.938 8.352 1 98.81 117 TYR B O 1
ATOM 2539 N N . SER B 1 118 ? -6.969 18.609 7.547 1 98.81 118 SER B N 1
ATOM 2540 C CA . SER B 1 118 ? -6.574 18.406 6.156 1 98.81 118 SER B CA 1
ATOM 2541 C C . SER B 1 118 ? -6.168 19.719 5.492 1 98.81 118 SER B C 1
ATOM 2543 O O . SER B 1 118 ? -6.621 20.781 5.891 1 98.81 118 SER B O 1
ATOM 2545 N N . TRP B 1 119 ? -5.27 19.672 4.578 1 98.81 119 TRP B N 1
ATOM 2546 C CA . TRP B 1 119 ? -4.883 20.844 3.783 1 98.81 119 TRP B CA 1
ATOM 2547 C C . TRP B 1 119 ? -4.332 20.406 2.426 1 98.81 119 TRP B C 1
ATOM 2549 O O . TRP B 1 119 ? -4.152 19.219 2.17 1 98.81 119 TRP B O 1
ATOM 2559 N N . GLY B 1 120 ? -4.086 21.375 1.509 1 98.5 120 GLY B N 1
ATOM 2560 C CA . GLY B 1 120 ? -3.727 21.125 0.124 1 98.5 120 GLY B CA 1
ATOM 2561 C C . GLY B 1 120 ? -4.879 21.312 -0.841 1 98.5 120 GLY B C 1
ATOM 2562 O O . GLY B 1 120 ? -5.66 22.266 -0.699 1 98.5 120 GLY B O 1
ATOM 2563 N N . PHE B 1 121 ? -4.879 20.438 -1.857 1 98.75 121 PHE B N 1
ATOM 2564 C CA . PHE B 1 121 ? -5.855 20.625 -2.924 1 98.75 121 PHE B CA 1
ATOM 2565 C C . PHE B 1 121 ? -6.598 19.328 -3.211 1 98.75 121 PHE B C 1
ATOM 2567 O O . PHE B 1 121 ? -5.973 18.297 -3.49 1 98.75 121 PHE B O 1
ATOM 2574 N N . GLY B 1 122 ? -7.926 19.375 -3.252 1 98.19 122 GLY B N 1
ATOM 2575 C CA . GLY B 1 122 ? -8.797 18.234 -3.5 1 98.19 122 GLY B CA 1
ATOM 2576 C C . GLY B 1 122 ? -9.953 18.141 -2.521 1 98.19 122 GLY B C 1
ATOM 2577 O O . GLY B 1 122 ? -10.336 19.125 -1.908 1 98.19 122 GLY B O 1
ATOM 2578 N N . PRO B 1 123 ? -10.633 17.016 -2.434 1 98.31 123 PRO B N 1
ATOM 2579 C CA . PRO B 1 123 ? -11.672 16.812 -1.42 1 98.31 123 PRO B CA 1
ATOM 2580 C C . PRO B 1 123 ? -11.102 16.734 -0.004 1 98.31 123 PRO B C 1
ATOM 2582 O O . PRO B 1 123 ? -10.703 15.656 0.445 1 98.31 123 PRO B O 1
ATOM 2585 N N . LEU B 1 124 ? -11.156 17.781 0.715 1 98.56 124 LEU B N 1
ATOM 2586 C CA . LEU B 1 124 ? -10.445 17.922 1.978 1 98.56 124 LEU B CA 1
ATOM 2587 C C . LEU B 1 124 ? -11.305 17.453 3.146 1 98.56 124 LEU B C 1
ATOM 2589 O O . LEU B 1 124 ? -10.844 17.453 4.293 1 98.56 124 LEU B O 1
ATOM 2593 N N . GLY B 1 125 ? -12.516 17.078 2.982 1 98.56 125 GLY B N 1
ATOM 2594 C CA . GLY B 1 125 ? -13.336 16.5 4.039 1 98.56 125 GLY B CA 1
ATOM 2595 C C . GLY B 1 125 ? -14.273 17.516 4.684 1 98.56 125 GLY B C 1
ATOM 2596 O O . GLY B 1 125 ? -14.969 17.188 5.648 1 98.56 125 GLY B O 1
ATOM 2597 N N . ILE B 1 126 ? -14.312 18.75 4.215 1 97.75 126 ILE B N 1
ATOM 2598 C CA . ILE B 1 126 ? -15.133 19.766 4.852 1 97.75 126 ILE B CA 1
ATOM 2599 C C . ILE B 1 126 ? -16.125 20.344 3.84 1 97.75 126 ILE B C 1
ATOM 2601 O O . ILE B 1 126 ? -16.469 21.516 3.9 1 97.75 126 ILE B O 1
ATOM 2605 N N . GLY B 1 127 ? -16.469 19.562 2.797 1 95.88 127 GLY B N 1
ATOM 2606 C CA . GLY B 1 127 ? -17.531 19.906 1.86 1 95.88 127 GLY B CA 1
ATOM 2607 C C . GLY B 1 127 ? -17 20.266 0.48 1 95.88 127 GLY B C 1
ATOM 2608 O O . GLY B 1 127 ? -15.805 20.453 0.296 1 95.88 127 GLY B O 1
ATOM 2609 N N . PRO B 1 128 ? -17.922 20.25 -0.469 1 92.62 128 PRO B N 1
ATOM 2610 C CA . PRO B 1 128 ? -17.531 20.453 -1.87 1 92.62 128 PRO B CA 1
ATOM 2611 C C . PRO B 1 128 ? -17.094 21.875 -2.172 1 92.62 128 PRO B C 1
ATOM 2613 O O . PRO B 1 128 ? -16.453 22.125 -3.193 1 92.62 128 PRO B O 1
ATOM 2616 N N . LYS B 1 129 ? -17.422 22.797 -1.21 1 94.06 129 LYS B N 1
ATOM 2617 C CA . LYS B 1 129 ? -17.109 24.203 -1.457 1 94.06 129 LYS B CA 1
ATOM 2618 C C . LYS B 1 129 ? -15.664 24.516 -1.044 1 94.06 129 LYS B C 1
ATOM 2620 O O . LYS B 1 129 ? -15.141 25.578 -1.369 1 94.06 129 LYS B O 1
ATOM 2625 N N . VAL B 1 130 ? -15.078 23.625 -0.348 1 92.31 130 VAL B N 1
ATOM 2626 C CA . VAL B 1 130 ? -13.695 23.828 0.092 1 92.31 130 VAL B CA 1
ATOM 2627 C C . VAL B 1 130 ? -12.805 22.75 -0.51 1 92.31 130 VAL B C 1
ATOM 2629 O O . VAL B 1 130 ? -12.75 21.625 -0.006 1 92.31 130 VAL B O 1
ATOM 2632 N N . SER B 1 131 ? -12.102 23.141 -1.606 1 95.31 131 SER B N 1
ATOM 2633 C CA . SER B 1 131 ? -11.25 22.156 -2.285 1 95.31 131 SER B CA 1
ATOM 2634 C C . SER B 1 131 ? -9.781 22.562 -2.199 1 95.31 131 SER B C 1
ATOM 2636 O O . SER B 1 131 ? -8.93 21.969 -2.869 1 95.31 131 SER B O 1
ATOM 2638 N N . TYR B 1 132 ? -9.539 23.625 -1.427 1 98.06 132 TYR B N 1
ATOM 2639 C CA . TYR B 1 132 ? -8.164 24.109 -1.287 1 98.06 132 TYR B CA 1
ATOM 2640 C C . TYR B 1 132 ? -7.969 24.797 0.059 1 98.06 132 TYR B C 1
ATOM 2642 O O . TYR B 1 132 ? -8.836 25.531 0.519 1 98.06 132 TYR B O 1
ATOM 2650 N N . SER B 1 133 ? -6.898 24.484 0.727 1 97.94 133 SER B N 1
ATOM 2651 C CA . SER B 1 133 ? -6.473 25.156 1.949 1 97.94 133 SER B CA 1
ATOM 2652 C C . SER B 1 133 ? -4.949 25.172 2.062 1 97.94 133 SER B C 1
ATOM 2654 O O . SER B 1 133 ? -4.293 24.141 1.888 1 97.94 133 SER B O 1
ATOM 2656 N N . LYS B 1 134 ? -4.34 26.281 2.451 1 96.44 134 LYS B N 1
ATOM 2657 C CA . LYS B 1 134 ? -2.893 26.422 2.58 1 96.44 134 LYS B CA 1
ATOM 2658 C C . LYS B 1 134 ? -2.418 25.953 3.957 1 96.44 134 LYS B C 1
ATOM 2660 O O . LYS B 1 134 ? -1.223 25.75 4.168 1 96.44 134 LYS B O 1
ATOM 2665 N N . THR B 1 135 ? -3.391 25.906 4.793 1 97.12 135 THR B N 1
ATOM 2666 C CA . THR B 1 135 ? -3.072 25.516 6.164 1 97.12 135 THR B CA 1
ATOM 2667 C C . THR B 1 135 ? -3.986 24.391 6.633 1 97.12 135 THR B C 1
ATOM 2669 O O . THR B 1 135 ? -5.113 24.266 6.152 1 97.12 135 THR B O 1
ATOM 2672 N N . PRO B 1 136 ? -3.486 23.625 7.609 1 98.38 136 PRO B N 1
ATOM 2673 C CA . PRO B 1 136 ? -4.367 22.578 8.125 1 98.38 136 PRO B CA 1
ATOM 2674 C C . PRO B 1 136 ? -5.707 23.109 8.617 1 98.38 136 PRO B C 1
ATOM 2676 O O . PRO B 1 136 ? -5.738 24.031 9.453 1 98.38 136 PRO B O 1
ATOM 2679 N N . THR B 1 137 ? -6.762 22.5 8.141 1 98.44 137 THR B N 1
ATOM 2680 C CA . THR B 1 137 ? -8.133 22.875 8.477 1 98.44 137 THR B CA 1
ATOM 2681 C C . THR B 1 137 ? -8.844 21.734 9.195 1 98.44 137 THR B C 1
ATOM 2683 O O . THR B 1 137 ? -8.844 20.594 8.719 1 98.44 137 THR B O 1
ATOM 2686 N N . PRO B 1 138 ? -9.492 22.062 10.367 1 98.44 138 PRO B N 1
ATOM 2687 C CA . PRO B 1 138 ? -10.109 20.984 11.148 1 98.44 138 PRO B CA 1
ATOM 2688 C C . PRO B 1 138 ? -11.359 20.422 10.484 1 98.44 138 PRO B C 1
ATOM 2690 O O . PRO B 1 138 ? -12.164 21.172 9.93 1 98.44 138 PRO B O 1
ATOM 2693 N N . ILE B 1 139 ? -11.5 19.141 10.453 1 98.75 139 ILE B N 1
ATOM 2694 C CA . ILE B 1 139 ? -12.711 18.422 10.07 1 98.75 139 ILE B CA 1
ATOM 2695 C C . ILE B 1 139 ? -13.539 18.109 11.305 1 98.75 139 ILE B C 1
ATOM 2697 O O . ILE B 1 139 ? -13.031 17.547 12.281 1 98.75 139 ILE B O 1
ATOM 2701 N N . PRO B 1 140 ? -14.844 18.453 11.32 1 98.06 140 PRO B N 1
ATOM 2702 C CA . PRO B 1 140 ? -15.656 18.234 12.516 1 98.06 140 PRO B CA 1
ATOM 2703 C C . PRO B 1 140 ? -15.656 16.766 12.969 1 98.06 140 PRO B C 1
ATOM 2705 O O . PRO B 1 140 ? -15.867 15.867 12.156 1 98.06 140 PRO B O 1
ATOM 2708 N N . LEU B 1 141 ? -15.508 16.516 14.273 1 97.88 141 LEU B N 1
ATOM 2709 C CA . LEU B 1 141 ? -15.406 15.172 14.844 1 97.88 141 LEU B CA 1
ATOM 2710 C C . LEU B 1 141 ? -16.734 14.422 14.711 1 97.88 141 LEU B C 1
ATOM 2712 O O . LEU B 1 141 ? -16.766 13.188 14.75 1 97.88 141 LEU B O 1
ATOM 2716 N N . THR B 1 142 ? -17.828 15.172 14.57 1 98 142 THR B N 1
ATOM 2717 C CA . THR B 1 142 ? -19.141 14.539 14.406 1 98 142 THR B CA 1
ATOM 2718 C C . THR B 1 142 ? -19.172 13.695 13.141 1 98 142 THR B C 1
ATOM 2720 O O . THR B 1 142 ? -19.922 12.719 13.062 1 98 142 THR B O 1
ATOM 2723 N N . LEU B 1 143 ? -18.344 14.031 12.227 1 98.25 143 LEU B N 1
ATOM 2724 C CA . LEU B 1 143 ? -18.297 13.297 10.961 1 98.25 143 LEU B CA 1
ATOM 2725 C C . LEU B 1 143 ? -17.562 11.969 11.133 1 98.25 143 LEU B C 1
ATOM 2727 O O . LEU B 1 143 ? -17.594 11.117 10.242 1 98.25 143 LEU B O 1
ATOM 2731 N N . PHE B 1 144 ? -16.953 11.773 12.289 1 98.5 144 PHE B N 1
ATOM 2732 C CA . PHE B 1 144 ? -16.219 10.547 12.578 1 98.5 144 PHE B CA 1
ATOM 2733 C C . PHE B 1 144 ? -16.875 9.781 13.719 1 98.5 144 PHE B C 1
ATOM 2735 O O . PHE B 1 144 ? -16.219 9.031 14.438 1 98.5 144 PHE B O 1
ATOM 2742 N N . GLY B 1 145 ? -18.109 10.062 14 1 97.44 145 GLY B N 1
ATOM 2743 C CA . GLY B 1 145 ? -18.891 9.242 14.906 1 97.44 145 GLY B CA 1
ATOM 2744 C C . GLY B 1 145 ? -18.984 9.812 16.312 1 97.44 145 GLY B C 1
ATOM 2745 O O . GLY B 1 145 ? -19.594 9.203 17.188 1 97.44 145 GLY B O 1
ATOM 2746 N N . GLN B 1 146 ? -18.391 11.008 16.484 1 97.81 146 GLN B N 1
ATOM 2747 C CA . GLN B 1 146 ? -18.562 11.641 17.797 1 97.81 146 GLN B CA 1
ATOM 2748 C C . GLN B 1 146 ? -19.938 12.266 17.922 1 97.81 146 GLN B C 1
ATOM 2750 O O . GLN B 1 146 ? -20.328 13.117 17.125 1 97.81 146 GLN B O 1
ATOM 2755 N N . ASN B 1 147 ? -20.703 11.844 18.891 1 96.75 147 ASN B N 1
ATOM 2756 C CA . ASN B 1 147 ? -22.047 12.344 19.156 1 96.75 147 ASN B CA 1
ATOM 2757 C C . ASN B 1 147 ? -22.469 12.07 20.594 1 96.75 147 ASN B C 1
ATOM 2759 O O . ASN B 1 147 ? -21.625 11.727 21.438 1 96.75 147 ASN B O 1
ATOM 2763 N N . GLU B 1 148 ? -23.75 12.273 20.859 1 96.94 148 GLU B N 1
ATOM 2764 C CA . GLU B 1 148 ? -24.234 12.141 22.219 1 96.94 148 GLU B CA 1
ATOM 2765 C C . GLU B 1 148 ? -24.125 10.703 22.719 1 96.94 148 GLU B C 1
ATOM 2767 O O . GLU B 1 148 ? -23.922 10.469 23.906 1 96.94 148 GLU B O 1
ATOM 2772 N N . ILE B 1 149 ? -24.266 9.719 21.844 1 95.62 149 ILE B N 1
ATOM 2773 C CA . ILE B 1 149 ? -24.203 8.297 22.188 1 95.62 149 ILE B CA 1
ATOM 2774 C C . ILE B 1 149 ? -22.75 7.871 22.359 1 95.62 149 ILE B C 1
ATOM 2776 O O . ILE B 1 149 ? -22.438 7.074 23.25 1 95.62 149 ILE B O 1
ATOM 2780 N N . THR B 1 150 ? -21.875 8.43 21.516 1 96.19 150 THR B N 1
ATOM 2781 C CA . THR B 1 150 ? -20.453 8.141 21.562 1 96.19 150 THR B CA 1
ATOM 2782 C C . THR B 1 150 ? -19.641 9.422 21.688 1 96.19 150 THR B C 1
ATOM 2784 O O . THR B 1 150 ? -18.859 9.758 20.781 1 96.19 150 THR B O 1
ATOM 2787 N N . PRO B 1 151 ? -19.75 10.094 22.828 1 95.69 151 PRO B N 1
ATOM 2788 C CA . PRO B 1 151 ? -19.125 11.414 22.969 1 95.69 151 PRO B CA 1
ATOM 2789 C C . PRO B 1 151 ? -17.594 11.336 23.016 1 95.69 151 PRO B C 1
ATOM 2791 O O . PRO B 1 151 ? -16.906 12.336 22.781 1 95.69 151 PRO B O 1
ATOM 2794 N N . ASP B 1 152 ? -17.047 10.125 23.25 1 96.06 152 ASP B N 1
ATOM 2795 C CA . ASP B 1 152 ? -15.602 9.984 23.438 1 96.06 152 ASP B CA 1
ATOM 2796 C C . ASP B 1 152 ? -14.945 9.445 22.156 1 96.06 152 ASP B C 1
ATOM 2798 O O . ASP B 1 152 ? -13.75 9.172 22.141 1 96.06 152 ASP B O 1
ATOM 2802 N N . ALA B 1 153 ? -15.758 9.273 21.094 1 97 153 ALA B N 1
ATOM 2803 C CA . ALA B 1 153 ? -15.203 8.758 19.844 1 97 153 ALA B CA 1
ATOM 2804 C C . ALA B 1 153 ? -14.156 9.719 19.266 1 97 153 ALA B C 1
ATOM 2806 O O . ALA B 1 153 ? -14.406 10.922 19.156 1 97 153 ALA B O 1
ATOM 2807 N N . LYS B 1 154 ? -13.008 9.195 18.938 1 97.38 154 LYS B N 1
ATOM 2808 C CA . LYS B 1 154 ? -11.93 9.961 18.312 1 97.38 154 LYS B CA 1
ATOM 2809 C C . LYS B 1 154 ? -11.258 9.172 17.203 1 97.38 154 LYS B C 1
ATOM 2811 O O . LYS B 1 154 ? -11.266 7.938 17.219 1 97.38 154 LYS B O 1
ATOM 2816 N N . VAL B 1 155 ? -10.695 9.82 16.281 1 98.56 155 VAL B N 1
ATOM 2817 C CA . VAL B 1 155 ? -9.938 9.164 15.227 1 98.56 155 VAL B CA 1
ATOM 2818 C C . VAL B 1 155 ? -8.586 8.711 15.766 1 98.56 155 VAL B C 1
ATOM 2820 O O . VAL B 1 155 ? -7.906 9.461 16.469 1 98.56 155 VAL B O 1
ATOM 2823 N N . ILE B 1 156 ? -8.164 7.477 15.414 1 98.19 156 ILE B N 1
ATOM 2824 C CA . ILE B 1 156 ? -6.941 6.961 16.016 1 98.19 156 ILE B CA 1
ATOM 2825 C C . ILE B 1 156 ? -5.945 6.586 14.914 1 98.19 156 ILE B C 1
ATOM 2827 O O . ILE B 1 156 ? -4.762 6.363 15.195 1 98.19 156 ILE B O 1
ATOM 2831 N N . SER B 1 157 ? -6.41 6.5 13.688 1 98.38 157 SER B N 1
ATOM 2832 C CA . SER B 1 157 ? -5.539 6.16 12.57 1 98.38 157 SER B CA 1
ATOM 2833 C C . SER B 1 157 ? -6.047 6.766 11.266 1 98.38 157 SER B C 1
ATOM 2835 O O . SER B 1 157 ? -7.258 6.848 11.039 1 98.38 157 SER B O 1
ATOM 2837 N N . ILE B 1 158 ? -5.105 7.211 10.461 1 98.81 158 ILE B N 1
ATOM 2838 C CA . ILE B 1 158 ? -5.441 7.738 9.141 1 98.81 158 ILE B CA 1
ATOM 2839 C C . ILE B 1 158 ? -4.48 7.18 8.102 1 98.81 158 ILE B C 1
ATOM 2841 O O . ILE B 1 158 ? -3.33 6.859 8.414 1 98.81 158 ILE B O 1
ATOM 2845 N N . THR B 1 159 ? -4.914 7.031 6.887 1 98.56 159 THR B N 1
ATOM 2846 C CA . THR B 1 159 ? -4.121 6.645 5.723 1 98.56 159 THR B CA 1
ATOM 2847 C C . THR B 1 159 ? -4.707 7.238 4.445 1 98.56 159 THR B C 1
ATOM 2849 O O . THR B 1 159 ? -5.766 7.871 4.477 1 98.56 159 THR B O 1
ATOM 2852 N N . SER B 1 160 ? -3.951 7.148 3.365 1 98.38 160 SER B N 1
ATOM 2853 C CA . SER B 1 160 ? -4.445 7.754 2.131 1 98.38 160 SER B CA 1
ATOM 2854 C C . SER B 1 160 ? -4.02 6.945 0.912 1 98.38 160 SER B C 1
ATOM 2856 O O . SER B 1 160 ? -2.992 6.258 0.941 1 98.38 160 SER B O 1
ATOM 2858 N N . GLY B 1 161 ? -4.863 6.941 -0.101 1 97.56 161 GLY B N 1
ATOM 2859 C CA . GLY B 1 161 ? -4.426 6.719 -1.47 1 97.56 161 GLY B CA 1
ATOM 2860 C C . GLY B 1 161 ? -3.963 7.988 -2.162 1 97.56 161 GLY B C 1
ATOM 2861 O O . GLY B 1 161 ? -3.533 8.938 -1.504 1 97.56 161 GLY B O 1
ATOM 2862 N N . ILE B 1 162 ? -4.039 7.953 -3.5 1 97.56 162 ILE B N 1
ATOM 2863 C CA . ILE B 1 162 ? -3.596 9.133 -4.242 1 97.56 162 ILE B CA 1
ATOM 2864 C C . ILE B 1 162 ? -4.648 10.234 -4.141 1 97.56 162 ILE B C 1
ATOM 2866 O O . ILE B 1 162 ? -4.312 11.406 -4 1 97.56 162 ILE B O 1
ATOM 2870 N N . ASN B 1 163 ? -5.98 9.828 -4.16 1 98 163 ASN B N 1
ATOM 2871 C CA . ASN B 1 163 ? -7.035 10.828 -4.25 1 98 163 ASN B CA 1
ATOM 2872 C C . ASN B 1 163 ? -8.117 10.594 -3.203 1 98 163 ASN B C 1
ATOM 2874 O O . ASN B 1 163 ? -9.25 11.062 -3.361 1 98 163 ASN B O 1
ATOM 2878 N N . HIS B 1 164 ? -7.836 9.812 -2.203 1 98.5 164 HIS B N 1
ATOM 2879 C CA . HIS B 1 164 ? -8.812 9.523 -1.159 1 98.5 164 HIS B CA 1
ATOM 2880 C C . HIS B 1 164 ? -8.125 9.281 0.183 1 98.5 164 HIS B C 1
ATOM 2882 O O . HIS B 1 164 ? -6.918 9.055 0.236 1 98.5 164 HIS B O 1
ATOM 2888 N N . PHE B 1 165 ? -8.898 9.398 1.226 1 98.81 165 PHE B N 1
ATOM 2889 C CA . PHE B 1 165 ? -8.445 9.172 2.594 1 98.81 165 PHE B CA 1
ATOM 2890 C C . PHE B 1 165 ? -9.281 8.078 3.258 1 98.81 165 PHE B C 1
ATOM 2892 O O . PHE B 1 165 ? -10.414 7.82 2.855 1 98.81 165 PHE B O 1
ATOM 2899 N N . ALA B 1 166 ? -8.695 7.453 4.238 1 98.88 166 ALA B N 1
ATOM 2900 C CA . ALA B 1 166 ? -9.367 6.547 5.164 1 98.88 166 ALA B CA 1
ATOM 2901 C C . ALA B 1 166 ? -8.984 6.859 6.609 1 98.88 166 ALA B C 1
ATOM 2903 O O . ALA B 1 166 ? -7.828 7.168 6.898 1 98.88 166 ALA B O 1
ATOM 2904 N N . ALA B 1 167 ? -9.945 6.836 7.461 1 98.81 167 ALA B N 1
ATOM 2905 C CA . ALA B 1 167 ? -9.75 7.035 8.898 1 98.81 167 ALA B CA 1
ATOM 2906 C C . ALA B 1 167 ? -10.477 5.965 9.703 1 98.81 167 ALA B C 1
ATOM 2908 O O . ALA B 1 167 ? -11.539 5.492 9.305 1 98.81 167 ALA B O 1
ATOM 2909 N N . VAL B 1 168 ? -9.922 5.539 10.828 1 98.62 168 VAL B N 1
ATOM 2910 C CA . VAL B 1 168 ? -10.531 4.617 11.773 1 98.62 168 VAL B CA 1
ATOM 2911 C C . VAL B 1 168 ? -10.656 5.289 13.141 1 98.62 168 VAL B C 1
ATOM 2913 O O . VAL B 1 168 ? -9.719 5.926 13.617 1 98.62 168 VAL B O 1
ATOM 2916 N N . ASN B 1 169 ? -11.859 5.23 13.758 1 98.06 169 ASN B N 1
ATOM 2917 C CA . ASN B 1 169 ? -12.008 5.824 15.086 1 98.06 169 ASN B CA 1
ATOM 2918 C C . ASN B 1 169 ? -11.805 4.789 16.188 1 98.06 169 ASN B C 1
ATOM 2920 O O . ASN B 1 169 ? -11.531 3.621 15.906 1 98.06 169 ASN B O 1
ATOM 2924 N N . SER B 1 170 ? -11.891 5.191 17.438 1 97.88 170 SER B N 1
ATOM 2925 C CA . SER B 1 170 ? -11.586 4.398 18.625 1 97.88 170 SER B CA 1
ATOM 2926 C C . SER B 1 170 ? -12.594 3.264 18.797 1 97.88 170 SER B C 1
ATOM 2928 O O . SER B 1 170 ? -12.375 2.355 19.609 1 97.88 170 SER B O 1
ATOM 2930 N N . HIS B 1 171 ? -13.695 3.225 18.031 1 96.25 171 HIS B N 1
ATOM 2931 C CA . HIS B 1 171 ? -14.688 2.16 18.094 1 96.25 171 HIS B CA 1
ATOM 2932 C C . HIS B 1 171 ? -14.516 1.174 16.938 1 96.25 171 HIS B C 1
ATOM 2934 O O . HIS B 1 171 ? -15.359 0.301 16.734 1 96.25 171 HIS B O 1
ATOM 2940 N N . GLY B 1 172 ? -13.469 1.367 16.125 1 97.12 172 GLY B N 1
ATOM 2941 C CA . GLY B 1 172 ? -13.18 0.446 15.039 1 97.12 172 GLY B CA 1
ATOM 2942 C C . GLY B 1 172 ? -14.031 0.683 13.812 1 97.12 172 GLY B C 1
ATOM 2943 O O . GLY B 1 172 ? -14.281 -0.242 13.031 1 97.12 172 GLY B O 1
ATOM 2944 N N . THR B 1 173 ? -14.562 1.911 13.672 1 97.56 173 THR B N 1
ATOM 2945 C CA . THR B 1 173 ? -15.367 2.266 12.508 1 97.56 173 THR B CA 1
ATOM 2946 C C . THR B 1 173 ? -14.5 2.881 11.414 1 97.56 173 THR B C 1
ATOM 2948 O O . THR B 1 173 ? -13.664 3.742 11.695 1 97.56 173 THR B O 1
ATOM 2951 N N . LEU B 1 174 ? -14.68 2.408 10.188 1 98.56 174 LEU B N 1
ATOM 2952 C CA . LEU B 1 174 ? -13.953 2.93 9.039 1 98.56 174 LEU B CA 1
ATOM 2953 C C . LEU B 1 174 ? -14.727 4.059 8.367 1 98.56 174 LEU B C 1
ATOM 2955 O O . LEU B 1 174 ? -15.938 3.947 8.156 1 98.56 174 LEU B O 1
ATOM 2959 N N . PHE B 1 175 ? -14.055 5.176 8.086 1 98.75 175 PHE B N 1
ATOM 2960 C CA . PHE B 1 175 ? -14.562 6.289 7.293 1 98.75 175 PHE B CA 1
ATOM 2961 C C . PHE B 1 175 ? -13.688 6.527 6.07 1 98.75 175 PHE B C 1
ATOM 2963 O O . PHE B 1 175 ? -12.461 6.465 6.156 1 98.75 175 PHE B O 1
ATOM 2970 N N . THR B 1 176 ? -14.289 6.715 4.926 1 98.81 176 THR B N 1
ATOM 2971 C CA . THR B 1 176 ? -13.539 7.055 3.721 1 98.81 176 THR B CA 1
ATOM 2972 C C . THR B 1 176 ? -14.125 8.297 3.051 1 98.81 176 THR B C 1
ATOM 2974 O O . THR B 1 176 ? -15.305 8.609 3.236 1 98.81 176 THR B O 1
ATOM 2977 N N . TRP B 1 177 ? -13.297 9.07 2.354 1 98.88 177 TRP B N 1
ATOM 2978 C CA . TRP B 1 177 ? -13.75 10.172 1.517 1 98.88 177 TRP B CA 1
ATOM 2979 C C . TRP B 1 177 ? -12.719 10.492 0.434 1 98.88 177 TRP B C 1
ATOM 2981 O O . TRP B 1 177 ? -11.57 10.055 0.511 1 98.88 177 TRP B O 1
ATOM 2991 N N . GLY B 1 178 ? -13.164 11.25 -0.623 1 98.62 178 GLY B N 1
ATOM 2992 C CA . GLY B 1 178 ? -12.344 11.562 -1.783 1 98.62 178 GLY B CA 1
ATOM 2993 C C . GLY B 1 178 ? -12.953 11.102 -3.09 1 98.62 178 GLY B C 1
ATOM 2994 O O . GLY B 1 178 ? -14.18 11.016 -3.213 1 98.62 178 GLY B O 1
ATOM 2995 N N . LYS B 1 179 ? -12.07 10.883 -4.137 1 98.19 179 LYS B N 1
ATOM 2996 C CA . LYS B 1 179 ? -12.523 10.336 -5.414 1 98.19 179 LYS B CA 1
ATOM 2997 C C . LYS B 1 179 ? -13.008 8.891 -5.25 1 98.19 179 LYS B C 1
ATOM 2999 O O . LYS B 1 179 ? -12.414 8.117 -4.496 1 98.19 179 LYS B O 1
ATOM 3004 N N . ASN B 1 180 ? -14.055 8.555 -6.059 1 98.12 180 ASN B N 1
ATOM 3005 C CA . ASN B 1 180 ? -14.734 7.285 -5.82 1 98.12 180 ASN B CA 1
ATOM 3006 C C . ASN B 1 180 ? -14.953 6.512 -7.117 1 98.12 180 ASN B C 1
ATOM 3008 O O . ASN B 1 180 ? -16.078 6.082 -7.41 1 98.12 180 ASN B O 1
ATOM 3012 N N . PRO B 1 181 ? -13.898 6.332 -7.852 1 96 181 PRO B N 1
ATOM 3013 C CA . PRO B 1 181 ? -14.117 5.57 -9.086 1 96 181 PRO B CA 1
ATOM 3014 C C . PRO B 1 181 ? -14.656 4.164 -8.82 1 96 181 PRO B C 1
ATOM 3016 O O . PRO B 1 181 ? -14.109 3.436 -7.992 1 96 181 PRO B O 1
ATOM 3019 N N . GLY B 1 182 ? -15.789 3.832 -9.5 1 96.25 182 GLY B N 1
ATOM 3020 C CA . GLY B 1 182 ? -16.375 2.504 -9.43 1 96.25 182 GLY B CA 1
ATOM 3021 C C . GLY B 1 182 ? -16.984 2.186 -8.078 1 96.25 182 GLY B C 1
ATOM 3022 O O . GLY B 1 182 ? -17.531 1.101 -7.875 1 96.25 182 GLY B O 1
ATOM 3023 N N . GLY B 1 183 ? -16.906 3.061 -7.113 1 98 183 GLY B N 1
ATOM 3024 C CA . GLY B 1 183 ? -17.453 2.805 -5.781 1 98 183 GLY B CA 1
ATOM 3025 C C . GLY B 1 183 ? -16.422 2.236 -4.828 1 98 183 GLY B C 1
ATOM 3026 O O . GLY B 1 183 ? -16.75 1.483 -3.912 1 98 183 GLY B O 1
ATOM 3027 N N . CYS B 1 184 ? -15.18 2.564 -5.066 1 97.31 184 CYS B N 1
ATOM 3028 C CA . CYS B 1 184 ? -14.086 1.943 -4.324 1 97.31 184 CYS B CA 1
ATOM 3029 C C . CYS B 1 184 ? -14.094 2.391 -2.867 1 97.31 184 CYS B C 1
ATOM 3031 O O . CYS B 1 184 ? -13.414 1.798 -2.027 1 97.31 184 CYS B O 1
ATOM 3033 N N . LEU B 1 185 ? -14.828 3.432 -2.469 1 98.44 185 LEU B N 1
ATOM 3034 C CA . LEU B 1 185 ? -14.883 3.922 -1.097 1 98.44 185 LEU B CA 1
ATOM 3035 C C . LEU B 1 185 ? -15.797 3.051 -0.244 1 98.44 185 LEU B C 1
ATOM 3037 O O . LEU B 1 185 ? -15.773 3.139 0.986 1 98.44 185 LEU B O 1
ATOM 3041 N N . GLY B 1 186 ? -16.703 2.279 -0.842 1 98 186 GLY B N 1
ATOM 3042 C CA . GLY B 1 186 ? -17.547 1.333 -0.117 1 98 186 GLY B CA 1
ATOM 3043 C C . GLY B 1 186 ? -18.75 1.978 0.527 1 98 186 GLY B C 1
ATOM 3044 O O . GLY B 1 186 ? -19.188 1.558 1.602 1 98 186 GLY B O 1
ATOM 3045 N N . GLN B 1 187 ? -19.391 3.002 -0.133 1 97.56 187 GLN B N 1
ATOM 3046 C CA . GLN B 1 187 ? -20.422 3.807 0.517 1 97.56 187 GLN B CA 1
ATOM 3047 C C . GLN B 1 187 ? -21.75 3.688 -0.216 1 97.56 187 GLN B C 1
ATOM 3049 O O . GLN B 1 187 ? -22.578 4.594 -0.15 1 97.56 187 GLN B O 1
ATOM 3054 N N . SER B 1 188 ? -22.016 2.754 -1.062 1 96.31 188 SER B N 1
ATOM 3055 C CA . SER B 1 188 ? -23.266 2.387 -1.713 1 96.31 188 SER B CA 1
ATOM 3056 C C . SER B 1 188 ? -23.578 3.326 -2.869 1 96.31 188 SER B C 1
ATOM 3058 O O . SER B 1 188 ? -24.703 3.338 -3.377 1 96.31 188 SER B O 1
ATOM 3060 N N . HIS B 1 189 ? -22.641 4.145 -3.201 1 97.12 189 HIS B N 1
ATOM 3061 C CA . HIS B 1 189 ? -22.734 4.98 -4.395 1 97.12 189 HIS B CA 1
ATOM 3062 C C . HIS B 1 189 ? -21.375 5.148 -5.059 1 97.12 189 HIS B C 1
ATOM 3064 O O . HIS B 1 189 ? -20.359 4.672 -4.539 1 97.12 189 HIS B O 1
ATOM 3070 N N . THR B 1 190 ? -21.375 5.852 -6.25 1 97.31 190 THR B N 1
ATOM 3071 C CA . THR B 1 190 ? -20.109 5.961 -6.988 1 97.31 190 THR B CA 1
ATOM 3072 C C . THR B 1 190 ? -19.688 7.422 -7.109 1 97.31 190 THR B C 1
ATOM 3074 O O . THR B 1 190 ? -18.703 7.73 -7.785 1 97.31 190 THR B O 1
ATOM 3077 N N . LYS B 1 191 ? -20.422 8.344 -6.438 1 97.81 191 LYS B N 1
ATOM 3078 C CA . LYS B 1 191 ? -20.062 9.758 -6.504 1 97.81 191 LYS B CA 1
ATOM 3079 C C . LYS B 1 191 ? -18.859 10.07 -5.621 1 97.81 191 LYS B C 1
ATOM 3081 O O . LYS B 1 191 ? -18.672 9.438 -4.578 1 97.81 191 LYS B O 1
ATOM 3086 N N . ASP B 1 192 ? -18.125 11.023 -6.078 1 98.06 192 ASP B N 1
ATOM 3087 C CA . ASP B 1 192 ? -17.062 11.5 -5.184 1 98.06 192 ASP B CA 1
ATOM 3088 C C . ASP B 1 192 ? -17.641 11.922 -3.836 1 98.06 192 ASP B C 1
ATOM 3090 O O . ASP B 1 192 ? -18.766 12.422 -3.766 1 98.06 192 ASP B O 1
ATOM 3094 N N . GLN B 1 193 ? -16.922 11.727 -2.828 1 98.38 193 GLN B N 1
ATOM 3095 C CA . GLN B 1 193 ? -17.359 12 -1.465 1 98.38 193 GLN B CA 1
ATOM 3096 C C . GLN B 1 193 ? -16.531 13.117 -0.831 1 98.38 193 GLN B C 1
ATOM 3098 O O . GLN B 1 193 ? -15.32 12.992 -0.691 1 98.38 193 GLN B O 1
ATOM 3103 N N . TYR B 1 194 ? -17.219 14.227 -0.35 1 98.5 194 TYR B N 1
ATOM 3104 C CA . TYR B 1 194 ? -16.516 15.43 0.063 1 98.5 194 TYR B CA 1
ATOM 3105 C C . TYR B 1 194 ? -16.484 15.555 1.582 1 98.5 194 TYR B C 1
ATOM 3107 O O . TYR B 1 194 ? -15.93 16.516 2.123 1 98.5 194 TYR B O 1
ATOM 3115 N N . PHE B 1 195 ? -17.094 14.633 2.291 1 98.56 195 PHE B N 1
ATOM 3116 C CA . PHE B 1 195 ? -17.062 14.453 3.738 1 98.56 195 PHE B CA 1
ATOM 3117 C C . PHE B 1 195 ? -16.719 13.016 4.098 1 98.56 195 PHE B C 1
ATOM 3119 O O . PHE B 1 195 ? -17.109 12.086 3.389 1 98.56 195 PHE B O 1
ATOM 3126 N N . PRO B 1 196 ? -15.992 12.867 5.273 1 98.62 196 PRO B N 1
ATOM 3127 C CA . PRO B 1 196 ? -15.859 11.477 5.719 1 98.62 196 PRO B CA 1
ATOM 3128 C C . PRO B 1 196 ? -17.203 10.789 5.902 1 98.62 196 PRO B C 1
ATOM 3130 O O . PRO B 1 196 ? -18.156 11.391 6.41 1 98.62 196 PRO B O 1
ATOM 3133 N N . LEU B 1 197 ? -17.312 9.586 5.406 1 98.5 197 LEU B N 1
ATOM 3134 C CA . LEU B 1 197 ? -18.531 8.812 5.531 1 98.5 197 LEU B CA 1
ATOM 3135 C C . LEU B 1 197 ? -18.234 7.379 5.969 1 98.5 197 LEU B C 1
ATOM 3137 O O . LEU B 1 197 ? -17.281 6.762 5.477 1 98.5 197 LEU B O 1
ATOM 3141 N N . ARG B 1 198 ? -19.047 6.891 6.836 1 98 198 ARG B N 1
ATOM 3142 C CA . ARG B 1 198 ? -18.891 5.543 7.379 1 98 198 ARG B CA 1
ATOM 3143 C C . ARG B 1 198 ? -19.016 4.492 6.281 1 98 198 ARG B C 1
ATOM 3145 O O . ARG B 1 198 ? -19.891 4.59 5.418 1 98 198 ARG B O 1
ATOM 3152 N N . VAL B 1 199 ? -18.125 3.521 6.266 1 98.06 199 VAL B N 1
ATOM 3153 C CA . VAL B 1 199 ? -18.234 2.334 5.426 1 98.06 199 VAL B CA 1
ATOM 3154 C C . VAL B 1 199 ? -18.953 1.223 6.195 1 98.06 199 VAL B C 1
ATOM 3156 O O . VAL B 1 199 ? -18.531 0.859 7.297 1 98.06 199 VAL B O 1
ATOM 3159 N N . CYS B 1 200 ? -19.969 0.7 5.652 1 95.25 200 CYS B N 1
ATOM 3160 C CA . CYS B 1 200 ? -20.766 -0.317 6.324 1 95.25 200 CYS B CA 1
ATOM 3161 C C . CYS B 1 200 ? -20.141 -1.696 6.172 1 95.25 200 CYS B C 1
ATOM 3163 O O . CYS B 1 200 ? -20.391 -2.393 5.188 1 95.25 200 CYS B O 1
ATOM 3165 N N . ILE B 1 201 ? -19.25 -1.973 7.156 1 92.44 201 ILE B N 1
ATOM 3166 C CA . ILE B 1 201 ? -18.625 -3.293 7.246 1 92.44 201 ILE B CA 1
ATOM 3167 C C . ILE B 1 201 ? -19.031 -3.959 8.562 1 92.44 201 ILE B C 1
ATOM 3169 O O . ILE B 1 201 ? -19.109 -3.299 9.602 1 92.44 201 ILE B O 1
ATOM 3173 N N . GLY B 1 202 ? -19.781 -5.059 8.625 1 88 202 GLY B N 1
ATOM 3174 C CA . GLY B 1 202 ? -20.203 -5.762 9.828 1 88 202 GLY B CA 1
ATOM 3175 C C . GLY B 1 202 ? -19.031 -6.191 10.703 1 88 202 GLY B C 1
ATOM 3176 O O . GLY B 1 202 ? -18.672 -7.371 10.734 1 88 202 GLY B O 1
ATOM 3177 N N . GLY B 1 203 ? -18.297 -5.293 11.477 1 94.69 203 GLY B N 1
ATOM 3178 C CA . GLY B 1 203 ? -17.188 -5.621 12.352 1 94.69 203 GLY B CA 1
ATOM 3179 C C . GLY B 1 203 ? -16.344 -4.414 12.719 1 94.69 203 GLY B C 1
ATOM 3180 O O . GLY B 1 203 ? -16.672 -3.283 12.359 1 94.69 203 GLY B O 1
ATOM 3181 N N . GLN B 1 204 ? -15.266 -4.676 13.484 1 97.25 204 GLN B N 1
ATOM 3182 C CA . GLN B 1 204 ? -14.312 -3.646 13.891 1 97.25 204 GLN B CA 1
ATOM 3183 C C . GLN B 1 204 ? -13.047 -3.697 13.047 1 97.25 204 GLN B C 1
ATOM 3185 O O . GLN B 1 204 ? -12.445 -4.762 12.883 1 97.25 204 GLN B O 1
ATOM 3190 N N . ILE B 1 205 ? -12.641 -2.568 12.547 1 97.75 205 ILE B N 1
ATOM 3191 C CA . ILE B 1 205 ? -11.414 -2.488 11.758 1 97.75 205 ILE B CA 1
ATOM 3192 C C . ILE B 1 205 ? -10.203 -2.605 12.672 1 97.75 205 ILE B C 1
ATOM 3194 O O . ILE B 1 205 ? -10.102 -1.901 13.68 1 97.75 205 ILE B O 1
ATOM 3198 N N . ILE B 1 206 ? -9.289 -3.441 12.266 1 96.5 206 ILE B N 1
ATOM 3199 C CA . ILE B 1 206 ? -8.086 -3.645 13.062 1 96.5 206 ILE B CA 1
ATOM 3200 C C . ILE B 1 206 ? -6.891 -2.994 12.375 1 96.5 206 ILE B C 1
ATOM 3202 O O . ILE B 1 206 ? -5.965 -2.521 13.039 1 96.5 206 ILE B O 1
ATOM 3206 N N . LYS B 1 207 ? -6.91 -2.982 11.094 1 96.56 207 LYS B N 1
ATOM 3207 C CA . LYS B 1 207 ? -5.844 -2.42 10.273 1 96.56 207 LYS B CA 1
ATOM 3208 C C . LYS B 1 207 ? -6.391 -1.923 8.938 1 96.56 207 LYS B C 1
ATOM 3210 O O . LYS B 1 207 ? -7.27 -2.553 8.344 1 96.56 207 LYS B O 1
ATOM 3215 N N . VAL B 1 208 ? -5.871 -0.758 8.5 1 97.62 208 VAL B N 1
ATOM 3216 C CA . VAL B 1 208 ? -6.305 -0.205 7.223 1 97.62 208 VAL B CA 1
ATOM 3217 C C . VAL B 1 208 ? -5.094 0.291 6.438 1 97.62 208 VAL B C 1
ATOM 3219 O O . VAL B 1 208 ? -4.148 0.827 7.016 1 97.62 208 VAL B O 1
ATOM 3222 N N . SER B 1 209 ? -5.016 0.075 5.156 1 96.19 209 SER B N 1
ATOM 3223 C CA . SER B 1 209 ? -4.043 0.589 4.195 1 96.19 209 SER B CA 1
ATOM 3224 C C . SER B 1 209 ? -4.715 0.999 2.891 1 96.19 209 SER B C 1
ATOM 3226 O O . SER B 1 209 ? -5.84 0.582 2.609 1 96.19 209 SER B O 1
ATOM 3228 N N . CYS B 1 210 ? -4.016 1.831 2.164 1 95.5 210 CYS B N 1
ATOM 3229 C CA . CYS B 1 210 ? -4.574 2.26 0.889 1 95.5 210 CYS B CA 1
ATOM 3230 C C . CYS B 1 210 ? -3.59 2.021 -0.248 1 95.5 210 CYS B C 1
ATOM 3232 O O . CYS B 1 210 ? -2.379 2.152 -0.063 1 95.5 210 CYS B O 1
ATOM 3234 N N . GLY B 1 211 ? -4.137 1.594 -1.436 1 92.25 211 GLY B N 1
ATOM 3235 C CA . GLY B 1 211 ? -3.436 1.702 -2.705 1 92.25 211 GLY B CA 1
ATOM 3236 C C . GLY B 1 211 ? -3.709 3.008 -3.428 1 92.25 211 GLY B C 1
ATOM 3237 O O . GLY B 1 211 ? -4.086 4 -2.803 1 92.25 211 GLY B O 1
ATOM 3238 N N . VAL B 1 212 ? -3.518 2.996 -4.738 1 90.75 212 VAL B N 1
ATOM 3239 C CA . VAL B 1 212 ? -3.672 4.203 -5.543 1 90.75 212 VAL B CA 1
ATOM 3240 C C . VAL B 1 212 ? -5.125 4.672 -5.5 1 90.75 212 VAL B C 1
ATOM 3242 O O . VAL B 1 212 ? -5.395 5.855 -5.285 1 90.75 212 VAL B O 1
ATOM 3245 N N . ASP B 1 213 ? -6.051 3.764 -5.699 1 93.19 213 ASP B N 1
ATOM 3246 C CA . ASP B 1 213 ? -7.469 4.105 -5.758 1 93.19 213 ASP B CA 1
ATOM 3247 C C . ASP B 1 213 ? -8.32 3.049 -5.055 1 93.19 213 ASP B C 1
ATOM 3249 O O . ASP B 1 213 ? -9.461 2.795 -5.453 1 93.19 213 ASP B O 1
ATOM 3253 N N . HIS B 1 214 ? -7.758 2.367 -4.098 1 96.25 214 HIS B N 1
ATOM 3254 C CA . HIS B 1 214 ? -8.469 1.348 -3.338 1 96.25 214 HIS B CA 1
ATOM 3255 C C . HIS B 1 214 ? -8.008 1.323 -1.883 1 96.25 214 HIS B C 1
ATOM 3257 O O . HIS B 1 214 ? -6.949 1.857 -1.554 1 96.25 214 HIS B O 1
ATOM 3263 N N . THR B 1 215 ? -8.805 0.717 -1.035 1 96.75 215 THR B N 1
ATOM 3264 C CA . THR B 1 215 ? -8.539 0.521 0.386 1 96.75 215 THR B CA 1
ATOM 3265 C C . THR B 1 215 ? -8.555 -0.964 0.739 1 96.75 215 THR B C 1
ATOM 3267 O O . THR B 1 215 ? -9.328 -1.736 0.17 1 96.75 215 THR B O 1
ATOM 3270 N N . ALA B 1 216 ? -7.695 -1.405 1.52 1 96.94 216 ALA B N 1
ATOM 3271 C CA . ALA B 1 216 ? -7.664 -2.736 2.117 1 96.94 216 ALA B CA 1
ATOM 3272 C C . ALA B 1 216 ? -7.727 -2.656 3.641 1 96.94 216 ALA B C 1
ATOM 3274 O O . ALA B 1 216 ? -7.09 -1.791 4.25 1 96.94 216 ALA B O 1
ATOM 3275 N N . ALA B 1 217 ? -8.516 -3.545 4.273 1 97.75 217 ALA B N 1
ATOM 3276 C CA . ALA B 1 217 ? -8.633 -3.516 5.73 1 97.75 217 ALA B CA 1
ATOM 3277 C C . ALA B 1 217 ? -8.805 -4.922 6.293 1 97.75 217 ALA B C 1
ATOM 3279 O O . ALA B 1 217 ? -9.367 -5.797 5.633 1 97.75 217 ALA B O 1
ATOM 3280 N N . MET B 1 218 ? -8.266 -5.16 7.477 1 97.81 218 MET B N 1
ATOM 3281 C CA . MET B 1 218 ? -8.547 -6.344 8.281 1 97.81 218 MET B CA 1
ATOM 3282 C C . MET B 1 218 ? -9.664 -6.062 9.289 1 97.81 218 MET B C 1
ATOM 3284 O O . MET B 1 218 ? -9.648 -5.031 9.961 1 97.81 218 MET B O 1
ATOM 3288 N N . VAL B 1 219 ? -10.562 -7 9.359 1 97.5 219 VAL B N 1
ATOM 3289 C CA . VAL B 1 219 ? -11.781 -6.762 10.125 1 97.5 219 VAL B CA 1
ATOM 3290 C C . VAL B 1 219 ? -11.953 -7.852 11.18 1 97.5 219 VAL B C 1
ATOM 3292 O O . VAL B 1 219 ? -11.812 -9.039 10.883 1 97.5 219 VAL B O 1
ATOM 3295 N N . LYS B 1 220 ? -12.203 -7.457 12.453 1 96.69 220 LYS B N 1
ATOM 3296 C CA . LYS B 1 220 ? -12.625 -8.367 13.508 1 96.69 220 LYS B CA 1
ATOM 3297 C C . LYS B 1 220 ? -14.148 -8.438 13.594 1 96.69 220 LYS B C 1
ATOM 3299 O O . LYS B 1 220 ? -14.805 -7.441 13.906 1 96.69 220 LYS B O 1
ATOM 3304 N N . GLU B 1 221 ? -14.617 -9.602 13.312 1 89.38 221 GLU B N 1
ATOM 3305 C CA . GLU B 1 221 ? -16.078 -9.75 13.32 1 89.38 221 GLU B CA 1
ATOM 3306 C C . GLU B 1 221 ? -16.625 -9.68 14.742 1 89.38 221 GLU B C 1
ATOM 3308 O O . GLU B 1 221 ? -16.016 -10.211 15.68 1 89.38 221 GLU B O 1
ATOM 3313 N N . LEU B 1 222 ? -17.562 -8.867 14.883 1 77.62 222 LEU B N 1
ATOM 3314 C CA . LEU B 1 222 ? -18.219 -8.773 16.188 1 77.62 222 LEU B CA 1
ATOM 3315 C C . LEU B 1 222 ? -19.188 -9.945 16.391 1 77.62 222 LEU B C 1
ATOM 3317 O O . LEU B 1 222 ? -19.938 -10.305 15.484 1 77.62 222 LEU B O 1
ATOM 3321 N N . ILE B 1 223 ? -18.812 -10.992 17.203 1 57.44 223 ILE B N 1
ATOM 3322 C CA . ILE B 1 223 ? -19.719 -12.062 17.594 1 57.44 223 ILE B CA 1
ATOM 3323 C C . ILE B 1 223 ? -20.875 -11.492 18.406 1 57.44 223 ILE B C 1
ATOM 3325 O O . ILE B 1 223 ? -20.672 -10.664 19.297 1 57.44 223 ILE B O 1
#

InterPro domains:
  IPR000408 Regulator of chromosome condensation, RCC1 [PF00415] (7-57)
  IPR000408 Regulator of chromosome condensation, RCC1 [PF00415] (114-168)
  IPR000408 Regulator of chromosome condensation, RCC1 [PF00415] (172-217)
  IPR000408 Regulator of chromosome condensation, RCC1 [PR00633] (9-25)
  IPR000408 Regulator of chromosome condensation, RCC1 [PR00633] (63-79)
  IPR000408 Regulator of chromosome condensation, RCC1 [PR00633] (158-174)
  IPR000408 Regulator of chromosome condensation, RCC1 [PR00633] (174-188)
  IPR000408 Regulator of chromosome condensation, RCC1 [PS00626] (208-218)
  IPR000408 Regulator of chromosome condensation, RCC1 [PS50012] (8-60)
  IPR000408 Regulator of chromosome condensation, RCC1 [PS50012] (114-171)
  IPR000408 Regulator of chromosome condensation, RCC1 [PS50012] (172-221)
  IPR009091 Regulator of chromosome condensation 1/beta-lactamase-inhibitor protein II [G3DSA:2.130.10.30] (1-118)
  IPR009091 Regulator of chromosome condensation 1/beta-lactamase-inhibitor protein II [G3DSA:2.130.10.30] (119-221)
  IPR009091 Regulator of chromosome condensation 1/beta-lactamase-inhibitor protein II [SSF50985] (1-220)
  IPR053035 Mitochondrial GEF domain-containing protein [PTHR46337] (1-222)